Protein AF-A2DYT8-F1 (afdb_monomer)

Mean predicted aligned error: 21.76 Å

Solvent-accessible surface area (backbone atoms only — not comparable to full-atom values): 22580 Å² total; per-residue (Å²): 119,73,69,60,57,52,54,50,49,54,51,49,51,49,52,53,52,52,52,49,51,62,67,68,32,75,83,74,77,62,89,80,96,70,84,81,54,75,66,61,57,49,50,53,50,51,49,54,51,50,52,60,75,60,35,70,63,60,56,48,50,54,50,49,49,53,50,49,52,51,47,52,52,51,49,54,50,50,52,52,51,52,51,51,50,52,53,50,50,54,48,51,52,47,50,51,51,51,51,52,51,49,53,53,51,51,51,51,51,52,53,52,50,50,55,53,49,51,54,50,48,53,52,51,52,50,52,50,51,52,52,46,54,53,50,52,53,52,50,53,54,50,50,53,52,50,52,52,50,52,52,48,51,53,52,51,53,50,54,52,49,53,50,51,52,48,52,52,51,48,52,56,51,50,53,50,50,53,52,51,50,51,50,52,50,51,52,50,50,52,50,51,53,49,51,52,50,54,51,50,53,50,51,51,50,51,51,52,52,49,52,50,52,50,52,53,52,53,50,51,52,51,51,51,52,37,50,51,49,43,53,52,54,51,56,50,37,70,74,37,77,88,63,80,73,100,68,52,65,86,52,38,83,84,41,48,69,64,49,51,56,47,52,55,53,47,52,52,49,51,52,52,52,52,52,48,51,51,51,54,51,48,33,70,77,35,77,86,59,74,82,84,52,96,44,71,68,66,35,48,52,56,52,51,54,54,52,51,52,53,52,51,55,52,49,53,54,52,49,53,56,49,54,55,52,49,53,55,51,50,54,51,50,53,55,50,52,55,53,53,54,60,58,59,71,68,69,80,75,81,82,88,86,84,88,83,84,86,87,72,80,68,62,58,59,56,53,49,51,56,49,51,54,51,50,50,54,52,48,52,56,53,53,62,68,60,68,78,75,78,86,87,85,86,86,82,90,134

Structure (mmCIF, N/CA/C/O backbone):
data_AF-A2DYT8-F1
#
_entry.id   AF-A2DYT8-F1
#
loop_
_atom_site.group_PDB
_atom_site.id
_atom_site.type_symbol
_atom_site.label_atom_id
_atom_site.label_alt_id
_atom_site.label_comp_id
_atom_site.label_asym_id
_atom_site.label_entity_id
_atom_site.label_seq_id
_atom_site.pdbx_PDB_ins_code
_atom_site.Cartn_x
_atom_site.Cartn_y
_atom_site.Cartn_z
_atom_site.occupancy
_atom_site.B_iso_or_equiv
_atom_site.auth_seq_id
_atom_site.auth_comp_id
_atom_site.auth_asym_id
_atom_site.auth_atom_id
_atom_site.pdbx_PDB_model_num
ATOM 1 N N . MET A 1 1 ? -65.798 5.192 148.328 1.00 41.88 1 MET A N 1
ATOM 2 C CA . MET A 1 1 ? -66.093 4.610 149.660 1.00 41.88 1 MET A CA 1
ATOM 3 C C . MET A 1 1 ? -67.443 3.878 149.732 1.00 41.88 1 MET A C 1
ATOM 5 O O . MET A 1 1 ? -67.540 2.962 150.531 1.00 41.88 1 MET A O 1
ATOM 9 N N . ALA A 1 2 ? -68.431 4.162 148.865 1.00 45.69 2 ALA A N 1
ATOM 10 C CA . ALA A 1 2 ? -69.744 3.486 148.863 1.00 45.69 2 ALA A CA 1
ATOM 11 C C . ALA A 1 2 ? -69.755 2.002 148.403 1.00 45.69 2 ALA A C 1
ATOM 13 O O . ALA A 1 2 ? -70.621 1.240 148.807 1.00 45.69 2 ALA A O 1
ATOM 14 N N . SER A 1 3 ? -68.778 1.556 147.603 1.00 50.28 3 SER A N 1
ATOM 15 C CA . SER A 1 3 ? -68.697 0.156 147.132 1.00 50.28 3 SER A CA 1
ATOM 16 C C . SER A 1 3 ? -68.178 -0.823 148.202 1.00 50.28 3 SER A C 1
ATOM 18 O O . SER A 1 3 ? -68.551 -1.994 148.195 1.00 50.28 3 SER A O 1
ATOM 20 N N . LYS A 1 4 ? -67.390 -0.347 149.180 1.00 49.53 4 LYS A N 1
ATOM 21 C CA . LYS A 1 4 ? -66.896 -1.202 150.274 1.00 49.53 4 LYS A CA 1
ATOM 22 C C . LYS A 1 4 ? -68.001 -1.565 151.273 1.00 49.53 4 LYS A C 1
ATOM 24 O O . LYS A 1 4 ? -68.019 -2.695 151.739 1.00 49.53 4 LYS A O 1
ATOM 29 N N . SER A 1 5 ? -68.940 -0.659 151.569 1.00 50.06 5 SER A N 1
ATOM 30 C CA . SER A 1 5 ? -70.037 -0.949 152.508 1.00 50.06 5 SER A CA 1
ATOM 31 C C . SER A 1 5 ? -71.087 -1.897 151.924 1.00 50.06 5 SER A C 1
ATOM 33 O O . SER A 1 5 ? -71.608 -2.727 152.659 1.00 50.06 5 SER A O 1
ATOM 35 N N . SER A 1 6 ? -71.354 -1.831 150.613 1.00 55.66 6 SER A N 1
ATOM 36 C CA . SER A 1 6 ? -72.263 -2.763 149.928 1.00 55.66 6 SER A CA 1
ATOM 37 C C . SER A 1 6 ? -71.721 -4.193 149.933 1.00 55.66 6 SER A C 1
ATOM 39 O O . SER A 1 6 ? -72.447 -5.108 150.300 1.00 55.66 6 SER A O 1
ATOM 41 N N . ASN A 1 7 ? -70.434 -4.382 149.615 1.00 59.41 7 ASN A N 1
ATOM 42 C CA . ASN A 1 7 ? -69.810 -5.708 149.665 1.00 59.41 7 ASN A CA 1
ATOM 43 C C . ASN A 1 7 ? -69.757 -6.265 151.094 1.00 59.41 7 ASN A C 1
ATOM 45 O O . ASN A 1 7 ? -70.002 -7.450 151.285 1.00 59.41 7 ASN A O 1
ATOM 49 N N . ILE A 1 8 ? -69.515 -5.423 152.109 1.00 59.19 8 ILE A N 1
ATOM 50 C CA . ILE A 1 8 ? -69.573 -5.853 153.517 1.00 59.19 8 ILE A CA 1
ATOM 51 C C . ILE A 1 8 ? -70.993 -6.291 153.897 1.00 59.19 8 ILE A C 1
ATOM 53 O O . ILE A 1 8 ? -71.143 -7.296 154.584 1.00 59.19 8 ILE A O 1
ATOM 57 N N . ARG A 1 9 ? -72.030 -5.586 153.426 1.00 61.66 9 ARG A N 1
ATOM 58 C CA . ARG A 1 9 ? -73.430 -5.906 153.737 1.00 61.66 9 ARG A CA 1
ATOM 59 C C . ARG A 1 9 ? -73.892 -7.205 153.076 1.00 61.66 9 ARG A C 1
ATOM 61 O O . ARG A 1 9 ? -74.523 -8.014 153.740 1.00 61.66 9 ARG A O 1
ATOM 68 N N . SER A 1 10 ? -73.510 -7.445 151.823 1.00 64.75 10 SER A N 1
ATOM 69 C CA . SER A 1 10 ? -73.813 -8.699 151.120 1.00 64.75 10 SER A CA 1
ATOM 70 C C . SER A 1 10 ? -73.056 -9.892 151.710 1.00 64.75 10 SER A C 1
ATOM 72 O O . SER A 1 10 ? -73.624 -10.972 151.839 1.00 64.75 10 SER A O 1
ATOM 74 N N . ILE A 1 11 ? -71.803 -9.697 152.143 1.00 66.38 11 ILE A N 1
ATOM 75 C CA . ILE A 1 11 ? -71.053 -10.722 152.885 1.00 66.38 11 ILE A CA 1
ATOM 76 C C . ILE A 1 11 ? -71.714 -10.979 154.244 1.00 66.38 11 ILE A C 1
ATOM 78 O O . ILE A 1 11 ? -71.877 -12.133 154.628 1.00 66.38 11 ILE A O 1
ATOM 82 N N . GLN A 1 12 ? -72.144 -9.931 154.956 1.00 64.25 12 GLN A N 1
ATOM 83 C CA . GLN A 1 12 ? -72.883 -10.071 156.213 1.00 64.25 12 GLN A CA 1
ATOM 84 C C . GLN A 1 12 ? -74.202 -10.822 156.024 1.00 64.25 12 GLN A C 1
ATOM 86 O O . GLN A 1 12 ? -74.482 -11.722 156.806 1.00 64.25 12 GLN A O 1
ATOM 91 N N . GLU A 1 13 ? -74.989 -10.507 154.995 1.00 67.88 13 GLU A N 1
ATOM 92 C CA . GLU A 1 13 ? -76.231 -11.222 154.680 1.00 67.88 13 GLU A CA 1
ATOM 93 C C . GLU A 1 13 ? -75.964 -12.677 154.293 1.00 67.88 13 GLU A C 1
ATOM 95 O O . GLU A 1 13 ? -76.692 -13.562 154.737 1.00 67.88 13 GLU A O 1
ATOM 100 N N . PHE A 1 14 ? -74.894 -12.961 153.549 1.00 69.62 14 PHE A N 1
ATOM 101 C CA . PHE A 1 14 ? -74.506 -14.330 153.215 1.00 69.62 14 PHE A CA 1
ATOM 102 C C . PHE A 1 14 ? -74.078 -15.128 154.457 1.00 69.62 14 PHE A C 1
ATOM 104 O O . PHE A 1 14 ? -74.588 -16.227 154.674 1.00 69.62 14 PHE A O 1
ATOM 111 N N . ILE A 1 15 ? -73.220 -14.556 155.317 1.00 66.44 15 ILE A N 1
ATOM 112 C CA . ILE A 1 15 ? -72.829 -15.158 156.604 1.00 66.44 15 ILE A CA 1
ATOM 113 C C . ILE A 1 15 ? -74.071 -15.402 157.456 1.00 66.44 15 ILE A C 1
ATOM 115 O O . ILE A 1 15 ? -74.238 -16.490 157.998 1.00 66.44 15 ILE A O 1
ATOM 119 N N . HIS A 1 16 ? -74.955 -14.410 157.562 1.00 67.69 16 HIS A N 1
ATOM 120 C CA . HIS A 1 16 ? -76.165 -14.493 158.371 1.00 67.69 16 HIS A CA 1
ATOM 121 C C . HIS A 1 16 ? -77.115 -15.574 157.840 1.00 67.69 16 HIS A C 1
ATOM 123 O O . HIS A 1 16 ? -77.644 -16.366 158.616 1.00 67.69 16 HIS A O 1
ATOM 129 N N . THR A 1 17 ? -77.292 -15.662 156.521 1.00 70.69 17 THR A N 1
ATOM 130 C CA . THR A 1 17 ? -78.148 -16.672 155.882 1.00 70.69 17 THR A CA 1
ATOM 131 C C . THR A 1 17 ? -77.570 -18.075 156.060 1.00 70.69 17 THR A C 1
ATOM 133 O O . THR A 1 17 ? -78.290 -18.988 156.458 1.00 70.69 17 THR A O 1
ATOM 136 N N . LYS A 1 18 ? -76.258 -18.255 155.869 1.00 67.19 18 LYS A N 1
ATOM 137 C CA . LYS A 1 18 ? -75.599 -19.556 156.060 1.00 67.19 18 LYS A CA 1
ATOM 138 C C . LYS A 1 18 ? -75.505 -19.981 157.523 1.00 67.19 18 LYS A C 1
ATOM 140 O O . LYS A 1 18 ? -75.670 -21.161 157.813 1.00 67.19 18 LYS A O 1
ATOM 145 N N . SER A 1 19 ? -75.335 -19.036 158.447 1.00 63.97 19 SER A N 1
ATOM 146 C CA . SER A 1 19 ? -75.403 -19.307 159.891 1.00 63.97 19 SER A CA 1
ATOM 147 C C . SER A 1 19 ? -76.787 -19.816 160.297 1.00 63.97 19 SER A C 1
ATOM 149 O O . SER A 1 19 ? -76.890 -20.763 161.072 1.00 63.97 19 SER A O 1
ATOM 151 N N . ILE A 1 20 ? -77.850 -19.238 159.724 1.00 65.94 20 ILE A N 1
ATOM 152 C CA . ILE A 1 20 ? -79.230 -19.704 159.920 1.00 65.94 20 ILE A CA 1
ATOM 153 C C . ILE A 1 20 ? -79.446 -21.094 159.306 1.00 65.94 20 ILE A C 1
ATOM 155 O O . ILE A 1 20 ? -80.086 -21.934 159.933 1.00 65.94 20 ILE A O 1
ATOM 159 N N . GLU A 1 21 ? -78.922 -21.366 158.108 1.00 67.75 21 GLU A N 1
ATOM 160 C CA . GLU A 1 21 ? -79.043 -22.689 157.475 1.00 67.75 21 GLU A CA 1
ATOM 161 C C . GLU A 1 21 ? -78.322 -23.793 158.263 1.00 67.75 21 GLU A C 1
ATOM 163 O O . GLU A 1 21 ? -78.858 -24.892 158.386 1.00 67.75 21 GLU A O 1
ATOM 168 N N . ILE A 1 22 ? -77.151 -23.510 158.846 1.00 63.31 22 ILE A N 1
ATOM 169 C CA . ILE A 1 22 ? -76.438 -24.466 159.708 1.00 63.31 22 ILE A CA 1
ATOM 170 C C . ILE A 1 22 ? -77.230 -24.712 160.998 1.00 63.31 22 ILE A C 1
ATOM 172 O O . ILE A 1 22 ? -77.411 -25.866 161.379 1.00 63.31 22 ILE A O 1
ATOM 176 N N . ALA A 1 23 ? -77.761 -23.655 161.627 1.00 59.69 23 ALA A N 1
ATOM 177 C CA . ALA A 1 23 ? -78.576 -23.766 162.839 1.00 59.69 23 ALA A CA 1
ATOM 178 C C . ALA A 1 23 ? -79.888 -24.549 162.620 1.00 59.69 23 ALA A C 1
ATOM 180 O O . ALA A 1 23 ? -80.352 -25.237 163.526 1.00 59.69 23 ALA A O 1
ATOM 181 N N . ASN A 1 24 ? -80.461 -24.480 161.414 1.00 58.44 24 ASN A N 1
ATOM 182 C CA . ASN A 1 24 ? -81.703 -25.163 161.036 1.00 58.44 24 ASN A CA 1
ATOM 183 C C . ASN A 1 24 ? -81.482 -26.483 160.273 1.00 58.44 24 ASN A C 1
ATOM 185 O O . ASN A 1 24 ? -82.437 -27.071 159.760 1.00 58.44 24 ASN A O 1
ATOM 189 N N . SER A 1 25 ? -80.241 -26.964 160.195 1.00 57.00 25 SER A N 1
ATOM 190 C CA . SER A 1 25 ? -79.914 -28.256 159.592 1.00 57.00 25 SER A CA 1
ATOM 191 C C . SER A 1 25 ? -80.579 -29.405 160.380 1.00 57.00 25 SER A C 1
ATOM 193 O O . SER A 1 25 ? -80.591 -29.364 161.615 1.00 57.00 25 SER A O 1
ATOM 195 N N . PRO A 1 26 ? -81.102 -30.467 159.726 1.00 52.47 26 PRO A N 1
ATOM 196 C CA . PRO A 1 26 ? -81.901 -31.521 160.374 1.00 52.47 26 PRO A CA 1
ATOM 197 C C . PRO A 1 26 ? -81.152 -32.334 161.444 1.00 52.47 26 PRO A C 1
ATOM 199 O O . PRO A 1 26 ? -81.758 -33.142 162.142 1.00 52.47 26 PRO A O 1
ATOM 202 N N . PHE A 1 27 ? -79.839 -32.131 161.572 1.00 47.62 27 PHE A N 1
ATOM 203 C CA . PHE A 1 27 ? -78.991 -32.751 162.589 1.00 47.62 27 PHE A CA 1
ATOM 204 C C . PHE A 1 27 ? -79.142 -32.116 163.985 1.00 47.62 27 PHE A C 1
ATOM 206 O O . PHE A 1 27 ? -78.831 -32.767 164.975 1.00 47.62 27 PHE A O 1
ATOM 213 N N . ILE A 1 28 ? -79.633 -30.872 164.077 1.00 50.31 28 ILE A N 1
ATOM 214 C CA . ILE A 1 28 ? -79.750 -30.114 165.340 1.00 50.31 28 ILE A CA 1
ATOM 215 C C . ILE A 1 28 ? -81.170 -30.209 165.934 1.00 50.31 28 ILE A C 1
ATOM 217 O O . ILE A 1 28 ? -81.365 -30.026 167.132 1.00 50.31 28 ILE A O 1
ATOM 221 N N . SER A 1 29 ? -82.178 -30.549 165.123 1.00 46.88 29 SER A N 1
ATOM 222 C CA . SER A 1 29 ? -83.596 -30.455 165.506 1.00 46.88 29 SER A CA 1
ATOM 223 C C . SER A 1 29 ? -84.333 -31.792 165.679 1.00 46.88 29 SER A C 1
ATOM 225 O O . SER A 1 29 ? -85.548 -31.788 165.879 1.00 46.88 29 SER A O 1
ATOM 227 N N . SER A 1 30 ? -83.648 -32.945 165.686 1.00 39.75 30 SER A N 1
ATOM 228 C CA . SER A 1 30 ? -84.305 -34.222 166.012 1.00 39.75 30 SER A CA 1
ATOM 229 C C . SER A 1 30 ? -83.399 -35.229 166.744 1.00 39.75 30 SER A C 1
ATOM 231 O O . SER A 1 30 ? -82.521 -35.849 166.151 1.00 39.75 30 SER A O 1
ATOM 233 N N . ASN A 1 31 ? -83.770 -35.465 168.009 1.00 39.66 31 ASN A N 1
ATOM 234 C CA . ASN A 1 31 ? -83.521 -36.627 168.871 1.00 39.66 31 ASN A CA 1
ATOM 235 C C . ASN A 1 31 ? -82.199 -36.755 169.665 1.00 39.66 31 ASN A C 1
ATOM 237 O O . ASN A 1 31 ? -81.175 -37.188 169.156 1.00 39.66 31 ASN A O 1
ATOM 241 N N . LYS A 1 32 ? -82.383 -36.613 170.993 1.00 45.06 32 LYS A N 1
ATOM 242 C CA . LYS A 1 32 ? -81.584 -37.115 172.133 1.00 45.06 32 LYS A CA 1
ATOM 243 C C . LYS A 1 32 ? -80.365 -36.289 172.583 1.00 45.06 32 LYS A C 1
ATOM 245 O O . LYS A 1 32 ? -79.243 -36.753 172.512 1.00 45.06 32 LYS A O 1
ATOM 250 N N . GLY A 1 33 ? -80.632 -35.149 173.226 1.00 47.19 33 GLY A N 1
ATOM 251 C CA . GLY A 1 33 ? -80.018 -34.811 174.524 1.00 47.19 33 GLY A CA 1
ATOM 252 C C . GLY A 1 33 ? -78.514 -34.516 174.633 1.00 47.19 33 GLY A C 1
ATOM 253 O O . GLY A 1 33 ? -78.066 -34.353 175.762 1.00 47.19 33 GLY A O 1
ATOM 254 N N . GLU A 1 34 ? -77.752 -34.399 173.547 1.00 48.56 34 GLU A N 1
ATOM 255 C CA . GLU A 1 34 ? -76.383 -33.857 173.578 1.00 48.56 34 GLU A CA 1
ATOM 256 C C . GLU A 1 34 ? -76.289 -32.628 172.664 1.00 48.56 34 GLU A C 1
ATOM 258 O O . GLU A 1 34 ? -76.585 -32.695 171.471 1.00 48.56 34 GLU A O 1
ATOM 263 N N . GLU A 1 35 ? -75.926 -31.480 173.238 1.00 52.59 35 GLU A N 1
ATOM 264 C CA . GLU A 1 35 ? -75.671 -30.248 172.488 1.00 52.59 35 GLU A CA 1
ATOM 265 C C . GLU A 1 35 ? -74.355 -30.377 171.699 1.00 52.59 35 GLU A C 1
ATOM 267 O O . GLU A 1 35 ? -73.308 -30.673 172.274 1.00 52.59 35 GLU A O 1
ATOM 272 N N . LEU A 1 36 ? -74.398 -30.124 170.383 1.00 56.09 36 LEU A N 1
ATOM 273 C CA . LEU A 1 36 ? -73.203 -29.911 169.554 1.00 56.09 36 LEU A CA 1
ATOM 274 C C . LEU A 1 36 ? -72.402 -28.722 170.101 1.00 56.09 36 LEU A C 1
ATOM 276 O O . LEU A 1 36 ? -72.967 -27.670 170.419 1.00 56.09 36 LEU A O 1
ATOM 280 N N . SER A 1 37 ? -71.079 -28.861 170.186 1.00 58.78 37 SER A N 1
ATOM 281 C CA . SER A 1 37 ? -70.239 -27.815 170.769 1.00 58.78 37 SER A CA 1
ATOM 282 C C . SER A 1 37 ? -70.080 -26.637 169.802 1.00 58.78 37 SER A C 1
ATOM 284 O O . SER A 1 37 ? -70.010 -26.805 168.582 1.00 58.78 37 SER A O 1
ATOM 286 N N . ALA A 1 38 ? -69.928 -25.422 170.335 1.00 62.97 38 ALA A N 1
ATOM 287 C CA . ALA A 1 38 ? -69.686 -24.221 169.526 1.00 62.97 38 ALA A CA 1
ATOM 288 C C . ALA A 1 38 ? -68.477 -24.349 168.565 1.00 62.97 38 ALA A C 1
ATOM 290 O O . ALA A 1 38 ? -68.419 -23.655 167.550 1.00 62.97 38 ALA A O 1
ATOM 291 N N . SER A 1 39 ? -67.540 -25.265 168.845 1.00 67.94 39 SER A N 1
ATOM 292 C CA . SER A 1 39 ? -66.387 -25.562 167.988 1.00 67.94 39 SER A CA 1
ATOM 293 C C . SER A 1 39 ? -66.778 -26.210 166.654 1.00 67.94 39 SER A C 1
ATOM 295 O O . SER A 1 39 ? -66.169 -25.914 165.627 1.00 67.94 39 SER A O 1
ATOM 297 N N . GLU A 1 40 ? -67.786 -27.082 166.638 1.00 65.19 40 GLU A N 1
ATOM 298 C CA . GLU A 1 40 ? -68.203 -27.805 165.426 1.00 65.19 40 GLU A CA 1
ATOM 299 C C . GLU A 1 40 ? -68.992 -26.894 164.479 1.00 65.19 40 GLU A C 1
ATOM 301 O O . GLU A 1 40 ? -68.822 -26.947 163.259 1.00 65.19 40 GLU A O 1
ATOM 306 N N . ILE A 1 41 ? -69.787 -25.980 165.044 1.00 65.19 41 ILE A N 1
ATOM 307 C CA . ILE A 1 41 ? -70.482 -24.933 164.283 1.00 65.19 41 ILE A CA 1
ATOM 308 C C . ILE A 1 41 ? -69.470 -23.953 163.670 1.00 65.19 41 ILE A C 1
ATOM 310 O O . ILE A 1 41 ? -69.600 -23.593 162.498 1.00 65.19 41 ILE A O 1
ATOM 314 N N . ALA A 1 42 ? -68.430 -23.563 164.416 1.00 68.06 42 ALA A N 1
ATOM 315 C CA . ALA A 1 42 ? -67.370 -22.694 163.904 1.00 68.06 42 ALA A CA 1
ATOM 316 C C . ALA A 1 42 ? -66.599 -23.336 162.735 1.00 68.06 42 ALA A C 1
ATOM 318 O O . ALA A 1 42 ? -66.371 -22.670 161.727 1.00 68.06 42 ALA A O 1
ATOM 319 N N . GLN A 1 43 ? -66.278 -24.634 162.814 1.00 70.25 43 GLN A N 1
ATOM 320 C CA . GLN A 1 43 ? -65.629 -25.359 161.712 1.00 70.25 43 GLN A CA 1
ATOM 321 C C . GLN A 1 43 ? -66.516 -25.472 160.466 1.00 70.25 43 GLN A C 1
ATOM 323 O O . GLN A 1 43 ? -66.026 -25.334 159.344 1.00 70.25 43 GLN A O 1
ATOM 328 N N . MET A 1 44 ? -67.824 -25.698 160.634 1.00 66.19 44 MET A N 1
ATOM 329 C CA . MET A 1 44 ? -68.754 -25.702 159.499 1.00 66.19 44 MET A CA 1
ATOM 330 C C . MET A 1 44 ? -68.841 -24.326 158.835 1.00 66.19 44 MET A C 1
ATOM 332 O O . MET A 1 44 ? -68.795 -24.236 157.606 1.00 66.19 44 MET A O 1
ATOM 336 N N . LEU A 1 45 ? -68.899 -23.248 159.622 1.00 70.31 45 LEU A N 1
ATOM 337 C CA . LEU A 1 45 ? -68.866 -21.886 159.090 1.00 70.31 45 LEU A CA 1
ATOM 338 C C . LEU A 1 45 ? -67.549 -21.587 158.366 1.00 70.31 45 LEU A C 1
ATOM 340 O O . LEU A 1 45 ? -67.588 -21.062 157.257 1.00 70.31 45 LEU A O 1
ATOM 344 N N . GLU A 1 46 ? -66.406 -21.980 158.930 1.00 69.31 46 GLU A N 1
ATOM 345 C CA . GLU A 1 46 ? -65.086 -21.809 158.312 1.00 69.31 46 GLU A CA 1
ATOM 346 C C . GLU A 1 46 ? -64.977 -22.555 156.976 1.00 69.31 46 GLU A C 1
ATOM 348 O O . GLU A 1 46 ? -64.503 -21.991 155.990 1.00 69.31 46 GLU A O 1
ATOM 353 N N . LYS A 1 47 ? -65.496 -23.786 156.894 1.00 67.88 47 LYS A N 1
ATOM 354 C CA . LYS A 1 47 ? -65.554 -24.544 155.639 1.00 67.88 47 LYS A CA 1
ATOM 355 C C . LYS A 1 47 ? -66.413 -23.841 154.590 1.00 67.88 47 LYS A C 1
ATOM 357 O O . LYS A 1 47 ? -65.982 -23.688 153.455 1.00 67.88 47 LYS A O 1
ATOM 362 N N . THR A 1 48 ? -67.589 -23.351 154.977 1.00 67.38 48 THR A N 1
ATOM 363 C CA . THR A 1 48 ? -68.491 -22.638 154.057 1.00 67.38 48 THR A CA 1
ATOM 364 C C . THR A 1 48 ? -67.877 -21.320 153.574 1.00 67.38 48 THR A C 1
ATOM 366 O O . THR A 1 48 ? -68.068 -20.920 152.427 1.00 67.38 48 THR A O 1
ATOM 369 N N . PHE A 1 49 ? -67.114 -20.648 154.441 1.00 66.81 49 PHE A N 1
ATOM 370 C CA . PHE A 1 49 ? -66.385 -19.431 154.099 1.00 66.81 49 PHE A CA 1
ATOM 371 C C . PHE A 1 49 ? -65.210 -19.718 153.157 1.00 66.81 49 PHE A C 1
ATOM 373 O O . PHE A 1 49 ? -65.009 -18.986 152.190 1.00 66.81 49 PHE A O 1
ATOM 380 N N . ASN A 1 50 ? -64.481 -20.813 153.387 1.00 66.00 50 ASN A N 1
ATOM 381 C CA . ASN A 1 50 ? -63.425 -21.284 152.494 1.00 66.00 50 ASN A CA 1
ATOM 382 C C . ASN A 1 50 ? -63.977 -21.720 151.128 1.00 66.00 50 ASN A C 1
ATOM 384 O O . ASN A 1 50 ? -63.389 -21.374 150.111 1.00 66.00 50 ASN A O 1
ATOM 388 N N . ASP A 1 51 ? -65.130 -22.389 151.079 1.00 65.06 51 ASP A N 1
ATOM 389 C CA . ASP A 1 51 ? -65.786 -22.783 149.825 1.00 65.06 51 ASP A CA 1
ATOM 390 C C . ASP A 1 51 ? -66.299 -21.562 149.033 1.00 65.06 51 ASP A C 1
ATOM 392 O O . ASP A 1 51 ? -66.309 -21.574 147.803 1.00 65.06 51 ASP A O 1
ATOM 396 N N . PHE A 1 52 ? -66.677 -20.476 149.718 1.00 65.50 52 PHE A N 1
ATOM 397 C CA . PHE A 1 52 ? -67.031 -19.203 149.081 1.00 65.50 52 PHE A CA 1
ATOM 398 C C . PHE A 1 52 ? -65.798 -18.432 148.578 1.00 65.50 52 PHE A C 1
ATOM 400 O O . PHE A 1 52 ? -65.833 -17.866 147.486 1.00 65.50 52 PHE A O 1
ATOM 407 N N . LEU A 1 53 ? -64.700 -18.432 149.346 1.00 60.19 53 LEU A N 1
ATOM 408 C CA . LEU A 1 53 ? -63.414 -17.847 148.939 1.00 60.19 53 LEU A CA 1
ATOM 409 C C . LEU A 1 53 ? -62.731 -18.634 147.807 1.00 60.19 53 LEU A C 1
ATOM 411 O O . LEU A 1 53 ? -61.919 -18.069 147.084 1.00 60.19 53 LEU A O 1
ATOM 415 N N . ILE A 1 54 ? -63.058 -19.918 147.636 1.00 59.84 54 ILE A N 1
ATOM 416 C CA . ILE A 1 54 ? -62.599 -20.781 146.537 1.00 59.84 54 ILE A CA 1
ATOM 417 C C . ILE A 1 54 ? -63.789 -21.038 145.589 1.00 59.84 54 ILE A C 1
ATOM 419 O O . ILE A 1 54 ? -64.141 -22.178 145.282 1.00 59.84 54 ILE A O 1
ATOM 423 N N . SER A 1 55 ? -64.451 -19.969 145.134 1.00 61.50 55 SER A N 1
ATOM 424 C CA . SER A 1 55 ? -65.610 -20.092 144.244 1.00 61.50 55 SER A CA 1
ATOM 425 C C . SER A 1 55 ? -65.203 -20.653 142.861 1.00 61.50 55 SER A C 1
ATOM 427 O O . SER A 1 55 ? -64.289 -20.118 142.223 1.00 61.50 55 SER A O 1
ATOM 429 N N . PRO A 1 56 ? -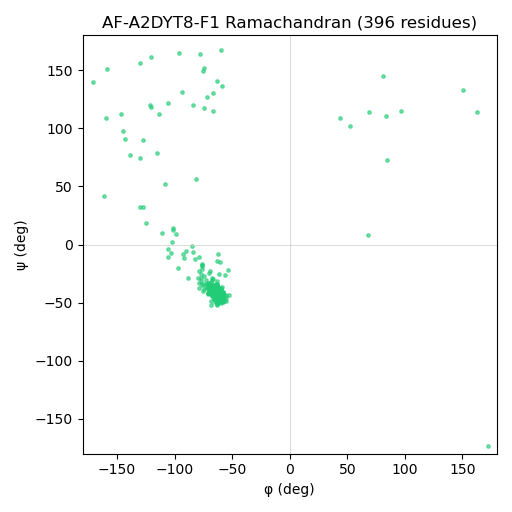65.891 -21.689 142.331 1.00 67.19 56 PRO A N 1
ATOM 430 C CA . PRO A 1 56 ? -65.668 -22.210 140.977 1.00 67.19 56 PRO A CA 1
ATOM 431 C C . PRO A 1 56 ? -65.817 -21.143 139.880 1.00 67.19 56 PRO A C 1
ATOM 433 O O . PRO A 1 56 ? -65.187 -21.247 138.825 1.00 67.19 56 PRO A O 1
ATOM 436 N N . GLU A 1 57 ? -66.607 -20.100 140.138 1.00 69.50 57 GLU A N 1
ATOM 437 C CA . GLU A 1 57 ? -66.788 -18.967 139.228 1.00 69.50 57 GLU A CA 1
ATOM 438 C C . GLU A 1 57 ? -65.497 -18.154 139.069 1.00 69.50 57 GLU A C 1
ATOM 440 O O . GLU A 1 57 ? -65.160 -17.742 137.961 1.00 69.50 57 GLU A O 1
ATOM 445 N N . GLU A 1 58 ? -64.712 -17.978 140.136 1.00 71.94 58 GLU A N 1
ATOM 446 C CA . GLU A 1 58 ? -63.437 -17.254 140.079 1.00 71.94 58 GLU A CA 1
ATOM 447 C C . GLU A 1 58 ? -62.384 -18.042 139.278 1.00 71.94 58 GLU A C 1
ATOM 449 O O . GLU A 1 58 ? -61.615 -17.475 138.490 1.00 71.94 58 GLU A O 1
ATOM 454 N N . ALA A 1 59 ? -62.414 -19.376 139.374 1.00 76.12 59 ALA A N 1
ATOM 455 C CA . ALA A 1 59 ? -61.604 -20.255 138.533 1.00 76.12 59 ALA A CA 1
ATOM 456 C C . ALA A 1 59 ? -62.008 -20.183 137.044 1.00 76.12 59 ALA A C 1
ATOM 458 O O . ALA A 1 59 ? -61.138 -20.205 136.162 1.00 76.12 59 ALA A O 1
ATOM 459 N N . GLU A 1 60 ? -63.304 -20.063 136.739 1.00 82.31 60 GLU A N 1
ATOM 460 C CA . GLU A 1 60 ? -63.808 -19.901 135.371 1.00 82.31 60 GLU A CA 1
ATOM 461 C C . GLU A 1 60 ? -63.488 -18.516 134.790 1.00 82.31 60 GLU A C 1
ATOM 463 O O . GLU A 1 60 ? -63.014 -18.433 133.652 1.00 82.31 60 GLU A O 1
ATOM 468 N N . ILE A 1 61 ? -63.632 -17.448 135.580 1.00 82.44 61 ILE A N 1
ATOM 469 C CA . ILE A 1 61 ? -63.215 -16.087 135.210 1.00 82.44 61 ILE A CA 1
ATOM 470 C C . ILE A 1 61 ? -61.721 -16.080 134.883 1.00 82.44 61 ILE A C 1
ATOM 472 O O . ILE A 1 61 ? -61.337 -15.684 133.783 1.00 82.44 61 ILE A O 1
ATOM 476 N N . THR A 1 62 ? -60.880 -16.644 135.754 1.00 81.12 62 THR A N 1
ATOM 477 C CA . THR A 1 62 ? -59.431 -16.750 135.516 1.00 81.12 62 THR A CA 1
ATOM 478 C C . THR A 1 62 ? -59.115 -17.540 134.235 1.00 81.12 62 THR A C 1
ATOM 480 O O . THR A 1 62 ? -58.178 -17.227 133.490 1.00 81.12 62 THR A O 1
ATOM 483 N N . LYS A 1 63 ? -59.892 -18.588 133.929 1.00 86.44 63 LYS A N 1
ATOM 484 C CA . LYS A 1 63 ? -59.751 -19.379 132.695 1.00 86.44 63 LYS A CA 1
ATOM 485 C C . LYS A 1 63 ? -60.151 -18.576 131.453 1.00 86.44 63 LYS A C 1
ATOM 487 O O . LYS A 1 63 ? -59.452 -18.653 130.435 1.00 86.44 63 LYS A O 1
ATOM 492 N N . LEU A 1 64 ? -61.239 -17.810 131.518 1.00 86.25 64 LEU A N 1
ATOM 493 C CA . LEU A 1 64 ? -61.693 -16.923 130.445 1.00 86.25 64 LEU A CA 1
ATOM 494 C C . LEU A 1 64 ? -60.716 -15.766 130.219 1.00 86.25 64 LEU A C 1
ATOM 496 O O . LEU A 1 64 ? -60.408 -15.463 129.067 1.00 86.25 64 LEU A O 1
ATOM 500 N N . GLU A 1 65 ? -60.146 -15.194 131.277 1.00 86.69 65 GLU A N 1
ATOM 501 C CA . GLU A 1 65 ? -59.092 -14.182 131.198 1.00 86.69 65 GLU A CA 1
ATOM 502 C C . GLU A 1 65 ? -57.841 -14.729 130.507 1.00 86.69 65 GLU A C 1
ATOM 504 O O . GLU A 1 65 ? -57.357 -14.128 129.546 1.00 86.69 65 GLU A O 1
ATOM 509 N N . LYS A 1 66 ? -57.375 -15.927 130.891 1.00 88.50 66 LYS A N 1
ATOM 510 C CA . LYS A 1 66 ? -56.260 -16.608 130.206 1.00 88.50 66 LYS A CA 1
ATOM 511 C C . LYS A 1 66 ? -56.569 -16.873 128.731 1.00 88.50 66 LYS A C 1
ATOM 513 O O . LYS A 1 66 ? -55.699 -16.697 127.877 1.00 88.50 66 LYS A O 1
ATOM 518 N N . LYS A 1 67 ? -57.797 -17.293 128.401 1.00 91.31 67 LYS A N 1
ATOM 519 C CA . LYS A 1 67 ? -58.226 -17.519 127.009 1.00 91.31 67 LYS A CA 1
ATOM 520 C C . LYS A 1 67 ? -58.287 -16.207 126.222 1.00 91.31 67 LYS A C 1
ATOM 522 O O . LYS A 1 67 ? -57.814 -16.169 125.089 1.00 91.31 67 LYS A O 1
ATOM 527 N N . SER A 1 68 ? -58.802 -15.140 126.828 1.00 91.06 68 SER A N 1
ATOM 528 C CA . SER A 1 68 ? -58.845 -13.787 126.267 1.00 91.06 68 SER A CA 1
ATOM 529 C C . SER A 1 68 ? -57.437 -13.247 126.013 1.00 91.06 68 SER A C 1
ATOM 531 O O . SER A 1 68 ? -57.155 -12.752 124.925 1.00 91.06 68 SER A O 1
ATOM 533 N N . GLN A 1 69 ? -56.507 -13.435 126.952 1.00 90.88 69 GLN A N 1
ATOM 534 C CA . GLN A 1 69 ? -55.107 -13.044 126.794 1.00 90.88 69 GLN A CA 1
ATOM 535 C C . GLN A 1 69 ? -54.419 -13.818 125.659 1.00 90.88 69 GLN A C 1
ATOM 537 O O . GLN A 1 69 ? -53.755 -13.205 124.823 1.00 90.88 69 GLN A O 1
ATOM 542 N N . LYS A 1 70 ? -54.633 -15.139 125.563 1.00 92.44 70 LYS A N 1
ATOM 543 C CA . LYS A 1 70 ? -54.136 -15.960 124.442 1.00 92.44 70 LYS A CA 1
ATOM 544 C C . LYS A 1 70 ? -54.718 -15.524 123.095 1.00 92.44 70 LYS A C 1
ATOM 546 O O . LYS A 1 70 ? -53.993 -15.465 122.103 1.00 92.44 70 LYS A O 1
ATOM 551 N N . LEU A 1 71 ? -56.012 -15.204 123.049 1.00 93.62 71 LEU A N 1
ATOM 552 C CA . LEU A 1 71 ? -56.671 -14.684 121.849 1.00 93.62 71 LEU A CA 1
ATOM 553 C C . LEU A 1 71 ? -56.099 -13.324 121.446 1.00 93.62 71 LEU A C 1
ATOM 555 O O . LEU A 1 71 ? -55.761 -13.152 120.281 1.00 93.62 71 LEU A O 1
ATOM 559 N N . LYS A 1 72 ? -55.907 -12.399 122.394 1.00 92.88 72 LYS A N 1
ATOM 560 C CA . LYS A 1 72 ? -55.267 -11.098 122.141 1.00 92.88 72 LYS A CA 1
ATOM 561 C C . LYS A 1 72 ? -53.859 -11.259 121.570 1.00 92.88 72 LYS A C 1
ATOM 563 O O . LYS A 1 72 ? -53.545 -10.627 120.568 1.00 92.88 72 LYS A O 1
ATOM 568 N N . GLN A 1 73 ? -53.047 -12.148 122.145 1.00 92.56 73 GLN A N 1
ATOM 569 C CA . GLN A 1 73 ? -51.717 -12.463 121.611 1.00 92.56 73 GLN A CA 1
ATOM 570 C C . GLN A 1 73 ? -51.796 -13.033 120.189 1.00 92.56 73 GLN A C 1
ATOM 572 O O . GLN A 1 73 ? -51.076 -12.578 119.310 1.00 92.56 73 GLN A O 1
ATOM 577 N N . THR A 1 74 ? -52.711 -13.973 119.938 1.00 93.31 74 THR A N 1
ATOM 578 C CA . THR A 1 74 ? -52.893 -14.580 118.607 1.00 93.31 74 THR A CA 1
ATOM 579 C C . THR A 1 74 ? -53.339 -13.552 117.566 1.00 93.31 74 THR A C 1
ATOM 581 O O . THR A 1 74 ? -52.835 -13.560 116.444 1.00 93.31 74 THR A O 1
ATOM 584 N N . ILE A 1 75 ? -54.268 -12.660 117.928 1.00 94.12 75 ILE A N 1
ATOM 585 C CA . ILE A 1 75 ? -54.719 -11.553 117.074 1.00 94.12 75 ILE A CA 1
ATOM 586 C C . ILE A 1 75 ? -53.529 -10.660 116.736 1.00 94.12 75 ILE A C 1
ATOM 588 O O . ILE A 1 75 ? -53.257 -10.450 115.560 1.00 94.12 75 ILE A O 1
ATOM 592 N N . GLN A 1 76 ? -52.758 -10.240 117.741 1.00 93.81 76 GLN A N 1
ATOM 593 C CA . GLN A 1 76 ? -51.585 -9.395 117.537 1.00 93.81 76 GLN A CA 1
ATOM 594 C C . GLN A 1 76 ? -50.526 -10.068 116.645 1.00 93.81 76 GLN A C 1
ATOM 596 O O . GLN A 1 76 ? -49.937 -9.421 115.779 1.00 93.81 76 GLN A O 1
ATOM 601 N N . THR A 1 77 ? -50.292 -11.377 116.798 1.00 94.69 77 THR A N 1
ATOM 602 C CA . THR A 1 77 ? -49.390 -12.135 115.916 1.00 94.69 77 THR A CA 1
ATOM 603 C C . THR A 1 77 ? -49.891 -12.143 114.473 1.00 94.69 77 THR A C 1
ATOM 605 O O . THR A 1 77 ? -49.122 -11.822 113.568 1.00 94.69 77 THR A O 1
ATOM 608 N N . ARG A 1 78 ? -51.177 -12.438 114.246 1.00 93.56 78 ARG A N 1
ATOM 609 C CA . ARG A 1 78 ? -51.770 -12.445 112.899 1.00 93.56 78 ARG A CA 1
ATOM 610 C C . ARG A 1 78 ? -51.794 -11.057 112.264 1.00 93.56 78 ARG A C 1
ATOM 612 O O . ARG A 1 78 ? -51.537 -10.930 111.073 1.00 93.56 78 ARG A O 1
ATOM 619 N N . GLU A 1 79 ? -52.062 -10.011 113.040 1.00 93.94 79 GLU A N 1
ATOM 620 C CA . GLU A 1 79 ? -51.979 -8.624 112.574 1.00 93.94 79 GLU A CA 1
ATOM 621 C C . GLU A 1 79 ? -50.559 -8.287 112.107 1.00 93.94 79 GLU A C 1
ATOM 623 O O . GLU A 1 79 ? -50.379 -7.769 111.003 1.00 93.94 79 GLU A O 1
ATOM 628 N N . ASN A 1 80 ? -49.543 -8.671 112.884 1.00 94.06 80 ASN A N 1
ATOM 629 C CA . ASN A 1 80 ? -48.143 -8.503 112.499 1.00 94.06 80 ASN A CA 1
ATOM 630 C C . ASN A 1 80 ? -47.784 -9.298 111.228 1.00 94.06 80 ASN A C 1
ATOM 632 O O . ASN A 1 80 ? -47.060 -8.788 110.371 1.00 94.06 80 ASN A O 1
ATOM 636 N N . GLU A 1 81 ? -48.288 -10.525 111.072 1.00 94.19 81 GLU A N 1
ATOM 637 C CA . GLU A 1 81 ? -48.105 -11.333 109.857 1.00 94.19 81 GLU A CA 1
ATOM 638 C C . GLU A 1 81 ? -48.760 -10.688 108.632 1.00 94.19 81 GLU A C 1
ATOM 640 O O . GLU A 1 81 ? -48.129 -10.607 107.579 1.00 94.19 81 GLU A O 1
ATOM 645 N N . ILE A 1 82 ? -49.979 -10.156 108.767 1.00 94.94 82 ILE A N 1
ATOM 646 C CA . ILE A 1 82 ? -50.671 -9.432 107.692 1.00 94.94 82 ILE A CA 1
ATOM 647 C C . ILE A 1 82 ? -49.881 -8.186 107.288 1.00 94.94 82 ILE A C 1
ATOM 649 O O . ILE A 1 82 ? -49.745 -7.909 106.095 1.00 94.94 82 ILE A O 1
ATOM 653 N N . VAL A 1 83 ? -49.341 -7.432 108.250 1.00 94.31 83 VAL A N 1
ATOM 654 C CA . VAL A 1 83 ? -48.503 -6.259 107.959 1.00 94.31 83 VAL A CA 1
ATOM 655 C C . VAL A 1 83 ? -47.248 -6.670 107.185 1.00 94.31 83 VAL A C 1
ATOM 657 O O . VAL A 1 83 ? -46.965 -6.076 106.142 1.00 94.31 83 VAL A O 1
ATOM 660 N N . LYS A 1 84 ? -46.545 -7.723 107.625 1.00 94.50 84 LYS A N 1
ATOM 661 C CA . LYS A 1 84 ? -45.367 -8.259 106.920 1.00 94.50 84 LYS A CA 1
ATOM 662 C C . LYS A 1 84 ? -45.712 -8.751 105.515 1.00 94.50 84 LYS A C 1
ATOM 664 O O . LYS A 1 84 ? -44.998 -8.438 104.567 1.00 94.50 84 LYS A O 1
ATOM 669 N N . MET A 1 85 ? -46.821 -9.471 105.361 1.00 94.19 85 MET A N 1
ATOM 670 C CA . MET A 1 85 ? -47.277 -9.981 104.068 1.00 94.19 85 MET A CA 1
ATOM 671 C C . MET A 1 85 ? -47.637 -8.837 103.114 1.00 94.19 85 MET A C 1
ATOM 673 O O . MET A 1 85 ? -47.225 -8.855 101.960 1.00 94.19 85 MET A O 1
ATOM 677 N N . LYS A 1 86 ? -48.322 -7.793 103.598 1.00 94.31 86 LYS A N 1
ATOM 678 C CA . LYS A 1 86 ? -48.615 -6.586 102.809 1.00 94.31 86 LYS A CA 1
ATOM 679 C C . LYS A 1 86 ? -47.345 -5.844 102.396 1.00 94.31 86 LYS A C 1
ATOM 681 O O . LYS A 1 86 ? -47.286 -5.346 101.275 1.00 94.31 86 LYS A O 1
ATOM 686 N N . GLN A 1 87 ? -46.348 -5.748 103.275 1.00 94.31 87 GLN A N 1
ATOM 687 C CA . GLN A 1 87 ? -45.054 -5.150 102.934 1.00 94.31 87 GLN A CA 1
ATOM 688 C C . GLN A 1 87 ? -44.329 -5.964 101.859 1.00 94.31 87 GLN A C 1
ATOM 690 O O . GLN A 1 87 ? -43.917 -5.387 100.856 1.00 94.31 87 GLN A O 1
ATOM 695 N N . LYS A 1 88 ? -44.250 -7.291 102.025 1.00 95.12 88 LYS A N 1
ATOM 696 C CA . LYS A 1 88 ? -43.635 -8.197 101.047 1.00 95.12 88 LYS A CA 1
ATOM 697 C C . LYS A 1 88 ? -44.334 -8.120 99.689 1.00 95.12 88 LYS A C 1
ATOM 699 O O . LYS A 1 88 ? -43.670 -7.894 98.689 1.00 95.12 88 LYS A O 1
ATOM 704 N N . PHE A 1 89 ? -45.665 -8.180 99.670 1.00 95.62 89 PHE A N 1
ATOM 705 C CA . PHE A 1 89 ? -46.447 -8.052 98.440 1.00 95.62 89 PHE A CA 1
ATOM 706 C C . PHE A 1 89 ? -46.220 -6.707 97.740 1.00 95.62 89 PHE A C 1
ATOM 708 O O . PHE A 1 89 ? -46.063 -6.662 96.528 1.00 95.62 89 PHE A O 1
ATOM 715 N N . ARG A 1 90 ? -46.170 -5.591 98.484 1.00 94.44 90 ARG A N 1
ATOM 716 C CA . ARG A 1 90 ? -45.870 -4.274 97.893 1.00 94.44 90 ARG A CA 1
ATOM 717 C C . ARG A 1 90 ? -44.466 -4.213 97.299 1.00 94.44 90 ARG A C 1
ATOM 719 O O . ARG A 1 90 ? -44.287 -3.527 96.298 1.00 94.44 90 ARG A O 1
ATOM 726 N N . GLN A 1 91 ? -43.498 -4.876 97.926 1.00 95.00 91 GLN A N 1
ATOM 727 C CA . GLN A 1 91 ? -42.135 -4.946 97.416 1.00 95.00 91 GLN A CA 1
ATOM 728 C C . GLN A 1 91 ? -42.081 -5.785 96.137 1.00 95.00 91 GLN A C 1
ATOM 730 O O . GLN A 1 91 ? -41.666 -5.266 95.110 1.00 95.00 91 GLN A O 1
ATOM 735 N N . GLU A 1 92 ? -42.619 -7.006 96.158 1.00 94.69 92 GLU A N 1
ATOM 736 C CA . GLU A 1 92 ? -42.689 -7.879 94.978 1.00 94.69 92 GLU A CA 1
ATOM 737 C C . GLU A 1 92 ? -43.455 -7.219 93.827 1.00 94.69 92 GLU A C 1
ATOM 739 O O . GLU A 1 92 ? -43.009 -7.253 92.686 1.00 94.69 92 GLU A O 1
ATOM 744 N N . TYR A 1 93 ? -44.570 -6.541 94.117 1.00 94.56 93 TYR A N 1
ATOM 745 C CA . TYR A 1 93 ? -45.319 -5.794 93.109 1.00 94.56 93 TYR A CA 1
ATOM 746 C C . TYR A 1 93 ? -44.472 -4.690 92.466 1.00 94.56 93 TYR A C 1
ATOM 748 O O . TYR A 1 93 ? -44.528 -4.507 91.251 1.00 94.56 93 TYR A O 1
ATOM 756 N N . ARG A 1 94 ? -43.674 -3.954 93.255 1.00 94.69 94 ARG A N 1
ATOM 757 C CA . ARG A 1 94 ? -42.744 -2.947 92.716 1.00 94.69 94 ARG A CA 1
ATOM 758 C C . ARG A 1 94 ? -41.649 -3.589 91.880 1.00 94.69 94 ARG A C 1
ATOM 760 O O . ARG A 1 94 ? -41.375 -3.083 90.800 1.00 94.69 94 ARG A O 1
ATOM 767 N N . ASP A 1 95 ? -41.061 -4.680 92.356 1.00 95.38 95 ASP A N 1
ATOM 768 C CA . ASP A 1 95 ? -39.974 -5.370 91.664 1.00 95.38 95 ASP A CA 1
ATOM 769 C C . ASP A 1 95 ? -40.455 -5.905 90.306 1.00 95.38 95 ASP A C 1
ATOM 771 O O . ASP A 1 95 ? -39.848 -5.591 89.286 1.00 95.38 95 ASP A O 1
ATOM 775 N N . VAL A 1 96 ? -41.621 -6.561 90.263 1.00 95.06 96 VAL A N 1
ATOM 776 C CA . VAL A 1 96 ? -42.256 -7.025 89.016 1.00 95.06 96 VAL A CA 1
ATOM 777 C C . VAL A 1 96 ? -42.636 -5.857 88.106 1.00 95.06 96 VAL A C 1
ATOM 779 O O . VAL A 1 96 ? -42.434 -5.931 86.896 1.00 95.06 96 VAL A O 1
ATOM 782 N N . THR A 1 97 ? -43.167 -4.758 88.654 1.00 94.69 97 THR A N 1
ATOM 783 C CA . THR A 1 97 ? -43.506 -3.569 87.848 1.00 94.69 97 THR A CA 1
ATOM 784 C C . THR A 1 97 ? -42.254 -2.964 87.207 1.00 94.69 97 THR A C 1
ATOM 786 O O . THR A 1 97 ? -42.277 -2.618 86.027 1.00 94.69 97 THR A O 1
ATOM 789 N N . ASN A 1 98 ? -41.154 -2.874 87.958 1.00 95.25 98 ASN A N 1
ATOM 790 C CA . ASN A 1 98 ? -39.877 -2.368 87.461 1.00 95.25 98 ASN A CA 1
ATOM 791 C C . ASN A 1 98 ? -39.270 -3.307 86.408 1.00 95.25 98 ASN A C 1
ATOM 793 O O . ASN A 1 98 ? -38.832 -2.838 85.362 1.00 95.25 98 ASN A O 1
ATOM 797 N N . GLU A 1 99 ? -39.279 -4.620 86.650 1.00 95.62 99 GLU A N 1
ATOM 798 C CA . GLU A 1 99 ? -38.793 -5.624 85.697 1.00 95.62 99 GLU A CA 1
ATOM 799 C C . GLU A 1 99 ? -39.603 -5.594 84.395 1.00 95.62 99 GLU A C 1
ATOM 801 O O . GLU A 1 99 ? -39.028 -5.554 83.310 1.00 95.62 99 GLU A O 1
ATOM 806 N N . THR A 1 100 ? -40.933 -5.501 84.493 1.00 94.81 100 THR A N 1
ATOM 807 C CA . THR A 1 100 ? -41.817 -5.373 83.323 1.00 94.81 100 THR A CA 1
ATOM 808 C C . THR A 1 100 ? -41.519 -4.090 82.545 1.00 94.81 100 THR A C 1
ATOM 810 O O . THR A 1 100 ? -41.443 -4.118 81.318 1.00 94.81 100 THR A O 1
ATOM 813 N N . GLY A 1 101 ? -41.302 -2.969 83.245 1.00 95.25 101 GLY A N 1
ATOM 814 C CA . GLY A 1 101 ? -40.916 -1.700 82.626 1.00 95.25 101 GLY A CA 1
ATOM 815 C C . GLY A 1 101 ? -39.572 -1.779 81.894 1.00 95.25 101 GLY A C 1
ATOM 816 O O . GLY A 1 101 ? -39.467 -1.311 80.760 1.00 95.25 101 GLY A O 1
ATOM 817 N N . ASN A 1 102 ? -38.571 -2.424 82.500 1.00 95.88 102 ASN A N 1
ATOM 818 C CA . ASN A 1 102 ? -37.255 -2.623 81.891 1.00 95.88 102 ASN A CA 1
ATOM 819 C C . ASN A 1 102 ? -37.333 -3.524 80.651 1.00 95.88 102 ASN A C 1
ATOM 821 O O . ASN A 1 102 ? -36.821 -3.150 79.599 1.00 95.88 102 ASN A O 1
ATOM 825 N N . LEU A 1 103 ? -38.036 -4.660 80.736 1.00 95.75 103 LEU A N 1
ATOM 826 C CA . LEU A 1 103 ? -38.236 -5.567 79.600 1.00 95.75 103 LEU A CA 1
ATOM 827 C C . LEU A 1 103 ? -38.971 -4.883 78.443 1.00 95.75 103 LEU A C 1
ATOM 829 O O . LEU A 1 103 ? -38.636 -5.095 77.279 1.00 95.75 103 LEU A O 1
ATOM 833 N N . GLN A 1 104 ? -39.957 -4.034 78.743 1.00 95.31 104 GLN A N 1
ATOM 834 C CA . GLN A 1 104 ? -40.673 -3.282 77.717 1.00 95.31 104 GLN A CA 1
ATOM 835 C C . GLN A 1 104 ? -39.770 -2.248 77.026 1.00 95.31 104 GLN A C 1
ATOM 837 O O . GLN A 1 104 ? -39.857 -2.088 75.806 1.00 95.31 104 GLN A O 1
ATOM 842 N N . ALA A 1 105 ? -38.881 -1.587 77.772 1.00 95.44 105 ALA A N 1
ATOM 843 C CA . ALA A 1 105 ? -37.892 -0.668 77.211 1.00 95.44 105 ALA A CA 1
ATOM 844 C C . ALA A 1 105 ? -36.841 -1.399 76.352 1.00 95.44 105 ALA A C 1
ATOM 846 O O . ALA A 1 105 ? -36.534 -0.951 75.246 1.00 95.44 105 ALA A O 1
ATOM 847 N N . GLU A 1 106 ? -36.335 -2.549 76.809 1.00 96.31 106 GLU A N 1
ATOM 848 C CA . GLU A 1 106 ? -35.415 -3.391 76.032 1.00 96.31 106 GLU A CA 1
ATOM 849 C C . GLU A 1 106 ? -36.066 -3.894 74.740 1.00 96.31 106 GLU A C 1
ATOM 851 O O . GLU A 1 106 ? -35.463 -3.809 73.669 1.00 96.31 106 GLU A O 1
ATOM 856 N N . PHE A 1 107 ? -37.323 -4.343 74.807 1.00 96.25 107 PHE A N 1
ATOM 857 C CA . PHE A 1 107 ? -38.072 -4.779 73.631 1.00 96.25 107 PHE A CA 1
ATOM 858 C C . PHE A 1 107 ? -38.223 -3.655 72.598 1.00 96.25 107 PHE A C 1
ATOM 860 O O . PHE A 1 107 ? -37.975 -3.874 71.411 1.00 96.25 107 PHE A O 1
ATOM 867 N N . GLN A 1 108 ? -38.573 -2.441 73.038 1.00 95.81 108 GLN A N 1
ATOM 868 C CA . GLN A 1 108 ? -38.658 -1.274 72.154 1.00 95.81 108 GLN A CA 1
ATOM 869 C C . GLN A 1 108 ? -37.301 -0.934 71.528 1.00 95.81 108 GLN A C 1
ATOM 871 O O . GLN A 1 108 ? -37.228 -0.719 70.319 1.00 95.81 108 GLN A O 1
ATOM 876 N N . SER A 1 109 ? -36.221 -0.965 72.312 1.00 96.38 109 SER A N 1
ATOM 877 C CA . SER A 1 109 ? -34.867 -0.709 71.812 1.00 96.38 109 SER A CA 1
ATOM 878 C C . SER A 1 109 ? -34.436 -1.728 70.750 1.00 96.38 109 SER A C 1
ATOM 880 O O . SER A 1 109 ? -33.914 -1.347 69.699 1.00 96.38 109 SER A O 1
ATOM 882 N N . ILE A 1 110 ? -34.713 -3.019 70.966 1.00 95.81 110 ILE A N 1
ATOM 883 C CA . ILE A 1 110 ? -34.436 -4.077 69.983 1.00 95.81 110 ILE A CA 1
ATOM 884 C C . ILE A 1 110 ? -35.278 -3.874 68.719 1.00 95.81 110 ILE A C 1
ATOM 886 O O . ILE A 1 110 ? -34.762 -4.014 67.610 1.00 95.81 110 ILE A O 1
ATOM 890 N N . GLN A 1 111 ? -36.554 -3.508 68.857 1.00 96.06 111 GLN A N 1
ATOM 891 C CA . GLN A 1 111 ? -37.437 -3.257 67.719 1.00 96.06 111 GLN A CA 1
ATOM 892 C C . GLN A 1 111 ? -36.964 -2.060 66.874 1.00 96.06 111 GLN A C 1
ATOM 894 O O . GLN A 1 111 ? -36.978 -2.123 65.642 1.00 96.06 111 GLN A O 1
ATOM 899 N N . GLU A 1 112 ? -36.501 -0.984 67.511 1.00 95.75 112 GLU A N 1
ATOM 900 C CA . GLU A 1 112 ? -35.893 0.161 66.826 1.00 95.75 112 GLU A CA 1
ATOM 901 C C . GLU A 1 112 ? -34.565 -0.213 66.154 1.00 95.75 112 GLU A C 1
ATOM 903 O O . GLU A 1 112 ? -34.317 0.165 65.004 1.00 95.75 112 GLU A O 1
ATOM 908 N N . SER A 1 113 ? -33.731 -1.011 66.825 1.00 95.69 113 SER A N 1
ATOM 909 C CA . SER A 1 113 ? -32.479 -1.515 66.257 1.00 95.69 113 SER A CA 1
ATOM 910 C C . SER A 1 113 ? -32.723 -2.396 65.026 1.00 95.69 113 SER A C 1
ATOM 912 O O . SER A 1 113 ? -32.072 -2.199 64.002 1.00 95.69 113 SER A O 1
ATOM 914 N N . LEU A 1 114 ? -33.719 -3.285 65.061 1.00 95.88 114 LEU A N 1
ATOM 915 C CA . LEU A 1 114 ? -34.118 -4.087 63.900 1.00 95.88 114 LEU A CA 1
ATOM 916 C C . LEU A 1 114 ? -34.579 -3.205 62.739 1.00 95.88 114 LEU A C 1
ATOM 918 O O . LEU A 1 114 ? -34.091 -3.349 61.622 1.00 95.88 114 LEU A O 1
ATOM 922 N N . LYS A 1 115 ? -35.438 -2.216 63.009 1.00 96.38 115 LYS A N 1
ATOM 923 C CA . LYS A 1 115 ? -35.925 -1.295 61.975 1.00 96.38 115 LYS A CA 1
ATOM 924 C C . LYS A 1 115 ? -34.790 -0.499 61.323 1.00 96.38 115 LYS A C 1
ATOM 926 O O . LYS A 1 115 ? -34.794 -0.289 60.112 1.00 96.38 115 LYS A O 1
ATOM 931 N N . THR A 1 116 ? -33.820 -0.034 62.109 1.00 95.88 116 THR A N 1
ATOM 932 C CA . THR A 1 116 ? -32.649 0.676 61.567 1.00 95.88 116 THR A CA 1
ATOM 933 C C . THR A 1 116 ? -31.736 -0.253 60.769 1.00 95.88 116 THR A C 1
ATOM 935 O O . THR A 1 116 ? -31.210 0.158 59.733 1.00 95.88 116 THR A O 1
ATOM 938 N N . PHE A 1 117 ? -31.586 -1.506 61.198 1.00 96.12 117 PHE A N 1
ATOM 939 C CA . PHE A 1 117 ? -30.824 -2.519 60.477 1.00 96.12 117 PHE A CA 1
ATOM 940 C C . PHE A 1 117 ? -31.455 -2.865 59.120 1.00 96.12 117 PHE A C 1
ATOM 942 O O . PHE A 1 117 ? -30.747 -2.860 58.112 1.00 96.12 117 PHE A O 1
ATOM 949 N N . ASP A 1 118 ? -32.775 -3.053 59.065 1.00 95.44 118 ASP A N 1
ATOM 950 C CA . ASP A 1 118 ? -33.511 -3.303 57.819 1.00 95.44 118 ASP A CA 1
ATOM 951 C C . ASP A 1 118 ? -33.355 -2.135 56.833 1.00 95.44 118 ASP A C 1
ATOM 953 O O . ASP A 1 118 ? -32.991 -2.339 55.674 1.00 95.44 118 ASP A O 1
ATOM 957 N N . LEU A 1 119 ? -33.487 -0.890 57.309 1.00 96.19 119 LEU A N 1
ATOM 958 C CA . LEU A 1 119 ? -33.243 0.304 56.487 1.00 96.19 119 LEU A CA 1
ATOM 959 C C . LEU A 1 119 ? -31.806 0.361 55.942 1.00 96.19 119 LEU A C 1
ATOM 961 O O . LEU A 1 119 ? -31.575 0.794 54.808 1.00 96.19 119 LEU A O 1
ATOM 965 N N . HIS A 1 120 ? -30.822 -0.064 56.738 1.00 96.12 120 HIS A N 1
ATOM 966 C CA . HIS A 1 120 ? -29.432 -0.149 56.295 1.00 96.12 120 HIS A CA 1
ATOM 967 C C . HIS A 1 120 ? -29.224 -1.228 55.229 1.00 96.12 120 HIS A C 1
ATOM 969 O O . HIS A 1 120 ? -28.477 -0.988 54.272 1.00 96.12 120 HIS A O 1
ATOM 975 N N . ILE A 1 121 ? -29.877 -2.386 55.367 1.00 95.94 121 ILE A N 1
ATOM 976 C CA . ILE A 1 121 ? -29.853 -3.452 54.362 1.00 95.94 121 ILE A CA 1
ATOM 977 C C . ILE A 1 121 ? -30.476 -2.957 53.060 1.00 95.94 121 ILE A C 1
ATOM 979 O O . ILE A 1 121 ? -29.816 -3.040 52.023 1.00 95.94 121 ILE A O 1
ATOM 983 N N . ASP A 1 122 ? -31.674 -2.378 53.107 1.00 95.06 122 ASP A N 1
ATOM 984 C CA . ASP A 1 122 ? -32.377 -1.886 51.920 1.00 95.06 122 ASP A CA 1
ATOM 985 C C . ASP A 1 122 ? -31.544 -0.844 51.170 1.00 95.06 122 ASP A C 1
ATOM 987 O O . ASP A 1 122 ? -31.353 -0.933 49.953 1.00 95.06 122 ASP A O 1
ATOM 991 N N . LYS A 1 123 ? -30.938 0.098 51.905 1.00 96.69 123 LYS A N 1
ATOM 992 C CA . LYS A 1 123 ? -30.036 1.095 51.321 1.00 96.69 123 LYS A CA 1
ATOM 993 C C . LYS A 1 123 ? -28.818 0.449 50.660 1.00 96.69 123 LYS A C 1
ATOM 995 O O . LYS A 1 123 ? -28.405 0.883 49.584 1.00 96.69 123 LYS A O 1
ATOM 1000 N N . ARG A 1 124 ? -28.229 -0.578 51.280 1.00 96.38 124 ARG A N 1
ATOM 1001 C CA . ARG A 1 124 ? -27.072 -1.294 50.723 1.00 96.38 124 ARG A CA 1
ATOM 1002 C C . ARG A 1 124 ? -27.451 -2.096 49.477 1.00 96.38 124 ARG A C 1
ATOM 1004 O O . ARG A 1 124 ? -26.681 -2.105 48.517 1.00 96.38 124 ARG A O 1
ATOM 1011 N N . VAL A 1 125 ? -28.620 -2.733 49.472 1.00 96.38 125 VAL A N 1
ATOM 1012 C CA . VAL A 1 125 ? -29.153 -3.466 48.316 1.00 96.38 125 VAL A CA 1
ATOM 1013 C C . VAL A 1 125 ? -29.392 -2.515 47.145 1.00 96.38 125 VAL A C 1
ATOM 1015 O O . VAL A 1 125 ? -28.969 -2.818 46.029 1.00 96.38 125 VAL A O 1
ATOM 1018 N N . GLU A 1 126 ? -29.992 -1.346 47.381 1.00 96.62 126 GLU A N 1
ATOM 1019 C CA . GLU A 1 126 ? -30.231 -0.374 46.309 1.00 96.62 126 GLU A CA 1
ATOM 1020 C C . GLU A 1 126 ? -28.918 0.197 45.756 1.00 96.62 126 GLU A C 1
ATOM 1022 O O . GLU A 1 126 ? -28.721 0.240 44.542 1.00 96.62 126 GLU A O 1
ATOM 1027 N N . GLN A 1 127 ? -27.944 0.499 46.623 1.00 96.00 127 GLN A N 1
ATOM 1028 C CA . GLN A 1 127 ? -26.600 0.899 46.188 1.00 96.00 127 GLN A CA 1
ATOM 1029 C C . GLN A 1 127 ? -25.925 -0.164 45.310 1.00 96.00 127 GLN A C 1
ATOM 1031 O O . GLN A 1 127 ? -25.276 0.173 44.318 1.00 96.00 127 GLN A O 1
ATOM 1036 N N . GLN A 1 128 ? -26.067 -1.447 45.651 1.00 96.12 128 GLN A N 1
ATOM 1037 C CA . GLN A 1 128 ? -25.523 -2.538 44.841 1.00 96.12 128 GLN A CA 1
ATOM 1038 C C . GLN A 1 128 ? -26.242 -2.676 43.494 1.00 96.12 128 GLN A C 1
ATOM 1040 O O . GLN A 1 128 ? -25.577 -2.913 42.483 1.00 96.12 128 GLN A O 1
ATOM 1045 N N . LYS A 1 129 ? -27.567 -2.491 43.448 1.00 97.06 129 LYS A N 1
ATOM 1046 C CA . LYS A 1 129 ? -28.330 -2.469 42.190 1.00 97.06 129 LYS A CA 1
ATOM 1047 C C . LYS A 1 129 ? -27.885 -1.323 41.288 1.00 97.06 129 LYS A C 1
ATOM 1049 O O . LYS A 1 129 ? -27.627 -1.555 40.110 1.00 97.06 129 LYS A O 1
ATOM 1054 N N . ASP A 1 130 ? -27.710 -0.123 41.831 1.00 97.06 130 ASP A N 1
ATOM 1055 C CA . ASP A 1 130 ? -27.240 1.030 41.060 1.00 97.06 130 ASP A CA 1
ATOM 1056 C C . ASP A 1 130 ? -25.809 0.847 40.549 1.00 97.06 130 ASP A C 1
ATOM 1058 O O . ASP A 1 130 ? -25.506 1.176 39.400 1.00 97.06 130 ASP A O 1
ATOM 1062 N N . GLN A 1 131 ? -24.920 0.271 41.364 1.00 95.69 131 GLN A N 1
ATOM 1063 C CA . GLN A 1 131 ? -23.577 -0.096 40.912 1.00 95.69 131 GLN A CA 1
ATOM 1064 C C . GLN A 1 131 ? -23.615 -1.142 39.795 1.00 95.69 131 GLN A C 1
ATOM 1066 O O . GLN A 1 131 ? -22.839 -1.033 38.844 1.00 95.69 131 GLN A O 1
ATOM 1071 N N . ARG A 1 132 ? -24.507 -2.138 39.884 1.00 96.38 132 ARG A N 1
ATOM 1072 C CA . ARG A 1 132 ? -24.688 -3.139 38.829 1.00 96.38 132 ARG A CA 1
ATOM 1073 C C . ARG A 1 132 ? -25.168 -2.485 37.532 1.00 96.38 132 ARG A C 1
ATOM 1075 O O . ARG A 1 132 ? -24.500 -2.665 36.522 1.00 96.38 132 ARG A O 1
ATOM 1082 N N . ARG A 1 133 ? -26.216 -1.654 37.578 1.00 97.19 133 ARG A N 1
ATOM 1083 C CA . ARG A 1 133 ? -26.732 -0.921 36.404 1.00 97.19 133 ARG A CA 1
ATOM 1084 C C . ARG A 1 133 ? -25.649 -0.077 35.728 1.00 97.19 133 ARG A C 1
ATOM 1086 O O . ARG A 1 133 ? -25.524 -0.089 34.509 1.00 97.19 133 ARG A O 1
ATOM 1093 N N . LYS A 1 134 ? -24.820 0.626 36.512 1.00 96.62 134 LYS A N 1
ATOM 1094 C CA . LYS A 1 134 ? -23.690 1.408 35.978 1.00 96.62 134 LYS A CA 1
ATOM 1095 C C . LYS A 1 134 ? -22.655 0.532 35.272 1.00 96.62 134 LYS A C 1
ATOM 1097 O O . LYS A 1 134 ? -22.173 0.912 34.211 1.00 96.62 134 LYS A O 1
ATOM 1102 N N . LYS A 1 135 ? -22.315 -0.625 35.849 1.00 96.50 135 LYS A N 1
ATOM 1103 C CA . LYS A 1 135 ? -21.374 -1.576 35.237 1.00 96.50 135 LYS A CA 1
ATOM 1104 C C . LYS A 1 135 ? -21.943 -2.222 33.975 1.00 96.50 135 LYS A C 1
ATOM 1106 O O . LYS A 1 135 ? -21.205 -2.371 33.012 1.00 96.50 135 LYS A O 1
ATOM 1111 N N . GLU A 1 136 ? -23.228 -2.569 33.969 1.00 97.00 136 GLU A N 1
ATOM 1112 C CA . GLU A 1 136 ? -23.925 -3.096 32.788 1.00 97.00 136 GLU A CA 1
ATOM 1113 C C . GLU A 1 136 ? -23.887 -2.081 31.640 1.00 97.00 136 GLU A C 1
ATOM 1115 O O . GLU A 1 136 ? -23.449 -2.421 30.546 1.00 97.00 136 GLU A O 1
ATOM 1120 N N . PHE A 1 137 ? -24.206 -0.815 31.921 1.00 97.31 137 PHE A N 1
ATOM 1121 C CA . PHE A 1 137 ? -24.118 0.263 30.935 1.00 97.31 137 PHE A CA 1
ATOM 1122 C C . PHE A 1 137 ? -22.692 0.467 30.395 1.00 97.31 137 PHE A C 1
ATOM 1124 O O . PHE A 1 137 ? -22.490 0.602 29.192 1.00 97.31 137 PHE A O 1
ATOM 1131 N N . GLN A 1 138 ? -21.676 0.452 31.266 1.00 95.44 138 GLN A N 1
ATOM 1132 C CA . GLN A 1 138 ? -20.273 0.534 30.838 1.00 95.44 138 GLN A CA 1
ATOM 1133 C C . GLN A 1 138 ? -19.856 -0.661 29.972 1.00 95.44 138 GLN A C 1
ATOM 1135 O O . GLN A 1 138 ? -19.093 -0.499 29.024 1.00 95.44 138 GLN A O 1
ATOM 1140 N N . MET A 1 139 ? -20.347 -1.861 30.288 1.00 95.75 139 MET A N 1
ATOM 1141 C CA . MET A 1 139 ? -20.056 -3.063 29.514 1.00 95.75 139 MET A CA 1
ATOM 1142 C C . MET A 1 139 ? -20.689 -3.002 28.122 1.00 95.75 139 MET A C 1
ATOM 1144 O O . MET A 1 139 ? -20.029 -3.350 27.150 1.00 95.75 139 MET A O 1
ATOM 1148 N N . GLU A 1 140 ? -21.914 -2.491 28.012 1.00 97.06 140 GLU A N 1
ATOM 1149 C CA . GLU A 1 140 ? -22.579 -2.245 26.728 1.00 97.06 140 GLU A CA 1
ATOM 1150 C C . GLU A 1 140 ? -21.811 -1.221 25.876 1.00 97.06 140 GLU A C 1
ATOM 1152 O O . GLU A 1 140 ? -21.566 -1.458 24.695 1.00 97.06 140 GLU A O 1
ATOM 1157 N N . GLN A 1 141 ? -21.318 -0.134 26.483 1.00 96.06 141 GLN A N 1
ATOM 1158 C CA . GLN A 1 141 ? -20.442 0.818 25.789 1.00 96.06 141 GLN A CA 1
ATOM 1159 C C . GLN A 1 141 ? -19.145 0.167 25.287 1.00 96.06 141 GLN A C 1
ATOM 1161 O O . GLN A 1 141 ? -18.730 0.428 24.160 1.00 96.06 141 GLN A O 1
ATOM 1166 N N . MET A 1 142 ? -18.508 -0.688 26.094 1.00 95.25 142 MET A N 1
ATOM 1167 C CA . MET A 1 142 ? -17.297 -1.403 25.672 1.00 95.25 142 MET A CA 1
ATOM 1168 C C . MET A 1 142 ? -17.567 -2.404 24.545 1.00 95.25 142 MET A C 1
ATOM 1170 O O . MET A 1 142 ? -16.720 -2.547 23.669 1.00 95.25 142 MET A O 1
ATOM 1174 N N . LEU A 1 143 ? -18.721 -3.077 24.54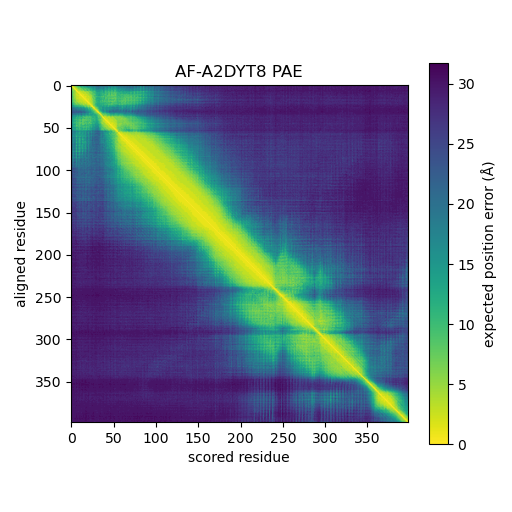6 1.00 96.50 143 LEU A N 1
ATOM 1175 C CA . LEU A 1 143 ? -19.116 -3.976 23.459 1.00 96.50 143 LEU A CA 1
ATOM 1176 C C . LEU A 1 143 ? -19.323 -3.209 22.150 1.00 96.50 143 LEU A C 1
ATOM 1178 O O . LEU A 1 143 ? -18.776 -3.613 21.131 1.00 96.50 143 LEU A O 1
ATOM 1182 N N . ASN A 1 144 ? -19.994 -2.055 22.194 1.00 96.12 144 ASN A N 1
ATOM 1183 C CA . ASN A 1 144 ? -20.158 -1.208 21.011 1.00 96.12 144 ASN A CA 1
ATOM 1184 C C . ASN A 1 144 ? -18.804 -0.723 20.462 1.00 96.12 144 ASN A C 1
ATOM 1186 O O . ASN A 1 144 ? -18.566 -0.798 19.260 1.00 96.12 144 ASN A O 1
ATOM 1190 N N . LEU A 1 145 ? -17.881 -0.296 21.335 1.00 95.56 145 LEU A N 1
ATOM 1191 C CA . LEU A 1 145 ? -16.522 0.086 20.925 1.00 95.56 145 LEU A CA 1
ATOM 1192 C C . LEU A 1 145 ? -15.735 -1.091 20.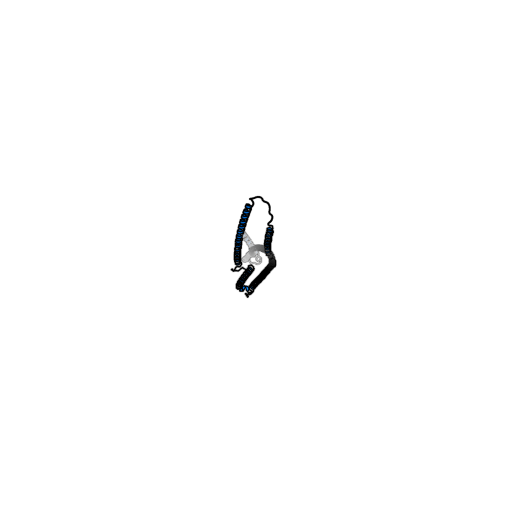333 1.00 95.56 145 LEU A C 1
ATOM 1194 O O . LEU A 1 145 ? -14.941 -0.904 19.411 1.00 95.56 145 LEU A O 1
ATOM 1198 N N . LEU A 1 146 ? -15.936 -2.302 20.857 1.00 95.94 146 LEU A N 1
ATOM 1199 C CA . LEU A 1 146 ? -15.316 -3.508 20.317 1.00 95.94 146 LEU A CA 1
ATOM 1200 C C . LEU A 1 146 ? -15.846 -3.812 18.911 1.00 95.94 146 LEU A C 1
ATOM 1202 O O . LEU A 1 146 ? -15.046 -4.087 18.016 1.00 95.94 146 LEU A O 1
ATOM 1206 N N . ASP A 1 147 ? -17.158 -3.716 18.703 1.00 96.50 147 ASP A N 1
ATOM 1207 C CA . ASP A 1 147 ? -17.790 -3.925 17.399 1.00 96.50 147 ASP A CA 1
ATOM 1208 C C . ASP A 1 147 ? -17.327 -2.874 16.375 1.00 96.50 147 ASP A C 1
ATOM 1210 O O . ASP A 1 147 ? -16.958 -3.223 15.250 1.00 96.50 147 ASP A O 1
ATOM 1214 N N . GLU A 1 148 ? -17.254 -1.599 16.774 1.00 96.56 148 GLU A N 1
ATOM 1215 C CA . GLU A 1 148 ? -16.693 -0.514 15.958 1.00 96.56 148 GLU A CA 1
ATOM 1216 C C . GLU A 1 148 ? -15.224 -0.778 15.596 1.00 96.56 148 GLU A C 1
ATOM 1218 O O . GLU A 1 148 ? -14.835 -0.654 14.431 1.00 96.56 148 GLU A O 1
ATOM 1223 N N . SER A 1 149 ? -14.411 -1.210 16.565 1.00 95.69 149 SER A N 1
ATOM 1224 C CA . SER A 1 149 ? -13.005 -1.557 16.338 1.00 95.69 149 SER A CA 1
ATOM 1225 C C . SER A 1 149 ? -12.855 -2.733 15.371 1.00 95.69 149 SER A C 1
ATOM 1227 O O . SER A 1 149 ? -12.000 -2.689 14.488 1.00 95.69 149 SER A O 1
ATOM 1229 N N . GLN A 1 150 ? -13.680 -3.776 15.496 1.00 96.06 150 GLN A N 1
ATOM 1230 C CA . GLN A 1 150 ? -13.653 -4.928 14.589 1.00 96.06 150 GLN A CA 1
ATOM 1231 C C . GLN A 1 150 ? -14.120 -4.558 13.175 1.00 96.06 150 GLN A C 1
ATOM 1233 O O . GLN A 1 150 ? -13.572 -5.051 12.185 1.00 96.06 150 GLN A O 1
ATOM 1238 N N . ALA A 1 151 ? -15.120 -3.683 13.050 1.00 95.62 151 ALA A N 1
ATOM 1239 C CA . ALA A 1 151 ? -15.546 -3.153 11.758 1.00 95.62 151 ALA A CA 1
ATOM 1240 C C . ALA A 1 151 ? -14.427 -2.325 11.101 1.00 95.62 151 ALA A C 1
ATOM 1242 O O . ALA A 1 151 ? -14.158 -2.481 9.906 1.00 95.62 151 ALA A O 1
ATOM 1243 N N . MET A 1 152 ? -13.726 -1.503 11.888 1.00 96.00 152 MET A N 1
ATOM 1244 C CA . MET A 1 152 ? -12.581 -0.722 11.425 1.00 96.00 152 MET A CA 1
ATOM 1245 C C . MET A 1 152 ? -11.412 -1.617 10.993 1.00 96.00 152 MET A C 1
ATOM 1247 O O . MET A 1 152 ? -10.842 -1.394 9.927 1.00 96.00 152 MET A O 1
ATOM 1251 N N . GLU A 1 153 ? -11.093 -2.666 11.753 1.00 95.19 153 GLU A N 1
ATOM 1252 C CA . GLU A 1 153 ? -10.059 -3.648 11.400 1.00 95.19 153 GL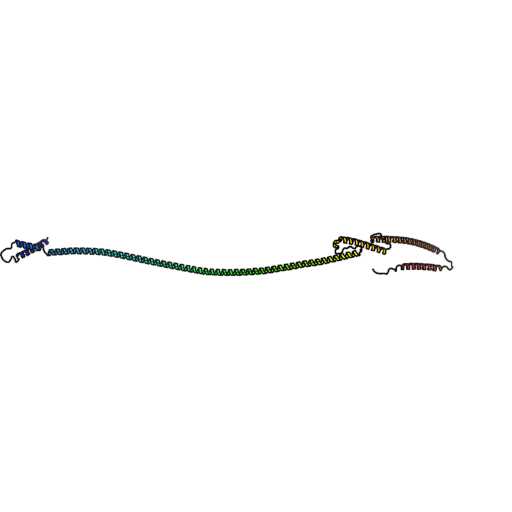U A CA 1
ATOM 1253 C C . GLU A 1 153 ? -10.355 -4.334 10.057 1.00 95.19 153 GLU A C 1
ATOM 1255 O O . GLU A 1 153 ? -9.475 -4.435 9.194 1.00 95.19 153 GLU A O 1
ATOM 1260 N N . LYS A 1 154 ? -11.609 -4.752 9.838 1.00 96.44 154 LYS A N 1
ATOM 1261 C CA . LYS A 1 154 ? -12.052 -5.332 8.559 1.00 96.44 154 LYS A CA 1
ATOM 1262 C C . LYS A 1 154 ? -11.909 -4.336 7.406 1.00 96.44 154 LYS A C 1
ATOM 1264 O O . LYS A 1 154 ? -11.423 -4.711 6.340 1.00 96.44 154 LYS A O 1
ATOM 1269 N N . SER A 1 155 ? -12.281 -3.074 7.625 1.00 97.56 155 SER A N 1
ATOM 1270 C CA . SER A 1 155 ? -12.149 -1.999 6.631 1.00 97.56 155 SER A CA 1
ATOM 1271 C C . SER A 1 155 ? -10.685 -1.726 6.254 1.00 97.56 155 SER A C 1
ATOM 1273 O O . SER A 1 155 ? -10.340 -1.665 5.069 1.00 97.56 155 SER A O 1
ATOM 1275 N N . ILE A 1 156 ? -9.795 -1.649 7.251 1.00 95.75 156 ILE A N 1
ATOM 1276 C CA . ILE A 1 156 ? -8.349 -1.486 7.039 1.00 95.75 156 ILE A CA 1
ATOM 1277 C C . ILE A 1 156 ? -7.782 -2.686 6.278 1.00 95.75 156 ILE A C 1
ATOM 1279 O O . ILE A 1 156 ? -7.028 -2.501 5.325 1.00 95.75 156 ILE A O 1
ATOM 1283 N N . SER A 1 157 ? -8.174 -3.905 6.652 1.00 97.25 157 SER A N 1
ATOM 1284 C CA . SER A 1 157 ? -7.726 -5.126 5.975 1.00 97.25 157 SER A CA 1
ATOM 1285 C C . SER A 1 157 ? -8.148 -5.155 4.502 1.00 97.25 157 SER A C 1
ATOM 1287 O O . SER A 1 157 ? -7.329 -5.483 3.643 1.00 97.25 157 SER A O 1
ATOM 1289 N N . SER A 1 158 ? -9.384 -4.744 4.189 1.00 97.25 158 SER A N 1
ATOM 1290 C CA . SER A 1 158 ? -9.854 -4.596 2.803 1.00 97.25 158 SER A CA 1
ATOM 1291 C C . SER A 1 158 ? -9.027 -3.561 2.040 1.00 97.25 158 SER A C 1
ATOM 1293 O O . SER A 1 158 ? -8.506 -3.855 0.967 1.00 97.25 158 SER A O 1
ATOM 1295 N N . SER A 1 159 ? -8.818 -2.382 2.635 1.00 96.00 159 SER A N 1
ATOM 1296 C CA . SER A 1 159 ? -8.038 -1.297 2.021 1.00 96.00 159 SER A CA 1
ATOM 1297 C C . SER A 1 159 ? -6.581 -1.702 1.757 1.00 96.00 159 SER A C 1
ATOM 1299 O O . SER A 1 159 ? -6.008 -1.357 0.725 1.00 96.00 159 SER A O 1
ATOM 1301 N N . MET A 1 160 ? -5.967 -2.469 2.665 1.00 94.94 160 MET A N 1
ATOM 1302 C CA . MET A 1 160 ? -4.619 -3.013 2.468 1.00 94.94 160 MET A CA 1
ATOM 1303 C C . MET A 1 160 ? -4.562 -4.012 1.311 1.00 94.94 160 MET A C 1
ATOM 1305 O O . MET A 1 160 ? -3.588 -4.013 0.555 1.00 94.94 160 MET A O 1
ATOM 1309 N N . GLN A 1 161 ? -5.587 -4.851 1.162 1.00 96.75 161 GLN A N 1
ATOM 1310 C CA . GLN A 1 161 ? -5.658 -5.802 0.059 1.00 96.75 161 GLN A CA 1
ATOM 1311 C C . GLN A 1 161 ? -5.832 -5.082 -1.285 1.00 96.75 161 GLN A C 1
ATOM 1313 O O . GLN A 1 161 ? -5.090 -5.371 -2.221 1.00 96.75 161 GLN A O 1
ATOM 1318 N N . GLU A 1 162 ? -6.713 -4.082 -1.357 1.00 96.56 162 GLU A N 1
ATOM 1319 C CA . GLU A 1 162 ? -6.882 -3.237 -2.547 1.00 96.56 162 GLU A CA 1
ATOM 1320 C C . GLU A 1 162 ? -5.578 -2.527 -2.939 1.00 96.56 162 GLU A C 1
ATOM 1322 O O . GLU A 1 162 ? -5.196 -2.510 -4.112 1.00 96.56 162 GLU A O 1
ATOM 1327 N N . LEU A 1 163 ? -4.841 -1.990 -1.959 1.00 95.25 163 LEU A N 1
ATOM 1328 C CA . LEU A 1 163 ? -3.542 -1.363 -2.200 1.00 95.25 163 LEU A CA 1
ATOM 1329 C C . LEU A 1 163 ? -2.520 -2.367 -2.747 1.00 95.25 163 LEU A C 1
ATOM 1331 O O . LEU A 1 163 ? -1.765 -2.047 -3.668 1.00 95.25 163 LEU A O 1
ATOM 1335 N N . LYS A 1 164 ? -2.490 -3.585 -2.201 1.00 96.00 164 LYS A N 1
ATOM 1336 C CA . LYS A 1 164 ? -1.602 -4.652 -2.670 1.00 96.00 164 LYS A CA 1
ATOM 1337 C C . LYS A 1 164 ? -1.909 -5.033 -4.120 1.00 96.00 164 LYS A C 1
ATOM 1339 O O . LYS A 1 164 ? -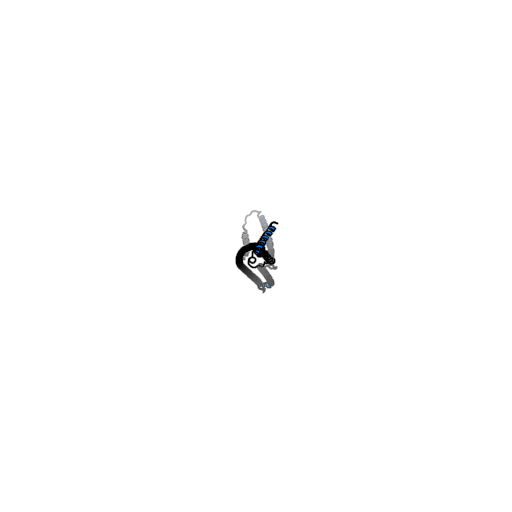0.980 -5.132 -4.925 1.00 96.00 164 LYS A O 1
ATOM 1344 N N . ASP A 1 165 ? -3.187 -5.174 -4.458 1.00 96.69 165 ASP A N 1
ATOM 1345 C CA . ASP A 1 165 ? -3.635 -5.493 -5.814 1.00 96.69 165 ASP A CA 1
ATOM 1346 C C . ASP A 1 165 ? -3.288 -4.358 -6.793 1.00 96.69 165 ASP A C 1
ATOM 1348 O O . ASP A 1 165 ? -2.770 -4.608 -7.887 1.00 96.69 165 ASP A O 1
ATOM 1352 N N . PHE A 1 166 ? -3.462 -3.098 -6.377 1.00 96.62 166 PHE A N 1
ATOM 1353 C CA . PHE A 1 166 ? -3.052 -1.929 -7.157 1.00 96.62 166 PHE A CA 1
ATOM 1354 C C . PHE A 1 166 ? -1.538 -1.894 -7.406 1.00 96.62 166 PHE A C 1
ATOM 1356 O O . PHE A 1 166 ? -1.104 -1.701 -8.543 1.00 96.62 166 PHE A O 1
ATOM 1363 N N . ILE A 1 167 ? -0.722 -2.117 -6.371 1.00 94.25 167 ILE A N 1
ATOM 1364 C CA . ILE A 1 167 ? 0.742 -2.155 -6.491 1.00 94.25 167 ILE A CA 1
ATOM 1365 C C . ILE A 1 167 ? 1.170 -3.267 -7.454 1.00 94.25 167 ILE A C 1
ATOM 1367 O O . ILE A 1 167 ? 2.073 -3.067 -8.270 1.00 94.25 167 ILE A O 1
ATOM 1371 N N . GLN A 1 168 ? 0.532 -4.434 -7.390 1.00 96.25 168 GLN A N 1
ATOM 1372 C CA . GLN A 1 168 ? 0.824 -5.538 -8.298 1.00 96.25 168 GLN A CA 1
ATOM 1373 C C . GLN A 1 168 ? 0.460 -5.187 -9.747 1.00 96.25 168 GLN A C 1
ATOM 1375 O O . GLN A 1 168 ? 1.269 -5.411 -10.652 1.00 96.25 168 GLN A O 1
ATOM 1380 N N . TYR A 1 169 ? -0.715 -4.595 -9.970 1.00 96.31 169 TYR A N 1
ATOM 1381 C CA . TYR A 1 169 ? -1.130 -4.107 -11.285 1.00 96.31 169 TYR A CA 1
ATOM 1382 C C . TYR A 1 169 ? -0.157 -3.054 -11.837 1.00 96.31 169 TYR A C 1
ATOM 1384 O O . TYR A 1 169 ? 0.260 -3.135 -12.996 1.00 96.31 169 TYR A O 1
ATOM 1392 N N . PHE A 1 170 ? 0.259 -2.102 -11.000 1.00 94.81 170 PHE A N 1
ATOM 1393 C CA . PHE A 1 170 ? 1.199 -1.051 -11.373 1.00 94.81 170 PHE A CA 1
ATOM 1394 C C . PHE A 1 170 ? 2.558 -1.621 -11.801 1.00 94.81 170 PHE A C 1
ATOM 1396 O O . PHE A 1 170 ? 3.051 -1.271 -12.874 1.00 94.81 170 PHE A O 1
ATOM 1403 N N . HIS A 1 171 ? 3.130 -2.552 -11.027 1.00 94.75 171 HIS A N 1
ATOM 1404 C CA . HIS A 1 171 ? 4.386 -3.216 -11.391 1.00 94.75 171 HIS A CA 1
ATOM 1405 C C . HIS A 1 171 ? 4.275 -3.971 -12.720 1.00 94.75 171 HIS A C 1
ATOM 1407 O O . HIS A 1 171 ? 5.126 -3.803 -13.590 1.00 94.75 171 HIS A O 1
ATOM 1413 N N . GLN A 1 172 ? 3.187 -4.718 -12.940 1.00 94.94 172 GLN A N 1
ATOM 1414 C CA . GLN A 1 172 ? 2.957 -5.397 -14.220 1.00 94.94 172 GLN A CA 1
ATOM 1415 C C . GLN A 1 172 ? 2.851 -4.415 -15.397 1.00 94.94 172 GLN A C 1
ATOM 1417 O O . GLN A 1 172 ? 3.326 -4.705 -16.498 1.00 94.94 172 GLN A O 1
ATOM 1422 N N . GLY A 1 173 ? 2.215 -3.258 -15.189 1.00 95.56 173 GLY A N 1
ATOM 1423 C CA . GLY A 1 173 ? 2.149 -2.184 -16.178 1.00 95.56 173 GLY A CA 1
ATOM 1424 C C . GLY A 1 173 ? 3.531 -1.614 -16.498 1.00 95.56 173 GLY A C 1
ATOM 1425 O O . GLY A 1 173 ? 3.895 -1.499 -17.671 1.00 95.56 173 GLY A O 1
ATOM 1426 N N . HIS A 1 174 ? 4.322 -1.328 -15.466 1.00 93.69 174 HIS A N 1
ATOM 1427 C CA . HIS A 1 174 ? 5.679 -0.807 -15.596 1.00 93.69 174 HIS A CA 1
ATOM 1428 C C . HIS A 1 174 ? 6.608 -1.790 -16.327 1.00 93.69 174 HIS A C 1
ATOM 1430 O O . HIS A 1 174 ? 7.285 -1.403 -17.280 1.00 93.69 174 HIS A O 1
ATOM 1436 N N . ASP A 1 175 ? 6.561 -3.080 -15.984 1.00 96.12 175 ASP A N 1
ATOM 1437 C CA . ASP A 1 175 ? 7.342 -4.125 -16.656 1.00 96.12 175 ASP A CA 1
ATOM 1438 C C . ASP A 1 175 ? 6.981 -4.249 -18.144 1.00 96.12 175 ASP A C 1
ATOM 1440 O O . ASP A 1 175 ? 7.860 -4.384 -19.005 1.00 96.12 175 ASP A O 1
ATOM 1444 N N . LYS A 1 176 ? 5.687 -4.142 -18.485 1.00 94.94 176 LYS A N 1
ATOM 1445 C CA . LYS A 1 176 ? 5.231 -4.108 -19.885 1.00 94.94 176 LYS A CA 1
ATOM 1446 C C . LYS A 1 176 ? 5.776 -2.887 -20.623 1.00 94.94 176 LYS A C 1
ATOM 1448 O O . LYS A 1 176 ? 6.254 -3.041 -21.749 1.00 94.94 176 LYS A O 1
ATOM 1453 N N . MET A 1 177 ? 5.736 -1.703 -20.010 1.00 93.44 177 MET A N 1
ATOM 1454 C CA . MET A 1 177 ? 6.277 -0.477 -20.606 1.00 93.44 177 MET A CA 1
ATOM 1455 C C . MET A 1 177 ? 7.790 -0.571 -20.820 1.00 93.44 177 MET A C 1
ATOM 1457 O O . MET A 1 177 ? 8.262 -0.270 -21.916 1.00 93.44 177 MET A O 1
ATOM 1461 N N . ILE A 1 178 ? 8.546 -1.071 -19.836 1.00 94.56 178 ILE A N 1
ATOM 1462 C CA . ILE A 1 178 ? 9.989 -1.321 -19.972 1.00 94.56 178 ILE A CA 1
ATOM 1463 C C . ILE A 1 178 ? 10.256 -2.309 -21.111 1.00 94.56 178 ILE A C 1
ATOM 1465 O O . ILE A 1 178 ? 11.116 -2.065 -21.957 1.00 94.56 178 ILE A O 1
ATOM 1469 N N . SER A 1 179 ? 9.504 -3.410 -21.182 1.00 95.38 179 SER A N 1
ATOM 1470 C CA . SER A 1 179 ? 9.646 -4.399 -22.256 1.00 95.38 179 SER A CA 1
ATOM 1471 C C . SER A 1 179 ? 9.381 -3.788 -23.638 1.00 95.38 179 SER A C 1
ATOM 1473 O O . SER A 1 179 ? 10.139 -4.028 -24.581 1.00 95.38 179 SER A O 1
ATOM 1475 N N . GLN A 1 180 ? 8.344 -2.955 -23.772 1.00 94.75 180 GLN A N 1
ATOM 1476 C CA . GLN A 1 180 ? 8.036 -2.242 -25.014 1.00 94.75 180 GLN A CA 1
ATOM 1477 C C . GLN A 1 180 ? 9.124 -1.231 -25.380 1.00 94.75 180 GLN A C 1
ATOM 1479 O O . GLN A 1 180 ? 9.583 -1.228 -26.524 1.00 94.75 180 GLN A O 1
ATOM 1484 N N . ALA A 1 181 ? 9.586 -0.427 -24.420 1.00 92.88 181 ALA A N 1
ATOM 1485 C CA . ALA A 1 181 ? 10.684 0.508 -24.622 1.00 92.88 181 ALA A CA 1
ATOM 1486 C C . ALA A 1 181 ? 11.939 -0.235 -25.097 1.00 92.88 181 ALA A C 1
ATOM 1488 O O . ALA A 1 181 ? 12.499 0.114 -26.135 1.00 92.88 181 ALA A O 1
ATOM 1489 N N . ASN A 1 182 ? 12.319 -1.327 -24.429 1.00 95.44 182 ASN A N 1
ATOM 1490 C CA . ASN A 1 182 ? 13.452 -2.162 -24.823 1.00 95.44 182 ASN A CA 1
ATOM 1491 C C . ASN A 1 182 ? 13.289 -2.743 -26.233 1.00 95.44 182 ASN A C 1
ATOM 1493 O O . ASN A 1 182 ? 14.253 -2.768 -26.998 1.00 95.44 182 ASN A O 1
ATOM 1497 N N . LYS A 1 183 ? 12.085 -3.181 -26.625 1.00 95.69 183 LYS A N 1
ATOM 1498 C CA . LYS A 1 183 ? 11.812 -3.637 -28.001 1.00 95.69 183 LYS A CA 1
ATOM 1499 C C . LYS A 1 183 ? 12.010 -2.515 -29.022 1.00 95.69 183 LYS A C 1
ATOM 1501 O O . LYS A 1 183 ? 12.670 -2.737 -30.037 1.00 95.69 183 LYS A O 1
ATOM 1506 N N . ILE A 1 184 ? 11.485 -1.319 -28.750 1.00 94.31 184 ILE A N 1
ATOM 1507 C CA . ILE A 1 184 ? 11.616 -0.149 -29.632 1.00 94.31 184 ILE A CA 1
ATOM 1508 C C . ILE A 1 184 ? 13.086 0.262 -29.761 1.00 94.31 184 ILE A C 1
ATOM 1510 O O . ILE A 1 184 ? 13.585 0.403 -30.880 1.00 94.31 184 ILE A O 1
ATOM 1514 N N . TRP A 1 185 ? 13.796 0.395 -28.639 1.00 93.50 185 TRP A N 1
ATOM 1515 C CA . TRP A 1 185 ? 15.211 0.761 -28.607 1.00 93.50 185 TRP A CA 1
ATOM 1516 C C . TRP A 1 185 ? 16.079 -0.262 -29.334 1.00 93.50 185 TRP A C 1
ATOM 1518 O O . TRP A 1 185 ? 16.867 0.123 -30.195 1.00 93.50 185 TRP A O 1
ATOM 1528 N N . ASN A 1 186 ? 15.883 -1.560 -29.086 1.00 95.69 186 ASN A N 1
ATOM 1529 C CA . ASN A 1 186 ? 16.622 -2.611 -29.786 1.00 95.69 186 ASN A CA 1
ATOM 1530 C C . ASN A 1 186 ? 16.325 -2.634 -31.290 1.00 95.69 186 ASN A C 1
ATOM 1532 O O . ASN A 1 186 ? 17.243 -2.814 -32.090 1.00 95.69 186 ASN A O 1
ATOM 1536 N N . SER A 1 187 ? 15.069 -2.431 -31.697 1.00 94.69 187 SER A N 1
ATOM 1537 C CA . SER A 1 187 ? 14.707 -2.332 -33.115 1.00 94.69 187 SER A CA 1
ATOM 1538 C C . SER A 1 187 ? 15.388 -1.134 -33.784 1.00 94.69 187 SER A C 1
ATOM 1540 O O . SER A 1 187 ? 15.983 -1.263 -34.856 1.00 94.69 187 SER A O 1
ATOM 1542 N N . LYS A 1 188 ? 15.373 0.029 -33.122 1.00 93.62 188 LYS A N 1
ATOM 1543 C CA . LYS A 1 188 ? 16.005 1.249 -33.631 1.00 93.62 188 LYS A CA 1
ATOM 1544 C C . LYS A 1 188 ? 17.525 1.111 -33.696 1.00 93.62 188 LYS A C 1
ATOM 1546 O O . LYS A 1 188 ? 18.108 1.461 -34.719 1.00 93.62 188 LYS A O 1
ATOM 1551 N N . LEU A 1 189 ? 18.151 0.526 -32.673 1.00 94.12 189 LEU A N 1
ATOM 1552 C CA . LEU A 1 189 ? 19.581 0.218 -32.652 1.00 94.12 189 LEU A CA 1
ATOM 1553 C C . LEU A 1 189 ? 19.958 -0.721 -33.807 1.00 94.12 189 LEU A C 1
ATOM 1555 O O . LEU A 1 189 ? 20.865 -0.408 -34.573 1.00 94.12 189 LEU A O 1
ATOM 1559 N N . LYS A 1 190 ? 19.226 -1.829 -33.992 1.00 96.12 190 LYS A N 1
ATOM 1560 C CA . LYS A 1 190 ? 19.443 -2.761 -35.111 1.00 96.12 190 LYS A CA 1
ATOM 1561 C C . LYS A 1 190 ? 19.296 -2.074 -36.468 1.00 96.12 190 LYS A C 1
ATOM 1563 O O . LYS A 1 190 ? 20.119 -2.301 -37.349 1.00 96.12 190 LYS A O 1
ATOM 1568 N N . SER A 1 191 ? 18.291 -1.212 -36.630 1.00 94.12 191 SER A N 1
ATOM 1569 C CA . SER A 1 191 ? 18.096 -0.434 -37.859 1.00 94.12 191 SER A CA 1
ATOM 1570 C C . SER A 1 191 ? 19.271 0.509 -38.133 1.00 94.12 191 SER A C 1
ATOM 1572 O O . SER A 1 191 ? 19.784 0.540 -39.250 1.00 94.12 191 SER A O 1
ATOM 1574 N N . VAL A 1 192 ? 19.736 1.242 -37.116 1.00 93.62 192 VAL A N 1
ATOM 1575 C CA . VAL A 1 192 ? 20.882 2.156 -37.232 1.00 93.62 192 VAL A CA 1
ATOM 1576 C C . VAL A 1 192 ? 22.161 1.388 -37.564 1.00 93.62 192 VAL A C 1
ATOM 1578 O O . VAL A 1 192 ? 22.847 1.758 -38.513 1.00 93.62 192 VAL A O 1
ATOM 1581 N N . ILE A 1 193 ? 22.444 0.285 -36.865 1.00 93.50 193 ILE A N 1
ATOM 1582 C CA . ILE A 1 193 ? 23.581 -0.599 -37.168 1.00 93.50 193 ILE A CA 1
ATOM 1583 C C . ILE A 1 193 ? 23.495 -1.111 -38.613 1.00 93.50 193 ILE A C 1
ATOM 1585 O O . ILE A 1 193 ? 24.491 -1.081 -39.334 1.00 93.50 193 ILE A O 1
ATOM 1589 N N . GLY A 1 194 ? 22.307 -1.525 -39.063 1.00 94.25 194 GLY A N 1
ATOM 1590 C CA . GLY A 1 194 ? 22.070 -1.950 -40.442 1.00 94.25 194 GLY A CA 1
ATOM 1591 C C . GLY A 1 194 ? 22.394 -0.853 -41.459 1.00 94.25 194 GLY A C 1
ATOM 1592 O O . GLY A 1 194 ? 23.124 -1.105 -42.414 1.00 94.25 194 GLY A O 1
ATOM 1593 N N . LYS A 1 195 ? 21.932 0.382 -41.224 1.00 93.81 195 LYS A N 1
ATOM 1594 C CA . LYS A 1 195 ? 22.250 1.539 -42.079 1.00 93.81 195 LYS A CA 1
ATOM 1595 C C . LYS A 1 195 ? 23.745 1.847 -42.106 1.00 93.81 195 LYS A C 1
ATOM 1597 O O . LYS A 1 195 ? 24.284 2.093 -43.179 1.00 93.81 195 LYS A O 1
ATOM 1602 N N . PHE A 1 196 ? 24.421 1.797 -40.957 1.00 92.75 196 PHE A N 1
ATOM 1603 C CA . PHE A 1 196 ? 25.873 1.972 -40.890 1.00 92.75 196 PHE A CA 1
ATOM 1604 C C . PHE A 1 196 ? 26.612 0.902 -41.688 1.00 92.75 196 PHE A C 1
ATOM 1606 O O . PHE A 1 196 ? 27.555 1.233 -42.401 1.00 92.75 196 PHE A O 1
ATOM 1613 N N . LYS A 1 197 ? 26.172 -0.359 -41.609 1.00 94.06 197 LYS A N 1
ATOM 1614 C CA . LYS A 1 197 ? 26.764 -1.453 -42.383 1.00 94.06 197 LYS A CA 1
ATOM 1615 C C . LYS A 1 197 ? 26.582 -1.236 -43.886 1.00 94.06 197 LYS A C 1
ATOM 1617 O O . LYS A 1 197 ? 27.568 -1.259 -44.607 1.00 94.06 197 LYS A O 1
ATOM 1622 N N . VAL A 1 198 ? 25.365 -0.917 -44.334 1.00 94.12 198 VAL A N 1
ATOM 1623 C CA . VAL A 1 198 ? 25.088 -0.608 -45.749 1.00 94.12 198 VAL A CA 1
ATOM 1624 C C . VAL A 1 198 ? 25.923 0.578 -46.236 1.00 94.12 198 VAL A C 1
ATOM 1626 O O . VAL A 1 198 ? 26.505 0.510 -47.312 1.00 94.12 198 VAL A O 1
ATOM 1629 N N . ASN A 1 199 ? 26.030 1.648 -45.443 1.00 93.75 199 ASN A N 1
ATOM 1630 C CA . ASN A 1 199 ? 26.836 2.814 -45.805 1.00 93.75 199 ASN A CA 1
ATOM 1631 C C . ASN A 1 199 ? 28.335 2.481 -45.872 1.00 93.75 199 ASN A C 1
ATOM 1633 O O . ASN A 1 199 ? 29.021 2.905 -46.797 1.00 93.75 199 ASN A O 1
ATOM 1637 N N . LYS A 1 200 ? 28.839 1.687 -44.918 1.00 93.81 200 LYS A N 1
ATOM 1638 C CA . LYS A 1 200 ? 30.221 1.196 -44.930 1.00 93.81 200 LYS A CA 1
ATOM 1639 C C . LYS A 1 200 ? 30.494 0.375 -46.190 1.00 93.81 200 LYS A C 1
ATOM 1641 O O . LYS A 1 200 ? 31.488 0.631 -46.861 1.00 93.81 200 LYS A O 1
ATOM 1646 N N . ASP A 1 201 ? 29.617 -0.569 -46.519 1.00 93.44 201 ASP A N 1
ATOM 1647 C CA . ASP A 1 201 ? 29.772 -1.429 -47.694 1.00 93.44 201 ASP A CA 1
ATOM 1648 C C . ASP A 1 201 ? 29.698 -0.601 -48.991 1.00 93.44 201 ASP A C 1
ATOM 1650 O O . ASP A 1 201 ? 30.526 -0.772 -49.884 1.00 93.44 201 ASP A O 1
ATOM 1654 N N . ALA A 1 202 ? 28.785 0.375 -49.073 1.00 93.06 202 ALA A N 1
ATOM 1655 C CA . ALA A 1 202 ? 28.692 1.302 -50.202 1.00 93.06 202 ALA A CA 1
ATOM 1656 C C . ALA A 1 202 ? 29.956 2.167 -50.361 1.00 93.06 202 ALA A C 1
ATOM 1658 O O . ALA A 1 202 ? 30.462 2.309 -51.474 1.00 93.06 202 ALA A O 1
ATOM 1659 N N . MET A 1 203 ? 30.496 2.704 -49.262 1.00 92.94 203 MET A N 1
ATOM 1660 C CA . MET A 1 203 ? 31.738 3.483 -49.268 1.00 92.94 203 MET A CA 1
ATOM 1661 C C . MET A 1 203 ? 32.934 2.629 -49.703 1.00 92.94 203 MET A C 1
ATOM 1663 O O . MET A 1 203 ? 33.716 3.066 -50.544 1.00 92.94 203 MET A O 1
ATOM 1667 N N . MET A 1 204 ? 33.059 1.404 -49.183 1.00 92.88 204 MET A N 1
ATOM 1668 C CA . MET A 1 204 ? 34.124 0.478 -49.582 1.00 92.88 204 MET A CA 1
ATOM 1669 C C . MET A 1 204 ? 34.033 0.118 -51.067 1.00 92.88 204 MET A C 1
ATOM 1671 O O . MET A 1 204 ? 35.044 0.177 -51.763 1.00 92.88 204 MET A O 1
ATOM 1675 N N . ASN A 1 205 ? 32.830 -0.162 -51.576 1.00 93.06 205 ASN A N 1
ATOM 1676 C CA . ASN A 1 205 ? 32.61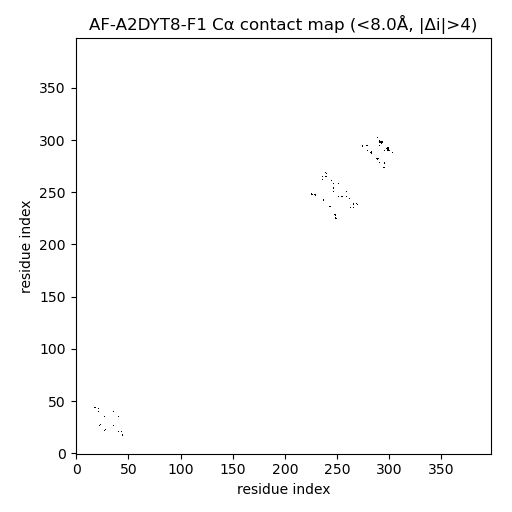1 -0.423 -52.999 1.00 93.06 205 ASN A CA 1
ATOM 1677 C C . ASN A 1 205 ? 32.946 0.801 -53.865 1.00 93.06 205 ASN A C 1
ATOM 1679 O O . ASN A 1 205 ? 33.561 0.657 -54.919 1.00 93.06 205 ASN A O 1
ATOM 1683 N N . ALA A 1 206 ? 32.590 2.012 -53.426 1.00 93.25 206 ALA A N 1
ATOM 1684 C CA . ALA A 1 206 ? 32.929 3.243 -54.139 1.00 93.25 206 ALA A CA 1
ATOM 1685 C C . ALA A 1 206 ? 34.449 3.475 -54.197 1.00 93.25 206 ALA A C 1
ATOM 1687 O O . ALA A 1 206 ? 34.978 3.804 -55.259 1.00 93.25 206 ALA A O 1
ATOM 1688 N N . ILE A 1 207 ? 35.157 3.253 -53.083 1.00 90.94 207 ILE A N 1
ATOM 1689 C CA . ILE A 1 207 ? 36.625 3.325 -53.027 1.00 90.94 207 ILE A CA 1
ATOM 1690 C C . ILE A 1 207 ? 37.241 2.277 -53.956 1.00 90.94 207 ILE A C 1
ATOM 1692 O O . ILE A 1 207 ? 38.113 2.613 -54.756 1.00 90.94 207 ILE A O 1
ATOM 1696 N N . GLN A 1 208 ? 36.768 1.030 -53.894 1.00 92.69 208 GLN A N 1
ATOM 1697 C CA . GLN A 1 208 ? 37.256 -0.056 -54.741 1.00 92.69 208 GLN A CA 1
ATOM 1698 C C . GLN A 1 208 ? 37.057 0.256 -56.230 1.00 92.69 208 GLN A C 1
ATOM 1700 O O . GLN A 1 208 ? 38.003 0.137 -57.007 1.00 92.69 208 GLN A O 1
ATOM 1705 N N . ASN A 1 209 ? 35.870 0.723 -56.623 1.00 92.31 209 ASN A N 1
ATOM 1706 C CA . ASN A 1 209 ? 35.570 1.092 -58.007 1.00 92.31 209 ASN A CA 1
ATOM 1707 C C . ASN A 1 209 ? 36.419 2.276 -58.491 1.00 92.31 209 ASN A C 1
ATOM 1709 O O . ASN A 1 209 ? 36.877 2.274 -59.636 1.00 92.31 209 ASN A O 1
ATOM 1713 N N . ASN A 1 210 ? 36.663 3.275 -57.634 1.00 93.94 210 ASN A N 1
ATOM 1714 C CA . ASN A 1 210 ? 37.528 4.410 -57.962 1.00 93.94 210 ASN A CA 1
ATOM 1715 C C . ASN A 1 210 ? 38.978 3.949 -58.176 1.00 93.94 210 ASN A C 1
ATOM 1717 O O . ASN A 1 210 ? 39.566 4.237 -59.218 1.00 93.94 210 ASN A O 1
ATOM 1721 N N . LEU A 1 211 ? 39.522 3.154 -57.247 1.00 92.25 211 LEU A N 1
ATOM 1722 C CA . LEU A 1 211 ? 40.863 2.580 -57.377 1.00 92.25 211 LEU A CA 1
ATOM 1723 C C . LEU A 1 211 ? 40.990 1.729 -58.641 1.00 92.25 211 LEU A C 1
ATOM 1725 O O . LEU A 1 211 ? 41.969 1.867 -59.368 1.00 92.25 211 LEU A O 1
ATOM 1729 N N . GLN A 1 212 ? 39.994 0.896 -58.945 1.00 92.94 212 GLN A N 1
ATOM 1730 C CA . GLN A 1 212 ? 39.994 0.074 -60.151 1.00 92.94 212 GLN A CA 1
ATOM 1731 C C . GLN A 1 212 ? 39.963 0.931 -61.422 1.00 92.94 212 GLN A C 1
ATOM 1733 O O . GLN A 1 212 ? 40.755 0.692 -62.332 1.00 92.94 212 GLN A O 1
ATOM 1738 N N . THR A 1 213 ? 39.119 1.966 -61.464 1.00 93.44 213 THR A N 1
ATOM 1739 C CA . THR A 1 213 ? 39.080 2.931 -62.577 1.00 93.44 213 THR A CA 1
ATOM 1740 C C . THR A 1 213 ? 40.428 3.624 -62.756 1.00 93.44 213 THR A C 1
ATOM 1742 O O . THR A 1 213 ? 40.934 3.703 -63.874 1.00 93.44 213 THR A O 1
ATOM 1745 N N . ARG A 1 214 ? 41.051 4.074 -61.660 1.00 92.44 214 ARG A N 1
ATOM 1746 C CA . ARG A 1 214 ? 42.359 4.732 -61.697 1.00 92.44 214 ARG A CA 1
ATOM 1747 C C . ARG A 1 214 ? 43.460 3.787 -62.168 1.00 92.44 214 ARG A C 1
ATOM 1749 O O . ARG A 1 214 ? 44.253 4.177 -63.010 1.00 92.44 214 ARG A O 1
ATOM 1756 N N . ILE A 1 215 ? 43.479 2.542 -61.694 1.00 91.12 215 ILE A N 1
ATOM 1757 C CA . ILE A 1 215 ? 44.430 1.523 -62.160 1.00 91.12 215 ILE A CA 1
ATOM 1758 C C . ILE A 1 215 ? 44.265 1.271 -63.663 1.00 91.12 215 ILE A C 1
ATOM 1760 O O . ILE A 1 215 ? 45.262 1.145 -64.366 1.00 91.12 215 ILE A O 1
ATOM 1764 N N . ILE A 1 216 ? 43.031 1.193 -64.170 1.00 93.31 216 ILE A N 1
ATOM 1765 C CA . ILE A 1 216 ? 42.776 1.016 -65.607 1.00 93.31 216 ILE A CA 1
ATOM 1766 C C . ILE A 1 216 ? 43.289 2.226 -66.398 1.00 93.31 216 ILE A C 1
ATOM 1768 O O . ILE A 1 216 ? 43.968 2.037 -67.406 1.00 93.31 216 ILE A O 1
ATOM 1772 N N . ALA A 1 217 ? 43.011 3.447 -65.932 1.00 92.38 217 ALA A N 1
ATOM 1773 C CA . ALA A 1 217 ? 43.493 4.670 -66.567 1.00 92.38 217 ALA A CA 1
ATOM 1774 C C . ALA A 1 217 ? 45.030 4.739 -66.585 1.00 92.38 217 ALA A C 1
ATOM 1776 O O . ALA A 1 217 ? 45.604 4.981 -67.641 1.00 92.38 217 ALA A O 1
ATOM 1777 N N . GLU A 1 218 ? 45.691 4.440 -65.463 1.00 88.19 218 GLU A N 1
ATOM 1778 C CA . GLU A 1 218 ? 47.159 4.407 -65.366 1.00 88.19 218 GLU A CA 1
ATOM 1779 C C . GLU A 1 218 ? 47.781 3.306 -66.237 1.00 88.19 218 GLU A C 1
ATOM 1781 O O . GLU A 1 218 ? 48.821 3.497 -66.859 1.00 88.19 218 GLU A O 1
ATOM 1786 N N . LYS A 1 219 ? 47.132 2.142 -66.359 1.00 91.06 219 LYS A N 1
ATOM 1787 C CA . LYS A 1 219 ? 47.580 1.110 -67.308 1.00 91.06 219 LYS A CA 1
ATOM 1788 C C . LYS A 1 219 ? 47.453 1.578 -68.756 1.00 91.06 219 LYS A C 1
ATOM 1790 O O . LYS A 1 219 ? 48.317 1.272 -69.574 1.00 91.06 219 LYS A O 1
ATOM 1795 N N . ALA A 1 220 ? 46.388 2.307 -69.089 1.00 90.50 220 ALA A N 1
ATOM 1796 C CA . ALA A 1 220 ? 46.196 2.849 -70.429 1.00 90.50 220 ALA A CA 1
ATOM 1797 C C . ALA A 1 220 ? 47.237 3.931 -70.762 1.00 90.50 220 ALA A C 1
ATOM 1799 O O . ALA A 1 220 ? 47.820 3.889 -71.846 1.00 90.50 220 ALA A O 1
ATOM 1800 N N . THR A 1 221 ? 47.526 4.851 -69.832 1.00 87.56 221 THR A N 1
ATOM 1801 C CA . THR A 1 221 ? 48.588 5.858 -70.001 1.00 87.56 221 THR A CA 1
ATOM 1802 C C . THR A 1 221 ? 49.957 5.195 -70.121 1.00 87.56 221 THR A C 1
ATOM 1804 O O . THR A 1 221 ? 50.703 5.529 -71.039 1.00 87.56 221 THR A O 1
ATOM 1807 N N . GLN A 1 222 ? 50.260 4.197 -69.284 1.00 85.44 222 GLN A N 1
ATOM 1808 C CA . GLN A 1 222 ? 51.502 3.428 -69.365 1.00 85.44 222 GLN A CA 1
ATOM 1809 C C . GLN A 1 222 ? 51.657 2.731 -70.725 1.00 85.44 222 GLN A C 1
ATOM 1811 O O . GLN A 1 222 ? 52.722 2.803 -71.334 1.00 85.44 222 GLN A O 1
ATOM 1816 N N . ASN A 1 223 ? 50.603 2.087 -71.232 1.00 86.88 223 ASN A N 1
ATOM 1817 C CA . ASN A 1 223 ? 50.632 1.440 -72.545 1.00 86.88 223 ASN A CA 1
ATOM 1818 C C . ASN A 1 223 ? 50.830 2.451 -73.683 1.00 86.88 223 ASN A C 1
ATOM 1820 O O . ASN A 1 223 ? 51.603 2.187 -74.602 1.00 86.88 223 ASN A O 1
ATOM 1824 N N . ASN A 1 224 ? 50.182 3.619 -73.610 1.00 88.50 224 ASN A N 1
ATOM 1825 C CA . ASN A 1 224 ? 50.382 4.690 -74.584 1.00 88.50 224 ASN A CA 1
ATOM 1826 C C . ASN A 1 224 ? 51.833 5.197 -74.570 1.00 88.50 224 ASN A C 1
ATOM 1828 O O . ASN A 1 224 ? 52.460 5.310 -75.619 1.00 88.50 224 ASN A O 1
ATOM 1832 N N . LEU A 1 225 ? 52.401 5.426 -73.382 1.00 83.38 225 LEU A N 1
ATOM 1833 C CA . LEU A 1 225 ? 53.801 5.830 -73.232 1.00 83.38 225 LEU A CA 1
ATOM 1834 C C . LEU A 1 225 ? 54.764 4.775 -73.789 1.00 83.38 225 LEU A C 1
ATOM 1836 O O . LEU A 1 225 ? 55.684 5.132 -74.520 1.00 83.38 225 LEU A O 1
ATOM 1840 N N . LYS A 1 226 ? 54.522 3.482 -73.528 1.00 82.56 226 LYS A N 1
ATOM 1841 C CA . LYS A 1 226 ? 55.294 2.387 -74.140 1.00 82.56 226 LYS A CA 1
ATOM 1842 C C . LYS A 1 226 ? 55.206 2.410 -75.668 1.00 82.56 226 LYS A C 1
ATOM 1844 O O . LYS A 1 226 ? 56.222 2.220 -76.333 1.00 82.56 226 LYS A O 1
ATOM 1849 N N . SER A 1 227 ? 54.023 2.663 -76.232 1.00 83.88 227 SER A N 1
ATOM 1850 C CA . SER A 1 227 ? 53.834 2.767 -77.685 1.00 83.88 227 SER A CA 1
ATOM 1851 C C . SER A 1 227 ? 54.599 3.951 -78.281 1.00 83.88 227 SER A C 1
ATOM 1853 O O . SER A 1 227 ? 55.262 3.791 -79.303 1.00 83.88 227 SER A O 1
ATOM 1855 N N . ILE A 1 228 ? 54.545 5.124 -77.640 1.00 82.88 228 ILE A N 1
ATOM 1856 C CA . ILE A 1 228 ? 55.295 6.315 -78.068 1.00 82.88 228 ILE A CA 1
ATOM 1857 C C . ILE A 1 228 ? 56.797 6.035 -78.008 1.00 82.88 228 ILE A C 1
ATOM 1859 O O . ILE A 1 228 ? 57.494 6.269 -78.991 1.00 82.88 228 ILE A O 1
ATOM 1863 N N . ALA A 1 229 ? 57.287 5.481 -76.895 1.00 76.88 229 ALA A N 1
ATOM 1864 C CA . ALA A 1 229 ? 58.691 5.112 -76.748 1.00 76.88 229 ALA A CA 1
ATOM 1865 C C . ALA A 1 229 ? 59.127 4.137 -77.852 1.00 76.88 229 ALA A C 1
ATOM 1867 O O . ALA A 1 229 ? 60.152 4.359 -78.485 1.00 76.88 229 ALA A O 1
ATOM 1868 N N . SER A 1 230 ? 58.316 3.116 -78.152 1.00 79.88 230 SER A N 1
ATOM 1869 C CA . SER A 1 230 ? 58.585 2.170 -79.247 1.00 79.88 230 SER A CA 1
ATOM 1870 C C . SER A 1 230 ? 58.711 2.874 -80.601 1.00 79.88 230 SER A C 1
ATOM 1872 O O . SER A 1 230 ? 59.678 2.646 -81.319 1.00 79.88 230 SER A O 1
ATOM 1874 N N . SER A 1 231 ? 57.770 3.767 -80.925 1.00 81.94 231 SER A N 1
ATOM 1875 C CA . SER A 1 231 ? 57.764 4.517 -82.188 1.00 81.94 231 SER A CA 1
ATOM 1876 C C . SER A 1 231 ? 58.963 5.461 -82.318 1.00 81.94 231 SER A C 1
ATOM 1878 O O . SER A 1 231 ? 59.545 5.572 -83.399 1.00 81.94 231 SER A O 1
ATOM 1880 N N . VAL A 1 232 ? 59.373 6.107 -81.222 1.00 77.06 232 VAL A N 1
ATOM 1881 C CA . VAL A 1 232 ? 60.586 6.936 -81.180 1.00 77.06 232 VAL A CA 1
ATOM 1882 C C . VAL A 1 232 ? 61.817 6.076 -81.459 1.00 77.06 232 VAL A C 1
ATOM 1884 O O . VAL A 1 232 ? 62.595 6.406 -82.351 1.00 77.06 232 VAL A O 1
ATOM 1887 N N . ILE A 1 233 ? 61.967 4.949 -80.758 1.00 74.31 233 ILE A N 1
ATOM 1888 C CA . ILE A 1 233 ? 63.094 4.025 -80.950 1.00 74.31 233 ILE A CA 1
ATOM 1889 C C . ILE A 1 233 ? 63.160 3.545 -82.401 1.00 74.31 233 ILE A C 1
ATOM 1891 O O . ILE A 1 233 ? 64.220 3.619 -83.016 1.00 74.31 233 ILE A O 1
ATOM 1895 N N . GLU A 1 234 ? 62.032 3.117 -82.967 1.00 77.94 234 GLU A N 1
ATOM 1896 C CA . GLU A 1 234 ? 61.949 2.657 -84.355 1.00 77.94 234 GLU A CA 1
ATOM 1897 C C . GLU A 1 234 ? 62.316 3.767 -85.356 1.00 77.94 234 GLU A C 1
ATOM 1899 O O . GLU A 1 234 ? 63.106 3.545 -86.274 1.00 77.94 234 GLU A O 1
ATOM 1904 N N . SER A 1 235 ? 61.815 4.990 -85.150 1.00 74.88 235 SER A N 1
ATOM 1905 C CA . SER A 1 235 ? 62.117 6.141 -86.015 1.00 74.88 235 SER A CA 1
ATOM 1906 C C . SER A 1 235 ? 63.611 6.471 -86.035 1.00 74.88 235 SER A C 1
ATOM 1908 O O . SER A 1 235 ? 64.172 6.724 -87.100 1.00 74.88 235 SER A O 1
ATOM 1910 N N . PHE A 1 236 ? 64.279 6.424 -84.879 1.00 67.69 236 PHE A N 1
ATOM 1911 C CA . PHE A 1 236 ? 65.719 6.676 -84.787 1.00 67.69 236 PHE A CA 1
ATOM 1912 C C . PHE A 1 236 ? 66.570 5.505 -85.295 1.00 67.69 236 PHE A C 1
ATOM 1914 O O . PHE A 1 236 ? 67.594 5.737 -85.937 1.00 67.69 236 PHE A O 1
ATOM 1921 N N . GLN A 1 237 ? 66.130 4.259 -85.108 1.00 71.56 237 GLN A N 1
ATOM 1922 C CA . GLN A 1 237 ? 66.794 3.095 -85.705 1.00 71.56 237 GLN A CA 1
ATOM 1923 C C . GLN A 1 237 ? 66.727 3.108 -87.241 1.00 71.56 237 GLN A C 1
ATOM 1925 O O . GLN A 1 237 ? 67.689 2.705 -87.893 1.00 71.56 237 GLN A O 1
ATOM 1930 N N . ASN A 1 238 ? 65.638 3.613 -87.833 1.00 70.62 238 ASN A N 1
ATOM 1931 C CA . ASN A 1 238 ? 65.519 3.783 -89.288 1.00 70.62 238 ASN A CA 1
ATOM 1932 C C . ASN A 1 238 ? 66.466 4.858 -89.849 1.00 70.62 238 ASN A C 1
ATOM 1934 O O . ASN A 1 238 ? 66.887 4.776 -91.001 1.00 70.62 238 ASN A O 1
ATOM 1938 N N . VAL A 1 239 ? 66.810 5.860 -89.040 1.00 66.44 239 VAL A N 1
ATOM 1939 C CA . VAL A 1 239 ? 67.759 6.922 -89.398 1.00 66.44 239 VAL A CA 1
ATOM 1940 C C . VAL A 1 239 ? 69.209 6.425 -89.380 1.00 66.44 239 VAL A C 1
ATOM 1942 O O . VAL A 1 239 ? 70.004 6.837 -90.225 1.00 66.44 239 VAL A O 1
ATOM 1945 N N . ASP A 1 240 ? 69.567 5.567 -88.422 1.00 65.62 240 ASP A N 1
ATOM 1946 C CA . ASP A 1 240 ? 70.931 5.056 -88.240 1.00 65.62 240 ASP A CA 1
ATOM 1947 C C . ASP A 1 240 ? 70.942 3.519 -88.126 1.00 65.62 240 ASP A C 1
ATOM 1949 O O . ASP A 1 240 ? 71.154 2.968 -87.041 1.00 65.62 240 A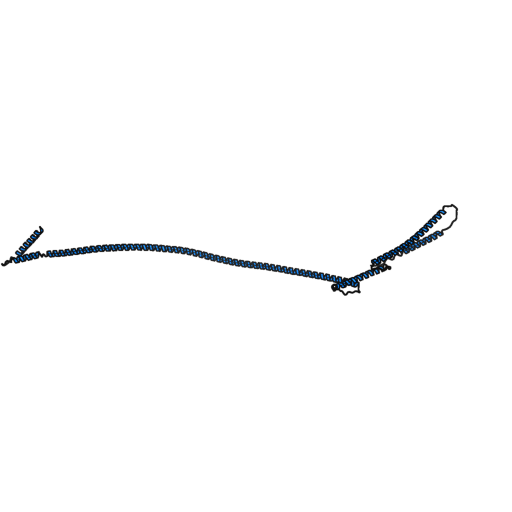SP A O 1
ATOM 1953 N N . PRO A 1 241 ? 70.745 2.794 -89.245 1.00 62.69 241 PRO A N 1
ATOM 1954 C CA . PRO A 1 241 ? 70.593 1.335 -89.240 1.00 62.69 241 PRO A CA 1
ATOM 1955 C C . PRO A 1 241 ? 71.832 0.570 -88.741 1.00 62.69 241 PRO A C 1
ATOM 1957 O O . PRO A 1 241 ? 71.737 -0.618 -88.426 1.00 62.69 241 PRO A O 1
ATOM 1960 N N . ASN A 1 242 ? 72.984 1.243 -88.644 1.00 60.34 242 ASN A N 1
ATOM 1961 C CA . ASN A 1 242 ? 74.255 0.669 -88.202 1.00 60.34 242 ASN A CA 1
ATOM 1962 C C . ASN A 1 242 ? 74.502 0.807 -86.690 1.00 60.34 242 ASN A C 1
ATOM 1964 O O . ASN A 1 242 ? 75.416 0.167 -86.172 1.00 60.34 242 ASN A O 1
ATOM 1968 N N . ASN A 1 243 ? 73.710 1.615 -85.976 1.00 64.94 243 ASN A N 1
ATOM 1969 C CA . ASN A 1 243 ? 73.825 1.808 -84.532 1.00 64.94 243 ASN A CA 1
ATOM 1970 C C . ASN A 1 243 ? 72.555 1.285 -83.851 1.00 64.94 243 ASN A C 1
ATOM 1972 O O . ASN A 1 243 ? 71.638 2.037 -83.520 1.00 64.94 243 ASN A O 1
ATOM 1976 N N . LYS A 1 244 ? 72.468 -0.039 -83.701 1.00 64.00 244 LYS A N 1
ATOM 1977 C CA . LYS A 1 244 ? 71.372 -0.675 -82.967 1.00 64.00 244 LYS A CA 1
ATOM 1978 C C . LYS A 1 244 ? 71.695 -0.683 -81.485 1.00 64.00 244 LYS A C 1
ATOM 1980 O O . LYS A 1 244 ? 72.671 -1.298 -81.067 1.00 64.00 244 LYS A O 1
ATOM 1985 N N . ILE A 1 245 ? 70.834 -0.050 -80.703 1.00 65.00 245 ILE A N 1
ATOM 1986 C CA . ILE A 1 245 ? 70.831 -0.208 -79.255 1.00 65.00 245 ILE A CA 1
ATOM 1987 C C . ILE A 1 245 ? 69.848 -1.307 -78.868 1.00 65.00 245 ILE A C 1
ATOM 1989 O O . ILE A 1 245 ? 68.701 -1.306 -79.314 1.00 65.00 245 ILE A O 1
ATOM 1993 N N . ASP A 1 246 ? 70.306 -2.226 -78.020 1.00 66.19 246 ASP A N 1
ATOM 1994 C CA . ASP A 1 246 ? 69.512 -3.317 -77.449 1.00 66.19 246 ASP A CA 1
ATOM 1995 C C . ASP A 1 246 ? 68.682 -2.826 -76.249 1.00 66.19 246 ASP A C 1
ATOM 1997 O O . ASP A 1 246 ? 68.825 -3.286 -75.120 1.00 66.19 246 ASP A O 1
ATOM 2001 N N . ILE A 1 247 ? 67.853 -1.805 -76.476 1.00 63.91 247 ILE A N 1
ATOM 2002 C CA . ILE A 1 247 ? 66.927 -1.275 -75.472 1.00 63.91 247 ILE A CA 1
ATOM 2003 C C . ILE A 1 247 ? 65.516 -1.406 -76.027 1.00 63.91 247 ILE A C 1
ATOM 2005 O O . ILE A 1 247 ? 65.163 -0.811 -77.045 1.00 63.91 247 ILE A O 1
ATOM 2009 N N . ASN A 1 248 ? 64.700 -2.189 -75.326 1.00 64.44 248 ASN A N 1
ATOM 2010 C CA . ASN A 1 248 ? 63.282 -2.343 -75.611 1.00 64.44 248 ASN A CA 1
ATOM 2011 C C . ASN A 1 248 ? 62.437 -1.406 -74.711 1.00 64.44 248 ASN A C 1
ATOM 2013 O O . ASN A 1 248 ? 62.926 -0.899 -73.696 1.00 64.44 248 ASN A O 1
ATOM 2017 N N . PRO A 1 249 ? 61.151 -1.183 -75.035 1.00 62.28 249 PRO A N 1
ATOM 2018 C CA . PRO A 1 249 ? 60.259 -0.314 -74.258 1.00 62.28 249 PRO A CA 1
ATOM 2019 C C . PRO A 1 249 ? 60.036 -0.754 -72.800 1.00 62.28 249 PRO A C 1
ATOM 2021 O O . PRO A 1 249 ? 59.511 0.020 -72.003 1.00 62.28 249 PRO A O 1
ATOM 2024 N N . GLU A 1 250 ? 60.384 -1.993 -72.440 1.00 65.44 250 GLU A N 1
ATOM 2025 C CA . GLU A 1 250 ? 60.214 -2.543 -71.090 1.00 65.44 250 GLU A CA 1
ATOM 2026 C C . GLU A 1 250 ? 61.410 -2.260 -70.178 1.00 65.44 250 GLU A C 1
ATOM 2028 O O . GLU A 1 250 ? 61.227 -2.109 -68.973 1.00 65.44 250 GLU A O 1
ATOM 2033 N N . ILE A 1 251 ? 62.612 -2.132 -70.743 1.00 68.81 251 ILE A N 1
ATOM 2034 C CA . ILE A 1 251 ? 63.846 -1.787 -70.016 1.00 68.81 251 ILE A CA 1
ATOM 2035 C C . ILE A 1 251 ? 64.258 -0.319 -70.198 1.00 68.81 251 ILE A C 1
ATOM 2037 O O . ILE A 1 251 ? 65.271 0.106 -69.639 1.00 68.81 251 ILE A O 1
ATOM 2041 N N . PHE A 1 252 ? 63.448 0.451 -70.934 1.00 65.31 252 PHE A N 1
ATOM 2042 C CA . PHE A 1 252 ? 63.636 1.875 -71.222 1.00 65.31 252 PHE A CA 1
ATOM 2043 C C . PHE A 1 252 ? 63.844 2.717 -69.957 1.00 65.31 252 PHE A C 1
ATOM 2045 O O . PHE A 1 252 ? 64.743 3.551 -69.909 1.00 65.31 252 PHE A O 1
ATOM 2052 N N . GLU A 1 253 ? 63.050 2.472 -68.911 1.00 65.25 253 GLU A N 1
ATOM 2053 C CA . GLU A 1 253 ? 63.119 3.234 -67.657 1.00 65.25 253 GLU A CA 1
ATOM 2054 C C . GLU A 1 253 ? 64.470 3.047 -66.947 1.00 65.25 253 GLU A C 1
ATOM 2056 O O . GLU A 1 253 ? 65.049 4.011 -66.448 1.00 65.25 253 GLU A O 1
ATOM 2061 N N . ALA A 1 254 ? 65.020 1.829 -66.988 1.00 70.56 254 ALA A N 1
ATOM 2062 C CA . ALA A 1 254 ? 66.291 1.484 -66.355 1.00 70.56 254 ALA A CA 1
ATOM 2063 C C . ALA A 1 254 ? 67.532 1.980 -67.125 1.00 70.56 254 ALA A C 1
ATOM 2065 O O . ALA A 1 254 ? 68.611 2.038 -66.542 1.00 70.56 254 ALA A O 1
ATOM 2066 N N . HIS A 1 255 ? 67.390 2.351 -68.402 1.00 69.62 255 HIS A N 1
ATOM 2067 C CA . HIS A 1 255 ? 68.501 2.731 -69.292 1.00 69.62 255 HIS A CA 1
ATOM 2068 C C . HIS A 1 255 ? 68.259 4.097 -69.954 1.00 69.62 255 HIS A C 1
ATOM 2070 O O . HIS A 1 255 ? 68.661 4.356 -71.089 1.00 69.62 255 HIS A O 1
ATOM 2076 N N . THR A 1 256 ? 67.579 4.991 -69.233 1.00 69.81 256 THR A N 1
ATOM 2077 C CA . THR A 1 256 ? 67.196 6.327 -69.713 1.00 69.81 256 THR A CA 1
ATOM 2078 C C . THR A 1 256 ? 68.406 7.158 -70.139 1.00 69.81 256 THR A C 1
ATOM 2080 O O . THR A 1 256 ? 68.357 7.814 -71.175 1.00 69.81 256 THR A O 1
ATOM 2083 N N . SER A 1 257 ? 69.509 7.107 -69.387 1.00 75.62 257 SER A N 1
ATOM 2084 C CA . SER A 1 257 ? 70.739 7.838 -69.720 1.00 75.62 257 SER A CA 1
ATOM 2085 C C . SER A 1 257 ? 71.379 7.366 -71.029 1.00 75.62 257 SER A C 1
ATOM 2087 O O . SER A 1 257 ? 71.761 8.201 -71.848 1.00 75.62 257 SER A O 1
ATOM 2089 N N . ASP A 1 258 ? 71.439 6.053 -71.257 1.00 70.31 258 ASP A N 1
ATOM 2090 C CA . ASP A 1 258 ? 72.004 5.478 -72.483 1.00 70.31 258 ASP A CA 1
ATOM 2091 C C . ASP A 1 258 ? 71.138 5.820 -73.701 1.00 70.31 258 ASP A C 1
ATOM 2093 O O . ASP A 1 258 ? 71.657 6.141 -74.773 1.00 70.31 258 ASP A O 1
ATOM 2097 N N . MET A 1 259 ? 69.812 5.853 -73.520 1.00 70.62 259 MET A N 1
ATOM 2098 C CA . MET A 1 259 ? 68.897 6.301 -74.567 1.00 70.62 259 MET A CA 1
ATOM 2099 C C . MET A 1 259 ? 69.022 7.782 -74.897 1.00 70.62 259 MET A C 1
ATOM 2101 O O . MET A 1 259 ? 68.957 8.137 -76.070 1.00 70.62 259 MET A O 1
ATOM 2105 N N . ILE A 1 260 ? 69.227 8.654 -73.910 1.00 76.00 260 ILE A N 1
ATOM 2106 C CA . ILE A 1 260 ? 69.448 10.081 -74.182 1.00 76.00 260 ILE A CA 1
ATOM 2107 C C . ILE A 1 260 ? 70.703 10.259 -75.045 1.00 76.00 260 ILE A C 1
ATOM 2109 O O . ILE A 1 260 ? 70.650 10.939 -76.067 1.00 76.00 260 ILE A O 1
ATOM 2113 N N . LEU A 1 261 ? 71.805 9.586 -74.694 1.00 77.06 261 LEU A N 1
ATOM 2114 C CA . LEU A 1 261 ? 73.049 9.642 -75.469 1.00 77.06 261 LEU A CA 1
ATOM 2115 C C . LEU A 1 261 ? 72.870 9.115 -76.899 1.00 77.06 261 LEU A C 1
ATOM 2117 O O . LEU A 1 261 ? 73.417 9.681 -77.849 1.00 77.06 261 LEU A O 1
ATOM 2121 N N . TYR A 1 262 ? 72.083 8.054 -77.063 1.00 74.50 262 TYR A N 1
ATOM 2122 C CA . TYR A 1 262 ? 71.745 7.516 -78.374 1.00 74.50 262 TYR A CA 1
ATOM 2123 C C . TYR A 1 262 ? 70.955 8.493 -79.229 1.00 74.50 262 TYR A C 1
ATOM 2125 O O . TYR A 1 262 ? 71.354 8.764 -80.362 1.00 74.50 262 TYR A O 1
ATOM 2133 N N . LEU A 1 263 ? 69.866 9.037 -78.683 1.00 72.94 263 LEU A N 1
ATOM 2134 C CA . LEU A 1 263 ? 69.004 9.987 -79.374 1.00 72.94 263 LEU A CA 1
ATOM 2135 C C . LEU A 1 263 ? 69.789 11.233 -79.783 1.00 72.94 263 LEU A C 1
ATOM 2137 O O . LEU A 1 263 ? 69.691 11.647 -80.934 1.00 72.94 263 LEU A O 1
ATOM 2141 N N . ASP A 1 264 ? 70.642 11.762 -78.903 1.00 79.06 264 ASP A N 1
ATOM 2142 C CA . ASP A 1 264 ? 71.531 12.883 -79.222 1.00 79.06 264 ASP A CA 1
ATOM 2143 C C . ASP A 1 264 ? 72.493 12.544 -80.370 1.00 79.06 264 ASP A C 1
ATOM 2145 O O . ASP A 1 264 ? 72.711 13.357 -81.274 1.00 79.06 264 ASP A O 1
ATOM 2149 N N . SER A 1 265 ? 73.062 11.335 -80.374 1.00 76.44 265 SER A N 1
ATOM 2150 C CA . SER A 1 265 ? 73.965 10.894 -81.442 1.00 76.44 265 SER A CA 1
ATOM 2151 C C . SER A 1 265 ? 73.245 10.710 -82.784 1.00 76.44 265 SER A C 1
ATOM 2153 O O . SER A 1 265 ? 73.767 11.120 -83.825 1.00 76.44 265 SER A O 1
ATOM 2155 N N . ALA A 1 266 ? 72.031 10.153 -82.763 1.00 72.62 266 ALA A N 1
ATOM 2156 C CA . ALA A 1 266 ? 71.213 9.933 -83.947 1.00 72.62 266 ALA A CA 1
ATOM 2157 C C . ALA A 1 266 ? 70.682 11.261 -84.506 1.00 72.62 266 ALA A C 1
ATOM 2159 O O . ALA A 1 266 ? 70.776 11.487 -85.710 1.00 72.62 266 ALA A O 1
ATOM 2160 N N . LEU A 1 267 ? 70.226 12.182 -83.647 1.00 78.50 267 LEU A N 1
ATOM 2161 C CA . LEU A 1 267 ? 69.822 13.541 -84.028 1.00 78.50 267 LEU A CA 1
ATOM 2162 C C . LEU A 1 267 ? 70.956 14.293 -84.726 1.00 78.50 267 LEU A C 1
ATOM 2164 O O . LEU A 1 267 ? 70.742 14.846 -85.804 1.00 78.50 267 LEU A O 1
ATOM 2168 N N . ARG A 1 268 ? 72.180 14.246 -84.182 1.00 78.38 268 ARG A N 1
ATOM 2169 C CA . ARG A 1 268 ? 73.349 14.848 -84.845 1.00 78.38 268 ARG A CA 1
ATOM 2170 C C . ARG A 1 268 ? 73.603 14.246 -86.227 1.00 78.38 268 ARG A C 1
ATOM 2172 O O . ARG A 1 268 ? 73.952 14.975 -87.149 1.00 78.38 268 ARG A O 1
ATOM 2179 N N . LYS A 1 269 ? 73.416 12.934 -86.402 1.00 74.38 269 LYS A N 1
ATOM 2180 C CA . LYS A 1 269 ? 73.540 12.289 -87.720 1.00 74.38 269 LYS A CA 1
ATOM 2181 C C . LYS A 1 269 ? 72.436 12.713 -88.691 1.00 74.38 269 LYS A C 1
ATOM 2183 O O . LYS A 1 269 ? 72.756 12.968 -89.849 1.00 74.38 269 LYS A O 1
ATOM 2188 N N . VAL A 1 270 ? 71.176 12.827 -88.248 1.00 75.69 270 VAL A N 1
ATOM 2189 C CA . VAL A 1 270 ? 70.085 13.387 -89.078 1.00 75.69 270 VAL A CA 1
ATOM 2190 C C . VAL A 1 270 ? 70.471 14.770 -89.567 1.00 75.69 270 VAL A C 1
ATOM 2192 O O . VAL A 1 270 ? 70.354 15.052 -90.754 1.00 75.69 270 VAL A O 1
ATOM 2195 N N . GLU A 1 271 ? 70.946 15.618 -88.658 1.00 79.50 271 GLU A N 1
ATOM 2196 C CA . GLU A 1 271 ? 71.315 16.992 -88.964 1.00 79.50 271 GLU A CA 1
ATOM 2197 C C . GLU A 1 271 ? 72.439 17.055 -90.006 1.00 79.50 271 GLU A C 1
ATOM 2199 O O . GLU A 1 271 ? 72.325 17.784 -90.990 1.00 79.50 271 GLU A O 1
ATOM 2204 N N . ILE A 1 272 ? 73.485 16.238 -89.848 1.00 78.88 272 ILE A N 1
ATOM 2205 C CA . ILE A 1 272 ? 74.579 16.135 -90.825 1.00 78.88 272 ILE A CA 1
ATOM 2206 C C . ILE A 1 272 ? 74.055 15.648 -92.184 1.00 78.88 272 ILE A C 1
ATOM 2208 O O . ILE A 1 272 ? 74.370 16.252 -93.207 1.00 78.88 272 ILE A O 1
ATOM 2212 N N . ASN A 1 273 ? 73.221 14.605 -92.210 1.00 77.06 273 ASN A N 1
ATOM 2213 C CA . ASN A 1 273 ? 72.666 14.058 -93.451 1.00 77.06 273 ASN A CA 1
ATOM 2214 C C . ASN A 1 273 ? 71.718 15.044 -94.154 1.00 77.06 273 ASN A C 1
ATOM 2216 O O . ASN A 1 273 ? 71.717 15.125 -95.380 1.00 77.06 273 ASN A O 1
ATOM 2220 N N . ALA A 1 274 ? 70.909 15.793 -93.401 1.00 76.38 274 ALA A N 1
ATOM 2221 C CA . ALA A 1 274 ? 70.021 16.819 -93.941 1.00 76.38 274 ALA A CA 1
ATOM 2222 C C . ALA A 1 274 ? 70.822 17.981 -94.538 1.00 76.38 274 ALA A C 1
ATOM 2224 O O . ALA A 1 274 ? 70.546 18.392 -95.662 1.00 76.38 274 ALA A O 1
ATOM 2225 N N . ARG A 1 275 ? 71.862 18.451 -93.835 1.00 76.62 275 ARG A N 1
ATOM 2226 C CA . ARG A 1 275 ? 72.799 19.457 -94.358 1.00 76.62 275 ARG A CA 1
ATOM 2227 C C . ARG A 1 275 ? 73.475 18.972 -95.637 1.00 76.62 275 ARG A C 1
ATOM 2229 O O . ARG A 1 275 ? 73.507 19.714 -96.610 1.00 76.62 275 ARG A O 1
ATOM 2236 N N . GLN A 1 276 ? 73.947 17.724 -95.664 1.00 76.06 276 GLN A N 1
ATOM 2237 C CA . GLN A 1 276 ? 74.565 17.143 -96.856 1.00 76.06 276 GLN A CA 1
ATOM 2238 C C . GLN A 1 276 ? 73.583 17.081 -98.030 1.00 76.06 276 GLN A C 1
ATOM 2240 O O . GLN A 1 276 ? 73.935 17.515 -99.116 1.00 76.06 276 GLN A O 1
ATOM 2245 N N . LYS A 1 277 ? 72.333 16.651 -97.812 1.00 78.44 277 LYS A N 1
ATOM 2246 C CA . LYS A 1 277 ? 71.297 16.679 -98.859 1.00 78.44 277 LYS A CA 1
ATOM 2247 C C . LYS A 1 277 ? 71.026 18.085 -99.390 1.00 78.44 277 LYS A C 1
ATOM 2249 O O . LYS A 1 277 ? 70.824 18.234 -100.588 1.00 78.44 277 LYS A O 1
ATOM 2254 N N . ILE A 1 278 ? 71.007 19.100 -98.523 1.00 77.38 278 ILE A N 1
ATOM 2255 C CA . ILE A 1 278 ? 70.850 20.498 -98.947 1.00 77.38 278 ILE A CA 1
ATOM 2256 C C . ILE A 1 278 ? 72.052 20.926 -99.796 1.00 77.38 278 ILE A C 1
ATOM 2258 O O . ILE A 1 278 ? 71.862 21.552 -100.833 1.00 77.38 278 ILE A O 1
ATOM 2262 N N . PHE A 1 279 ? 73.276 20.559 -99.406 1.00 76.69 279 PHE A N 1
ATOM 2263 C CA . PHE A 1 279 ? 74.466 20.825 -100.216 1.00 76.69 279 PHE A CA 1
ATOM 2264 C C . PHE A 1 279 ? 74.435 20.098 -101.564 1.00 76.69 279 PHE A C 1
ATOM 2266 O O . PHE A 1 279 ? 74.733 20.721 -102.579 1.00 76.69 279 PHE A O 1
ATOM 2273 N N . ASP A 1 280 ? 74.022 18.830 -101.594 1.00 76.62 280 ASP A N 1
ATOM 2274 C CA . ASP A 1 280 ? 73.883 18.054 -102.828 1.00 76.62 280 ASP A CA 1
ATOM 2275 C C . ASP A 1 280 ? 72.830 18.695 -103.756 1.00 76.62 280 ASP A C 1
ATOM 2277 O O . ASP A 1 280 ? 73.078 18.865 -104.945 1.00 76.62 280 ASP A O 1
ATOM 2281 N N . GLN A 1 281 ? 71.687 19.136 -103.212 1.00 76.81 281 GLN A N 1
ATOM 2282 C CA . GLN A 1 281 ? 70.652 19.859 -103.965 1.00 76.81 281 GLN A CA 1
ATOM 2283 C C . GLN A 1 281 ? 71.130 21.226 -104.474 1.00 76.81 281 GLN A C 1
ATOM 2285 O O . GLN A 1 281 ? 70.825 21.605 -105.602 1.00 76.81 281 GLN A O 1
ATOM 2290 N N . LEU A 1 282 ? 71.885 21.973 -103.666 1.00 74.81 282 LEU A N 1
ATOM 2291 C CA . LEU A 1 282 ? 72.465 23.253 -104.075 1.00 74.81 282 LEU A CA 1
ATOM 2292 C C . LEU A 1 282 ? 73.486 23.082 -105.199 1.00 74.81 282 LEU A C 1
ATOM 2294 O O . LEU A 1 282 ? 73.504 23.893 -106.120 1.00 74.81 282 LEU A O 1
ATOM 2298 N N . HIS A 1 283 ? 74.291 22.022 -105.147 1.00 73.38 283 HIS A N 1
ATOM 2299 C CA . HIS A 1 283 ? 75.248 21.695 -106.198 1.00 73.38 283 HIS A CA 1
ATOM 2300 C C . HIS A 1 283 ? 74.550 21.266 -107.502 1.00 73.38 283 HIS A C 1
ATOM 2302 O O . HIS A 1 283 ? 75.059 21.537 -108.588 1.00 73.38 283 HIS A O 1
ATOM 2308 N N . ASP A 1 284 ? 73.386 20.619 -107.420 1.00 74.50 284 ASP A N 1
ATOM 2309 C CA . ASP A 1 284 ? 72.602 20.224 -108.599 1.00 74.50 284 ASP A CA 1
ATOM 2310 C C . ASP A 1 284 ? 71.995 21.448 -109.315 1.00 74.50 284 ASP A C 1
ATOM 2312 O O . ASP A 1 284 ? 72.013 21.547 -110.541 1.00 74.50 284 ASP A O 1
ATOM 2316 N N . VAL A 1 285 ? 71.512 22.434 -108.547 1.00 73.44 285 VAL A N 1
ATOM 2317 C CA . VAL A 1 285 ? 70.931 23.683 -109.080 1.00 73.44 285 VAL A CA 1
ATOM 2318 C C . VAL A 1 285 ? 72.009 24.680 -109.527 1.00 73.44 285 VAL A C 1
ATOM 2320 O O . VAL A 1 285 ? 71.815 25.410 -110.500 1.00 73.44 285 VAL A O 1
ATOM 2323 N N . PHE A 1 286 ? 73.155 24.707 -108.847 1.00 72.06 286 PHE A N 1
ATOM 2324 C CA . PHE A 1 286 ? 74.287 25.579 -109.151 1.00 72.06 286 PHE A CA 1
ATOM 2325 C C . PHE A 1 286 ? 75.570 24.739 -109.276 1.00 72.06 286 PHE A C 1
ATOM 2327 O O . PHE A 1 286 ? 76.287 24.577 -108.294 1.00 72.06 286 PHE A O 1
ATOM 2334 N N . PRO A 1 287 ? 75.918 24.233 -110.474 1.00 70.12 287 PRO A N 1
ATOM 2335 C CA . PRO A 1 287 ? 77.080 23.353 -110.655 1.00 70.12 287 PRO A CA 1
ATOM 2336 C C . PRO A 1 287 ? 78.423 23.995 -110.282 1.00 70.12 287 PRO A C 1
ATOM 2338 O O . PRO A 1 287 ? 79.372 23.299 -109.935 1.00 70.12 287 PRO A O 1
ATOM 2341 N N . ASP A 1 288 ? 78.492 25.327 -110.343 1.00 65.50 288 ASP A N 1
ATOM 2342 C CA . ASP A 1 288 ? 79.678 26.115 -109.992 1.00 65.50 288 ASP A CA 1
ATOM 2343 C C . ASP A 1 288 ? 79.775 26.412 -108.480 1.00 65.50 288 ASP A C 1
ATOM 2345 O O . ASP A 1 288 ? 80.719 27.068 -108.028 1.00 65.50 288 ASP A O 1
ATOM 2349 N N . PHE A 1 289 ? 78.793 25.970 -107.688 1.00 70.31 289 PHE A N 1
ATOM 2350 C CA . PHE A 1 289 ? 78.751 26.163 -106.245 1.00 70.31 289 PHE A CA 1
ATOM 2351 C C . PHE A 1 289 ? 79.739 25.230 -105.539 1.00 70.31 289 PHE A C 1
ATOM 2353 O O . PHE A 1 289 ? 79.591 24.010 -105.546 1.00 70.31 289 PHE A O 1
ATOM 2360 N N . VAL A 1 290 ? 80.727 25.813 -104.856 1.00 65.31 290 VAL A N 1
ATOM 2361 C CA . VAL A 1 290 ? 81.663 25.080 -103.995 1.00 65.31 290 VAL A CA 1
ATOM 2362 C C . VAL A 1 290 ? 81.423 25.496 -102.549 1.00 65.31 290 VAL A C 1
ATOM 2364 O O . VAL A 1 290 ? 81.678 26.639 -102.166 1.00 65.31 290 VAL A O 1
ATOM 2367 N N . ALA A 1 291 ? 80.922 24.562 -101.741 1.00 61.19 291 ALA A N 1
ATOM 2368 C CA . ALA A 1 291 ? 80.657 24.798 -100.329 1.00 61.19 291 ALA A CA 1
ATOM 2369 C C . ALA A 1 291 ? 81.971 25.011 -99.556 1.00 61.19 291 ALA A C 1
ATOM 2371 O O . ALA A 1 291 ? 82.775 24.090 -99.418 1.00 61.19 291 ALA A O 1
ATOM 2372 N N . ASN A 1 292 ? 82.171 26.219 -99.022 1.00 62.38 292 ASN A N 1
ATOM 2373 C CA . ASN A 1 292 ? 83.327 26.565 -98.183 1.00 62.38 292 ASN A CA 1
ATOM 2374 C C . ASN A 1 292 ? 82.978 26.699 -96.687 1.00 62.38 292 ASN A C 1
ATOM 2376 O O . ASN A 1 292 ? 83.882 26.898 -95.876 1.00 62.38 292 ASN A O 1
ATOM 2380 N N . ASP A 1 293 ? 81.699 26.570 -96.312 1.00 63.16 293 ASP A N 1
ATOM 2381 C CA . ASP A 1 293 ? 81.222 26.692 -94.929 1.00 63.16 293 ASP A CA 1
ATOM 2382 C C . ASP A 1 293 ? 80.318 25.510 -94.524 1.00 63.16 293 ASP A C 1
ATOM 2384 O O . ASP A 1 293 ? 79.722 24.845 -95.371 1.00 63.16 293 ASP A O 1
ATOM 2388 N N . LYS A 1 294 ? 80.227 25.227 -93.217 1.00 64.38 294 LYS A N 1
ATOM 2389 C CA . LYS A 1 294 ? 79.425 24.125 -92.641 1.00 64.38 294 LYS A CA 1
ATOM 2390 C C . LYS A 1 294 ? 77.930 24.439 -92.553 1.00 64.38 294 LYS A C 1
ATOM 2392 O O . LYS A 1 294 ? 77.136 23.551 -92.221 1.00 64.38 294 LYS A O 1
ATOM 2397 N N . ASP A 1 295 ? 77.566 25.692 -92.784 1.00 72.62 295 ASP A N 1
ATOM 2398 C CA . ASP A 1 295 ? 76.195 26.170 -92.788 1.00 72.62 295 ASP A CA 1
ATOM 2399 C C . ASP A 1 295 ? 75.715 26.432 -94.230 1.00 72.62 295 ASP A C 1
ATOM 2401 O O . ASP A 1 295 ? 76.345 27.227 -94.937 1.00 72.62 295 ASP A O 1
ATOM 2405 N N . PRO A 1 296 ? 74.633 25.773 -94.693 1.00 67.94 296 PRO A N 1
ATOM 2406 C CA . PRO A 1 296 ? 74.171 25.900 -96.074 1.00 67.94 296 PRO A CA 1
ATOM 2407 C C . PRO A 1 296 ? 73.714 27.316 -96.439 1.00 67.94 296 PRO A C 1
ATOM 2409 O O . PRO A 1 296 ? 73.930 27.754 -97.567 1.00 67.94 296 PRO A O 1
ATOM 2412 N N . GLU A 1 297 ? 73.105 28.035 -95.491 1.00 74.06 297 GLU A N 1
ATOM 2413 C CA . GLU A 1 297 ? 72.584 29.390 -95.705 1.00 74.06 297 GLU A CA 1
ATOM 2414 C C . GLU A 1 297 ? 73.726 30.393 -95.913 1.00 74.06 297 GLU A C 1
ATOM 2416 O O . GLU A 1 297 ? 73.757 31.119 -96.911 1.00 74.06 297 GLU A O 1
ATOM 2421 N N . SER A 1 298 ? 74.724 30.351 -95.028 1.00 72.94 298 SER A N 1
ATOM 2422 C CA . SER A 1 298 ? 75.926 31.183 -95.132 1.00 72.94 298 SER A CA 1
ATOM 2423 C C . SER A 1 298 ? 76.710 30.910 -96.424 1.00 72.94 298 SER A C 1
ATOM 2425 O O . SER A 1 298 ? 77.115 31.847 -97.115 1.00 72.94 298 SER A O 1
ATOM 2427 N N . ALA A 1 299 ? 76.878 29.637 -96.806 1.00 72.19 299 ALA A N 1
ATOM 2428 C CA . ALA A 1 299 ? 77.595 29.266 -98.026 1.00 72.19 299 ALA A CA 1
ATOM 2429 C C . ALA A 1 299 ? 76.878 29.744 -99.306 1.00 72.19 299 ALA A C 1
ATOM 2431 O O . ALA A 1 299 ? 77.532 30.237 -100.229 1.00 72.19 299 ALA A O 1
ATOM 2432 N N . LEU A 1 300 ? 75.543 29.649 -99.355 1.00 74.50 300 LEU A N 1
ATOM 2433 C CA . LEU A 1 300 ? 74.738 30.113 -100.488 1.00 74.50 300 LEU A CA 1
ATOM 2434 C C . LEU A 1 300 ? 74.802 31.634 -100.663 1.00 74.50 300 LEU A C 1
ATOM 2436 O O . LEU A 1 300 ? 74.973 32.107 -101.787 1.00 74.50 300 LEU A O 1
ATOM 2440 N N . SER A 1 301 ? 74.715 32.396 -99.567 1.00 73.50 301 SER A N 1
ATOM 2441 C CA . SER A 1 301 ? 74.798 33.862 -99.613 1.00 73.50 301 SER A CA 1
ATOM 2442 C C . SER A 1 301 ? 76.114 34.330 -100.239 1.00 73.50 301 SER A C 1
ATOM 2444 O O . SER A 1 301 ? 76.110 35.166 -101.140 1.00 73.50 301 SER A O 1
ATOM 2446 N N . VAL A 1 302 ? 77.237 33.728 -99.832 1.00 77.44 302 VAL A N 1
ATOM 2447 C CA . VAL A 1 302 ? 78.569 34.066 -100.361 1.00 77.44 302 VAL A CA 1
ATOM 2448 C C . VAL A 1 302 ? 78.674 33.769 -101.860 1.00 77.44 302 VAL A C 1
ATOM 2450 O O . VAL A 1 302 ? 79.260 34.551 -102.616 1.00 77.44 302 VAL A O 1
ATOM 2453 N N . PHE A 1 303 ? 78.095 32.659 -102.321 1.00 77.06 303 PHE A N 1
ATOM 2454 C CA . PHE A 1 303 ? 78.097 32.311 -103.742 1.00 77.06 303 PHE A CA 1
ATOM 2455 C C . PHE A 1 303 ? 77.253 33.271 -104.592 1.00 77.06 303 PHE A C 1
ATOM 2457 O O . PHE A 1 303 ? 77.690 33.675 -105.676 1.00 77.06 303 PHE A O 1
ATOM 2464 N N . ILE A 1 304 ? 76.072 33.660 -104.102 1.00 76.19 304 ILE A N 1
ATOM 2465 C CA . ILE A 1 304 ? 75.201 34.630 -104.777 1.00 76.19 304 ILE A CA 1
ATOM 2466 C C . ILE A 1 304 ? 75.921 35.975 -104.907 1.00 76.19 304 ILE A C 1
ATOM 2468 O O . ILE A 1 304 ? 76.014 36.496 -106.018 1.00 76.19 304 ILE A O 1
ATOM 2472 N N . ASP A 1 305 ? 76.513 36.484 -103.826 1.00 79.31 305 ASP A N 1
ATOM 2473 C CA . ASP A 1 305 ? 77.232 37.764 -103.834 1.00 79.31 305 ASP A CA 1
ATOM 2474 C C . ASP A 1 305 ? 78.405 37.761 -104.828 1.00 79.31 305 ASP A C 1
ATOM 2476 O O . ASP A 1 305 ? 78.579 38.697 -105.615 1.00 79.31 305 ASP A O 1
ATOM 2480 N N . THR A 1 306 ? 79.170 36.666 -104.867 1.00 78.38 306 THR A N 1
ATOM 2481 C CA . THR A 1 306 ? 80.303 36.510 -105.797 1.00 78.38 306 THR A CA 1
ATOM 2482 C C . THR A 1 306 ? 79.838 36.442 -107.259 1.00 78.38 306 THR A C 1
ATOM 2484 O O . THR A 1 306 ? 80.480 36.992 -108.159 1.00 78.38 306 THR A O 1
ATOM 2487 N N . SER A 1 307 ? 78.705 35.784 -107.516 1.00 73.25 307 SER A N 1
ATOM 2488 C CA . SER A 1 307 ? 78.119 35.673 -108.858 1.00 73.25 307 SER A CA 1
ATOM 2489 C C . SER A 1 307 ? 77.538 37.002 -109.348 1.00 73.25 307 SER A C 1
ATOM 2491 O O . SER A 1 307 ? 77.706 37.352 -110.520 1.00 73.25 307 SER A O 1
ATOM 2493 N N . VAL A 1 308 ? 76.908 37.771 -108.453 1.00 77.75 308 VAL A N 1
ATOM 2494 C CA . VAL A 1 308 ? 76.408 39.124 -108.738 1.00 77.75 308 VAL A CA 1
ATOM 2495 C C . VAL A 1 308 ? 77.565 40.057 -109.094 1.00 77.75 308 VAL A C 1
ATOM 2497 O O . VAL A 1 308 ? 77.507 40.705 -110.139 1.00 77.75 308 VAL A O 1
ATOM 2500 N N . GLN A 1 309 ? 78.658 40.048 -108.321 1.00 80.12 309 GLN A N 1
ATOM 2501 C CA . GLN A 1 309 ? 79.849 40.849 -108.631 1.00 80.12 309 GLN A CA 1
ATOM 2502 C C . GLN A 1 309 ? 80.444 40.527 -110.009 1.00 80.12 309 GLN A C 1
ATOM 2504 O O . GLN A 1 309 ? 80.738 41.440 -110.782 1.00 80.12 309 GLN A O 1
ATOM 2509 N N . LYS A 1 310 ? 80.577 39.241 -110.369 1.00 79.19 310 LYS A N 1
ATOM 2510 C CA . LYS A 1 310 ? 81.070 38.845 -111.702 1.00 79.19 310 LYS A CA 1
ATOM 2511 C C . LYS A 1 310 ? 80.185 39.375 -112.835 1.00 79.19 310 LYS A C 1
ATOM 2513 O O . LYS A 1 310 ? 80.699 39.866 -113.839 1.00 79.19 310 LYS A O 1
ATOM 2518 N N . LYS A 1 311 ? 78.861 39.294 -112.678 1.00 76.75 311 LYS A N 1
ATOM 2519 C CA . LYS A 1 311 ? 77.894 39.813 -113.660 1.00 76.75 311 LYS A CA 1
ATOM 2520 C C . LYS A 1 311 ? 77.942 41.340 -113.763 1.00 76.75 311 LYS A C 1
ATOM 2522 O O . LYS A 1 311 ? 77.833 41.865 -114.871 1.00 76.75 311 LYS A O 1
ATOM 2527 N N . GLU A 1 312 ? 78.140 42.052 -112.654 1.00 75.88 312 GLU A N 1
ATOM 2528 C CA . GLU A 1 312 ? 78.341 43.507 -112.659 1.00 75.88 312 GLU A CA 1
ATOM 2529 C C . GLU A 1 312 ? 79.629 43.910 -113.392 1.00 75.88 312 GLU A C 1
ATOM 2531 O O . GLU A 1 312 ? 79.618 44.860 -114.179 1.00 75.88 312 GLU A O 1
ATOM 2536 N N . GLU A 1 313 ? 80.728 43.172 -113.213 1.00 77.31 313 GLU A N 1
ATOM 2537 C CA . GLU A 1 313 ? 81.971 43.410 -113.957 1.00 77.31 313 GLU A CA 1
ATOM 2538 C C . GLU A 1 313 ? 81.805 43.186 -115.468 1.00 77.31 313 GLU A C 1
ATOM 2540 O O . GLU A 1 313 ? 82.297 43.982 -116.275 1.00 77.31 313 GLU A O 1
ATOM 2545 N N . GLU A 1 314 ? 81.096 42.129 -115.874 1.00 76.56 314 GLU A N 1
ATOM 2546 C CA . GLU A 1 314 ? 80.772 41.873 -117.283 1.00 76.56 314 GLU A CA 1
ATOM 2547 C C . GLU A 1 314 ? 79.883 42.972 -117.876 1.00 76.56 314 GLU A C 1
ATOM 2549 O O . GLU A 1 314 ? 80.145 43.458 -118.981 1.00 76.56 314 GLU A O 1
ATOM 2554 N N . TYR A 1 315 ? 78.866 43.411 -117.133 1.00 77.12 315 TYR A N 1
ATOM 2555 C CA . TYR A 1 315 ? 77.974 44.485 -117.560 1.00 77.12 315 TYR A CA 1
ATOM 2556 C C . TYR A 1 315 ? 78.721 45.816 -117.725 1.00 77.12 315 TYR A C 1
ATOM 2558 O O . TYR A 1 315 ? 78.552 46.496 -118.739 1.00 77.12 315 TYR A O 1
ATOM 2566 N N . ASN A 1 316 ? 79.619 46.154 -116.796 1.00 74.12 316 ASN A N 1
ATOM 2567 C CA . ASN A 1 316 ? 80.448 47.356 -116.885 1.00 74.12 316 ASN A CA 1
ATOM 2568 C C . ASN A 1 316 ? 81.398 47.328 -118.094 1.00 74.12 316 ASN A C 1
ATOM 2570 O O . ASN A 1 316 ? 81.555 48.345 -118.775 1.00 74.12 316 ASN A O 1
ATOM 2574 N N . LYS A 1 317 ? 81.976 46.164 -118.426 1.00 77.62 317 LYS A N 1
ATOM 2575 C CA . LYS A 1 317 ? 82.768 45.991 -119.659 1.00 77.62 317 LYS A CA 1
ATOM 2576 C C . LYS A 1 317 ? 81.921 46.213 -120.916 1.00 77.62 317 LYS A C 1
ATOM 2578 O O . LYS A 1 317 ? 82.377 46.860 -121.859 1.00 77.62 317 LYS A O 1
ATOM 2583 N N . LEU A 1 318 ? 80.682 45.719 -120.928 1.00 76.00 318 LEU A N 1
ATOM 2584 C CA . LEU A 1 318 ? 79.760 45.896 -122.052 1.00 76.00 318 LEU A CA 1
ATOM 2585 C C . LEU A 1 318 ? 79.313 47.360 -122.215 1.00 76.00 318 LEU A C 1
ATOM 2587 O O . LEU A 1 318 ? 79.177 47.845 -123.342 1.00 76.00 318 LEU A O 1
ATOM 2591 N N . LEU A 1 319 ? 79.104 48.065 -121.100 1.00 76.25 319 LEU A N 1
ATOM 2592 C CA . LEU A 1 319 ? 78.726 49.476 -121.073 1.00 76.25 319 LEU A CA 1
ATOM 2593 C C . LEU A 1 319 ? 79.831 50.353 -121.680 1.00 76.25 319 LEU A C 1
ATOM 2595 O O . LEU A 1 319 ? 79.553 51.139 -122.585 1.00 76.25 319 LEU A O 1
ATOM 2599 N N . MET A 1 320 ? 81.083 50.141 -121.258 1.00 76.06 320 MET A N 1
ATOM 2600 C CA . MET A 1 320 ? 82.259 50.823 -121.817 1.00 76.06 320 MET A CA 1
ATOM 2601 C C . MET A 1 320 ? 82.359 50.626 -123.334 1.00 76.06 320 MET A C 1
ATOM 2603 O O . MET A 1 320 ? 82.515 51.590 -124.083 1.00 76.06 320 MET A O 1
ATOM 2607 N N . HIS A 1 321 ? 82.174 49.389 -123.805 1.00 75.12 321 HIS A N 1
ATOM 2608 C CA . HIS A 1 321 ? 82.249 49.087 -125.232 1.00 75.12 321 HIS A CA 1
ATOM 2609 C C . HIS A 1 321 ? 81.120 49.747 -126.049 1.00 75.12 321 HIS A C 1
ATOM 2611 O O . HIS A 1 321 ? 81.329 50.178 -127.186 1.00 75.12 321 HIS A O 1
ATOM 2617 N N . ARG A 1 322 ? 79.910 49.874 -125.482 1.00 72.94 322 ARG A N 1
ATOM 2618 C CA . ARG A 1 322 ? 78.813 50.614 -126.129 1.00 72.94 322 ARG A CA 1
ATOM 2619 C C . ARG A 1 322 ? 79.084 52.113 -126.191 1.00 72.94 322 ARG A C 1
ATOM 2621 O O . ARG A 1 322 ? 78.788 52.721 -127.217 1.00 72.94 322 ARG A O 1
ATOM 2628 N N . GLN A 1 323 ? 79.664 52.681 -125.142 1.00 76.31 323 GLN A N 1
ATOM 2629 C CA . GLN A 1 323 ? 79.963 54.108 -125.065 1.00 76.31 323 GLN A CA 1
ATOM 2630 C C . GLN A 1 323 ? 81.052 54.521 -126.072 1.00 76.31 323 GLN A C 1
ATOM 2632 O O . GLN A 1 323 ? 80.932 55.551 -126.735 1.00 76.31 323 GLN A O 1
ATOM 2637 N N . GLU A 1 324 ? 82.058 53.671 -126.298 1.00 76.44 324 GLU A N 1
ATOM 2638 C CA . GLU A 1 324 ? 83.026 53.849 -127.392 1.00 76.44 324 GLU A CA 1
ATOM 2639 C C . GLU A 1 324 ? 82.361 53.835 -128.775 1.00 76.44 324 GLU A C 1
ATOM 2641 O O . GLU A 1 324 ? 82.691 54.645 -129.644 1.00 76.44 324 GLU A O 1
ATOM 2646 N N . LYS A 1 325 ? 81.396 52.934 -128.982 1.00 76.88 325 LYS A N 1
ATOM 2647 C CA . LYS A 1 325 ? 80.679 52.805 -130.255 1.00 76.88 325 LYS A CA 1
ATOM 2648 C C . LYS A 1 325 ? 79.766 54.004 -130.532 1.00 76.88 325 LYS A C 1
ATOM 2650 O O . LYS A 1 325 ? 79.638 54.420 -131.682 1.00 76.88 325 LYS A O 1
ATOM 2655 N N . GLU A 1 326 ? 79.164 54.575 -129.493 1.00 74.12 326 GLU A N 1
ATOM 2656 C CA . GLU A 1 326 ? 78.366 55.803 -129.576 1.00 74.12 326 GLU A CA 1
ATOM 2657 C C . GLU A 1 326 ? 79.230 57.019 -129.945 1.00 74.12 326 GLU A C 1
ATOM 2659 O O . GLU A 1 326 ? 78.867 57.782 -130.842 1.00 74.12 326 GLU A O 1
ATOM 2664 N N . ASN A 1 327 ? 80.425 57.143 -129.357 1.00 76.50 327 ASN A N 1
ATOM 2665 C CA . ASN A 1 327 ? 81.381 58.194 -129.717 1.00 76.50 327 ASN A CA 1
ATOM 2666 C C . ASN A 1 327 ? 81.811 58.111 -131.191 1.00 76.50 327 ASN A C 1
ATOM 2668 O O . ASN A 1 327 ? 81.835 59.130 -131.883 1.00 76.50 327 ASN A O 1
ATOM 2672 N N . GLN A 1 328 ? 82.074 56.903 -131.704 1.00 76.31 328 GLN A N 1
ATOM 2673 C CA . GLN A 1 328 ? 82.401 56.697 -133.122 1.00 76.31 328 GLN A CA 1
ATOM 2674 C C . GLN A 1 328 ? 81.251 57.094 -134.059 1.00 76.31 328 GLN A C 1
ATOM 2676 O O . GLN A 1 328 ? 81.480 57.663 -135.128 1.00 76.31 328 GLN A O 1
ATOM 2681 N N . LEU A 1 329 ? 80.007 56.804 -133.672 1.00 73.19 329 LEU A N 1
ATOM 2682 C CA . LEU A 1 329 ? 78.815 57.183 -134.434 1.00 73.19 329 LEU A CA 1
ATOM 2683 C C . LEU A 1 329 ? 78.598 58.701 -134.443 1.00 73.19 329 LEU A C 1
ATOM 2685 O O . LEU A 1 329 ? 78.273 59.252 -135.495 1.00 73.19 329 LEU A O 1
ATOM 2689 N N . ASN A 1 330 ? 78.843 59.384 -133.323 1.00 73.50 330 ASN A N 1
ATOM 2690 C CA . ASN A 1 330 ? 78.792 60.845 -133.258 1.00 73.50 330 ASN A CA 1
ATOM 2691 C C . ASN A 1 330 ? 79.856 61.502 -134.148 1.00 73.50 330 ASN A C 1
ATOM 2693 O O . ASN A 1 330 ? 79.536 62.436 -134.881 1.00 73.50 330 ASN A O 1
ATOM 2697 N N . GLU A 1 331 ? 81.084 60.977 -134.177 1.00 75.81 331 GLU A N 1
ATOM 2698 C CA . GLU A 1 331 ? 82.130 61.445 -135.099 1.00 75.81 331 GLU A CA 1
ATOM 2699 C C . GLU A 1 331 ? 81.727 61.281 -136.574 1.00 75.81 331 GLU A C 1
ATOM 2701 O O . GLU A 1 331 ? 81.960 62.165 -137.406 1.00 75.81 331 GLU A O 1
ATOM 2706 N N . GLN A 1 332 ? 81.096 60.152 -136.917 1.00 74.56 332 GLN A N 1
ATOM 2707 C CA . GLN A 1 332 ? 80.581 59.913 -138.267 1.00 74.56 332 GLN A CA 1
ATOM 2708 C C . GLN A 1 332 ? 79.428 60.861 -138.620 1.00 74.56 332 GLN A C 1
ATOM 2710 O O . GLN A 1 332 ? 79.371 61.353 -139.750 1.00 74.56 332 GLN A O 1
ATOM 2715 N N . LEU A 1 333 ? 78.546 61.162 -137.663 1.00 73.19 333 LEU A N 1
ATOM 2716 C CA . LEU A 1 333 ? 77.458 62.125 -137.833 1.00 73.19 333 LEU A CA 1
ATOM 2717 C C . LEU A 1 333 ? 78.000 63.543 -138.073 1.00 73.19 333 LEU A C 1
ATOM 2719 O O . LEU A 1 333 ? 77.521 64.255 -138.956 1.00 73.19 333 LEU A O 1
ATOM 2723 N N . GLN A 1 334 ? 79.040 63.934 -137.337 1.00 73.25 334 GLN A N 1
ATOM 2724 C CA . GLN A 1 334 ? 79.670 65.248 -137.446 1.00 73.25 334 GLN A CA 1
ATOM 2725 C C . GLN A 1 334 ? 80.339 65.439 -138.819 1.00 73.25 334 GLN A C 1
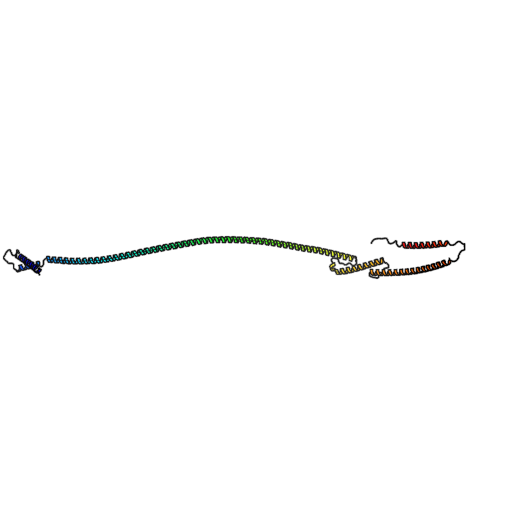ATOM 2727 O O . GLN A 1 334 ? 80.114 66.454 -139.479 1.00 73.25 334 GLN A O 1
ATOM 2732 N N . LYS A 1 335 ? 81.031 64.408 -139.328 1.00 73.06 335 LYS A N 1
ATOM 2733 C CA . LYS A 1 335 ? 81.573 64.386 -140.702 1.00 73.06 335 LYS A CA 1
ATOM 2734 C C . LYS A 1 335 ? 80.490 64.436 -141.784 1.00 73.06 335 LYS A C 1
ATOM 2736 O O . LYS A 1 335 ? 80.705 65.021 -142.847 1.00 73.06 335 LYS A O 1
ATOM 2741 N N . ALA A 1 336 ? 79.333 63.815 -141.551 1.00 68.50 336 ALA A N 1
ATOM 2742 C CA . ALA A 1 336 ? 78.207 63.872 -142.483 1.00 68.50 336 ALA A CA 1
ATOM 2743 C C . ALA A 1 336 ? 77.581 65.277 -142.533 1.00 68.50 336 ALA A C 1
ATOM 2745 O O . ALA A 1 336 ? 77.272 65.769 -143.619 1.00 68.50 336 ALA A O 1
ATOM 2746 N N . LEU A 1 337 ? 77.464 65.952 -141.384 1.00 68.44 337 LEU A N 1
ATOM 2747 C CA . LEU A 1 337 ? 76.993 67.337 -141.304 1.00 68.44 337 LEU A CA 1
ATOM 2748 C C . LEU A 1 337 ? 77.943 68.319 -142.010 1.00 68.44 337 LEU A C 1
ATOM 2750 O O . LEU A 1 337 ? 77.473 69.199 -142.730 1.00 68.44 337 LEU A O 1
ATOM 2754 N N . GLU A 1 338 ? 79.261 68.142 -141.888 1.00 69.94 338 GLU A N 1
ATOM 2755 C CA . GLU A 1 338 ? 80.249 68.940 -142.636 1.00 69.94 338 GLU A CA 1
ATOM 2756 C C . GLU A 1 338 ? 80.138 68.736 -144.155 1.00 69.94 338 GLU A C 1
ATOM 2758 O O . GLU A 1 338 ? 80.178 69.706 -144.915 1.00 69.94 338 GLU A O 1
ATOM 2763 N N . LYS A 1 339 ? 79.910 67.496 -144.612 1.00 67.38 339 LYS A N 1
ATOM 2764 C CA . LYS A 1 339 ? 79.668 67.192 -146.034 1.00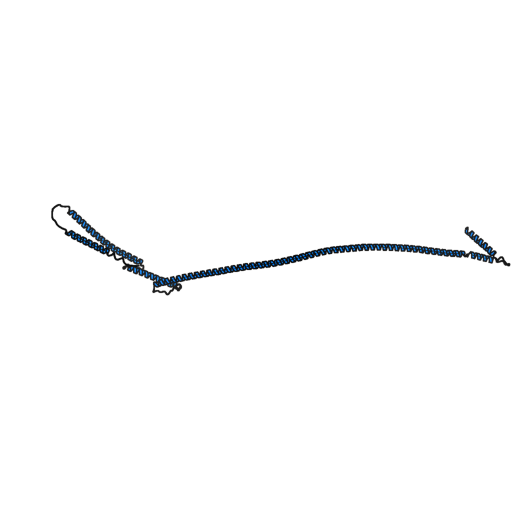 67.38 339 LYS A CA 1
ATOM 2765 C C . LYS A 1 339 ? 78.391 67.831 -146.582 1.00 67.38 339 LYS A C 1
ATOM 2767 O O . LYS A 1 339 ? 78.391 68.286 -147.723 1.00 67.38 339 LYS A O 1
ATOM 2772 N N . ILE A 1 340 ? 77.317 67.876 -145.794 1.00 64.56 340 ILE A N 1
ATOM 2773 C CA . ILE A 1 340 ? 76.066 68.543 -146.191 1.00 64.56 340 ILE A CA 1
ATOM 2774 C C . ILE A 1 340 ? 76.289 70.054 -146.331 1.00 64.56 340 ILE A C 1
ATOM 2776 O O . ILE A 1 340 ? 75.805 70.655 -147.288 1.00 64.56 340 ILE A O 1
ATOM 2780 N N . LYS A 1 341 ? 77.081 70.657 -145.437 1.00 62.75 341 LYS A N 1
ATOM 2781 C CA . LYS A 1 341 ? 77.425 72.083 -145.500 1.00 62.75 341 LYS A CA 1
ATOM 2782 C C . LYS A 1 341 ? 78.214 72.433 -146.771 1.00 62.75 341 LYS A C 1
ATOM 2784 O O . LYS A 1 341 ? 77.885 73.405 -147.441 1.00 62.75 341 LYS A O 1
ATOM 2789 N N . ALA A 1 342 ? 79.168 71.583 -147.161 1.00 62.56 342 ALA A N 1
ATOM 2790 C CA . ALA A 1 342 ? 79.945 71.745 -148.395 1.00 62.56 342 ALA A CA 1
ATOM 2791 C C . ALA A 1 342 ? 79.108 71.594 -149.685 1.00 62.56 342 ALA A C 1
ATOM 2793 O O . ALA A 1 342 ? 79.416 72.221 -150.695 1.00 62.56 342 ALA A O 1
ATOM 2794 N N . LEU A 1 343 ? 78.037 70.790 -149.660 1.00 60.19 343 LEU A N 1
ATOM 2795 C CA . LEU A 1 343 ? 77.107 70.627 -150.788 1.00 60.19 343 LEU A CA 1
ATOM 2796 C C . LEU A 1 343 ? 76.093 71.775 -150.915 1.00 60.19 343 LEU A C 1
ATOM 2798 O O . LEU A 1 343 ? 75.558 71.994 -151.996 1.00 60.19 343 LEU A O 1
ATOM 2802 N N . GLN A 1 344 ? 75.818 72.517 -149.839 1.00 56.56 344 GLN A N 1
ATOM 2803 C CA . GLN A 1 344 ? 74.945 73.695 -149.898 1.00 56.56 344 GLN A CA 1
ATOM 2804 C C . GLN A 1 344 ? 75.668 74.937 -150.438 1.00 56.56 344 GLN A C 1
ATOM 2806 O O . GLN A 1 344 ? 75.034 75.764 -151.089 1.00 56.56 344 GLN A O 1
ATOM 2811 N N . GLU A 1 345 ? 76.984 75.050 -150.247 1.00 56.91 345 GLU A N 1
ATOM 2812 C CA . GLU A 1 345 ? 77.781 76.163 -150.786 1.00 56.91 345 GLU A CA 1
ATOM 2813 C C . GLU A 1 345 ? 78.056 76.036 -152.301 1.00 56.91 345 GLU A C 1
ATOM 2815 O O . GLU A 1 345 ? 78.325 77.043 -152.955 1.00 56.91 345 GLU A O 1
ATOM 2820 N N . SER A 1 346 ? 77.916 74.842 -152.895 1.00 52.59 346 SER A N 1
ATOM 2821 C CA . SER A 1 346 ? 78.152 74.607 -154.331 1.00 52.59 346 SER A CA 1
ATOM 2822 C C . SER A 1 346 ? 76.924 74.782 -155.241 1.00 52.59 346 SER A C 1
ATOM 2824 O O . SER A 1 346 ? 77.074 74.732 -156.459 1.00 52.59 346 SER A O 1
ATOM 2826 N N . VAL A 1 347 ? 75.721 75.017 -154.694 1.00 51.62 347 VAL A N 1
ATOM 2827 C CA . VAL A 1 347 ? 74.457 75.072 -155.470 1.00 51.62 347 VAL A CA 1
ATOM 2828 C C . VAL A 1 347 ? 73.914 76.502 -155.669 1.00 51.62 347 VAL A C 1
ATOM 2830 O O . VAL A 1 347 ? 73.040 76.719 -156.502 1.00 51.62 347 VAL A O 1
ATOM 2833 N N . SER A 1 348 ? 74.451 77.523 -154.993 1.00 46.38 348 SER A N 1
ATOM 2834 C CA . SER A 1 348 ? 73.935 78.906 -155.070 1.00 46.38 348 SER A CA 1
ATOM 2835 C C . SER A 1 348 ? 74.717 79.878 -155.972 1.00 46.38 348 SER A C 1
ATOM 2837 O O . SER A 1 348 ? 74.461 81.079 -155.927 1.00 46.38 348 SER A O 1
ATOM 2839 N N . SER A 1 349 ? 75.634 79.404 -156.824 1.00 36.97 349 SER A N 1
ATOM 2840 C CA . SER A 1 349 ? 76.304 80.255 -157.821 1.00 36.97 349 SER A CA 1
ATOM 2841 C C . SER A 1 349 ? 76.539 79.520 -159.141 1.00 36.97 349 SER A C 1
ATOM 2843 O O . SER A 1 349 ? 77.587 78.909 -159.320 1.00 36.97 349 SER A O 1
ATOM 2845 N N . PHE A 1 350 ? 75.572 79.621 -160.058 1.00 32.75 350 PHE A N 1
ATOM 2846 C CA . PHE A 1 350 ? 75.703 80.173 -161.423 1.00 32.75 350 PHE A CA 1
ATOM 2847 C C . PHE A 1 350 ? 74.710 79.499 -162.386 1.00 32.75 350 PHE A C 1
ATOM 2849 O O . PHE A 1 350 ? 74.528 78.286 -162.365 1.00 32.75 350 PHE A O 1
ATOM 2856 N N . GLY A 1 351 ? 74.013 80.314 -163.181 1.00 34.16 351 GLY A N 1
ATOM 2857 C CA . GLY A 1 351 ? 72.945 79.876 -164.075 1.00 34.16 351 GLY A CA 1
ATOM 2858 C C . GLY A 1 351 ? 73.416 79.212 -165.371 1.00 34.16 351 GLY A C 1
ATOM 2859 O O . GLY A 1 351 ? 74.563 79.362 -165.771 1.00 34.16 351 GLY A O 1
ATOM 2860 N N . GLY A 1 352 ? 72.445 78.533 -165.992 1.00 32.31 352 GLY A N 1
ATOM 2861 C CA . GLY A 1 352 ? 72.236 78.303 -167.426 1.00 32.31 352 GLY A CA 1
ATOM 2862 C C . GLY A 1 352 ? 73.425 77.933 -168.309 1.00 32.31 352 GLY A C 1
ATOM 2863 O O . GLY A 1 352 ? 74.175 78.817 -168.703 1.00 32.31 352 GLY A O 1
ATOM 2864 N N . ASP A 1 353 ? 73.464 76.676 -168.755 1.00 32.34 353 ASP A N 1
ATOM 2865 C CA . ASP A 1 353 ? 73.406 76.360 -170.190 1.00 32.34 353 ASP A CA 1
ATOM 2866 C C . ASP A 1 353 ? 72.942 74.905 -170.402 1.00 32.34 353 ASP A C 1
ATOM 2868 O O . ASP A 1 353 ? 73.123 74.049 -169.532 1.00 32.34 353 ASP A O 1
ATOM 2872 N N . ASP A 1 354 ? 72.285 74.680 -171.535 1.00 39.66 354 ASP A N 1
ATOM 2873 C CA . ASP A 1 354 ? 71.537 73.488 -171.929 1.00 39.66 354 ASP A CA 1
ATOM 2874 C C . ASP A 1 354 ? 72.415 72.282 -172.321 1.00 39.66 354 ASP A C 1
ATOM 2876 O O . ASP A 1 354 ? 73.480 72.417 -172.919 1.00 39.66 354 ASP A O 1
ATOM 2880 N N . ASN A 1 355 ? 71.831 71.094 -172.114 1.00 38.09 355 ASN A N 1
ATOM 2881 C CA . ASN A 1 355 ? 72.199 69.775 -172.647 1.00 38.09 355 ASN A CA 1
ATOM 2882 C C . ASN A 1 355 ? 73.504 69.133 -172.142 1.00 38.09 355 ASN A C 1
ATOM 2884 O O . ASN A 1 355 ? 74.606 69.503 -172.531 1.00 38.09 355 ASN A O 1
ATOM 2888 N N . ILE A 1 356 ? 73.362 68.017 -171.422 1.00 32.50 356 ILE A N 1
ATOM 2889 C CA . ILE A 1 356 ? 73.560 66.663 -171.976 1.00 32.50 356 ILE A CA 1
ATOM 2890 C C . ILE A 1 356 ? 73.098 65.625 -170.941 1.00 32.50 356 ILE A C 1
ATOM 2892 O O . ILE A 1 356 ? 73.273 65.782 -169.735 1.00 32.50 356 ILE A O 1
ATOM 2896 N N . GLU A 1 357 ? 72.446 64.603 -171.479 1.00 40.72 357 GLU A N 1
ATOM 2897 C CA . GLU A 1 357 ? 71.885 63.415 -170.851 1.00 40.72 357 GLU A CA 1
ATOM 2898 C C . GLU A 1 357 ? 72.903 62.531 -170.105 1.00 40.72 357 GLU A C 1
ATOM 2900 O O . GLU A 1 357 ? 74.113 62.600 -170.309 1.00 40.72 357 GLU A O 1
ATOM 2905 N N . ASP A 1 358 ? 72.308 61.614 -169.337 1.00 39.31 358 ASP A N 1
ATOM 2906 C CA . ASP A 1 358 ? 72.843 60.365 -168.796 1.00 39.31 358 ASP A CA 1
ATOM 2907 C C . ASP A 1 358 ? 73.703 60.390 -167.526 1.00 39.31 358 ASP A C 1
ATOM 2909 O O . ASP A 1 358 ? 74.546 61.252 -167.301 1.00 39.31 358 ASP A O 1
ATOM 2913 N N . ILE A 1 359 ? 73.512 59.302 -166.754 1.00 37.03 359 ILE A N 1
ATOM 2914 C CA . ILE A 1 359 ? 74.226 58.837 -165.546 1.00 37.03 359 ILE A CA 1
ATOM 2915 C C . ILE A 1 359 ? 73.497 59.262 -164.244 1.00 37.03 359 ILE A C 1
ATOM 2917 O O . ILE A 1 359 ? 73.397 60.433 -163.919 1.00 37.03 359 ILE A O 1
ATOM 2921 N N . ASN A 1 360 ? 72.950 58.385 -163.392 1.00 44.75 360 ASN A N 1
ATOM 2922 C CA . ASN A 1 360 ? 73.329 57.009 -163.085 1.00 44.75 360 ASN A CA 1
ATOM 2923 C C . ASN A 1 360 ? 72.156 56.235 -162.444 1.00 44.75 360 ASN A C 1
ATOM 2925 O O . ASN A 1 360 ? 71.807 56.468 -161.284 1.00 44.75 360 ASN A O 1
ATOM 2929 N N . VAL A 1 361 ? 71.566 55.296 -163.183 1.00 49.59 361 VAL A N 1
ATOM 2930 C CA . VAL A 1 361 ? 70.498 54.400 -162.704 1.00 49.59 361 VAL A CA 1
ATOM 2931 C C . VAL A 1 361 ? 71.074 53.161 -161.968 1.00 49.59 361 VAL A C 1
ATOM 2933 O O . VAL A 1 361 ? 70.329 52.475 -161.275 1.00 49.59 361 VAL A O 1
ATOM 2936 N N . ASP A 1 362 ? 72.402 52.949 -161.943 1.00 52.00 362 ASP A N 1
ATOM 2937 C CA . ASP A 1 362 ? 73.055 51.809 -161.249 1.00 52.00 362 ASP A CA 1
ATOM 2938 C C . ASP A 1 362 ? 73.271 52.009 -159.730 1.00 52.00 362 ASP A C 1
ATOM 2940 O O . ASP A 1 362 ? 73.550 51.066 -158.977 1.00 52.00 362 ASP A O 1
ATOM 2944 N N . GLY A 1 363 ? 73.108 53.233 -159.218 1.00 53.25 363 GLY A N 1
ATOM 2945 C CA . GLY A 1 363 ? 73.235 53.514 -157.781 1.00 53.25 363 GLY A CA 1
ATOM 2946 C C . GLY A 1 363 ? 72.045 53.020 -156.949 1.00 53.25 363 GLY A C 1
ATOM 2947 O O . GLY A 1 363 ? 72.189 52.715 -155.762 1.00 53.25 363 GLY A O 1
ATOM 2948 N N . TRP A 1 364 ? 70.859 52.923 -157.556 1.00 62.09 364 TRP A N 1
ATOM 2949 C CA . TRP A 1 364 ? 69.634 52.576 -156.834 1.00 62.09 364 TRP A CA 1
ATOM 2950 C C . TRP A 1 364 ? 69.532 51.072 -156.560 1.00 62.09 364 TRP A C 1
ATOM 2952 O O . TRP A 1 364 ? 69.154 50.667 -155.461 1.00 62.09 364 TRP A O 1
ATOM 2962 N N . GLU A 1 365 ? 69.964 50.237 -157.506 1.00 59.53 365 GLU A N 1
ATOM 2963 C CA . GLU A 1 365 ? 69.948 48.778 -157.356 1.00 59.53 365 GLU A CA 1
ATOM 2964 C C . GLU A 1 365 ? 70.997 48.287 -156.348 1.00 59.53 365 GLU A C 1
ATOM 2966 O O . GLU A 1 365 ? 70.716 47.414 -155.522 1.00 59.53 365 GLU A O 1
ATOM 2971 N N . THR A 1 366 ? 72.165 48.936 -156.312 1.00 68.81 366 THR A N 1
ATOM 2972 C CA . THR A 1 366 ? 73.212 48.658 -155.317 1.00 68.81 366 THR A CA 1
ATOM 2973 C C . THR A 1 366 ? 72.761 49.042 -153.901 1.00 68.81 366 THR A C 1
ATOM 2975 O O . THR A 1 366 ? 72.928 48.268 -152.956 1.00 68.81 366 THR A O 1
ATOM 2978 N N . ASN A 1 367 ? 72.105 50.199 -153.747 1.00 66.50 367 ASN A N 1
ATOM 2979 C CA . ASN A 1 367 ? 71.557 50.636 -152.459 1.00 66.50 367 ASN A CA 1
ATOM 2980 C C . ASN A 1 367 ? 70.363 49.788 -151.997 1.00 66.50 367 ASN A C 1
ATOM 2982 O O . ASN A 1 367 ? 70.235 49.533 -150.799 1.00 66.50 367 ASN A O 1
ATOM 2986 N N . ARG A 1 368 ? 69.532 49.288 -152.921 1.00 74.69 368 ARG A N 1
ATOM 2987 C CA . ARG A 1 368 ? 68.456 48.337 -152.611 1.00 74.69 368 ARG A CA 1
ATOM 2988 C C . ARG A 1 368 ? 69.012 47.001 -152.106 1.00 74.69 368 ARG A C 1
ATOM 2990 O O . ARG A 1 368 ? 68.538 46.506 -151.089 1.00 74.69 368 ARG A O 1
ATOM 2997 N N . LYS A 1 369 ? 70.073 46.475 -152.729 1.00 76.38 369 LYS A N 1
ATOM 2998 C CA . LYS A 1 369 ? 70.718 45.212 -152.324 1.00 76.38 369 LYS A CA 1
ATOM 2999 C C . LYS A 1 369 ? 71.356 45.285 -150.928 1.00 76.38 369 LYS A C 1
ATOM 3001 O O . LYS A 1 369 ? 71.241 44.340 -150.154 1.00 76.38 369 LYS A O 1
ATOM 3006 N N . ILE A 1 370 ? 71.961 46.425 -150.570 1.00 76.06 370 ILE A N 1
ATOM 3007 C CA . ILE A 1 370 ? 72.503 46.673 -149.218 1.00 76.06 370 ILE A CA 1
ATOM 3008 C C . ILE A 1 370 ? 71.379 46.756 -148.169 1.00 76.06 370 ILE A C 1
ATOM 3010 O O . ILE A 1 370 ? 71.563 46.344 -147.020 1.00 76.06 370 ILE A O 1
ATOM 3014 N N . LEU A 1 371 ? 70.215 47.296 -148.543 1.00 74.44 371 LEU A N 1
ATOM 3015 C CA . LEU A 1 371 ? 69.039 47.367 -147.673 1.00 74.44 371 LEU A CA 1
ATOM 3016 C C . LEU A 1 371 ? 68.414 45.984 -147.454 1.00 74.44 371 LEU A C 1
ATOM 3018 O O . LEU A 1 371 ? 68.108 45.648 -146.310 1.00 74.44 371 LEU A O 1
ATOM 3022 N N . ASP A 1 372 ? 68.321 45.163 -148.501 1.00 74.88 372 ASP A N 1
ATOM 3023 C CA . ASP A 1 372 ? 67.834 43.783 -148.406 1.00 74.88 372 ASP A CA 1
ATOM 3024 C C . ASP A 1 372 ? 68.784 42.902 -147.564 1.00 74.88 372 ASP A C 1
ATOM 3026 O O . ASP A 1 372 ? 68.323 42.214 -146.655 1.00 74.88 372 ASP A O 1
ATOM 3030 N N . GLU A 1 373 ? 70.113 43.022 -147.719 1.00 77.44 373 GLU A N 1
ATOM 3031 C CA . GLU A 1 373 ? 71.085 42.332 -146.845 1.00 77.44 373 GLU A CA 1
ATOM 3032 C C . GLU A 1 373 ? 70.983 42.759 -145.369 1.00 77.44 373 GLU A C 1
ATOM 3034 O O . GLU A 1 373 ? 71.160 41.942 -144.459 1.00 77.44 373 GLU A O 1
ATOM 3039 N N . LYS A 1 374 ? 70.705 44.042 -145.096 1.00 77.38 374 LYS A N 1
ATOM 3040 C CA . LYS A 1 374 ? 70.497 44.527 -143.721 1.00 77.38 374 LYS A CA 1
ATOM 3041 C C . LYS A 1 374 ? 69.177 44.031 -143.131 1.00 77.38 374 LYS A C 1
ATOM 3043 O O . LYS A 1 374 ? 69.136 43.733 -141.937 1.00 77.38 374 LYS A O 1
ATOM 3048 N N . ILE A 1 375 ? 68.124 43.924 -143.940 1.00 75.44 375 ILE A N 1
ATOM 3049 C CA . ILE A 1 375 ? 66.834 43.363 -143.519 1.00 75.44 375 ILE A CA 1
ATOM 3050 C C . ILE A 1 375 ? 66.968 41.861 -143.236 1.00 75.44 375 ILE A C 1
ATOM 3052 O O . ILE A 1 375 ? 66.426 41.397 -142.232 1.00 75.44 375 ILE A O 1
ATOM 3056 N N . ASP A 1 376 ? 67.739 41.117 -144.031 1.00 73.62 376 ASP A N 1
ATOM 3057 C CA . ASP A 1 376 ? 67.980 39.691 -143.787 1.00 73.62 376 ASP A CA 1
ATOM 3058 C C . ASP A 1 376 ? 68.831 39.450 -142.534 1.00 73.62 376 ASP A C 1
ATOM 3060 O O . ASP A 1 376 ? 68.477 38.593 -141.722 1.00 73.62 376 ASP A O 1
ATOM 3064 N N . LYS A 1 377 ? 69.851 40.279 -142.264 1.00 73.88 377 LYS A N 1
ATOM 3065 C CA . LYS A 1 377 ? 70.590 40.234 -140.984 1.00 73.88 377 LYS A CA 1
ATOM 3066 C C . LYS A 1 377 ? 69.705 40.556 -139.772 1.00 73.88 377 LYS A C 1
ATOM 3068 O O . LYS A 1 377 ? 69.858 39.938 -138.721 1.00 73.88 377 LYS A O 1
ATOM 3073 N N . LEU A 1 378 ? 68.751 41.483 -139.908 1.00 65.12 378 LEU A N 1
ATOM 3074 C CA . LEU A 1 378 ? 67.774 41.798 -138.855 1.00 65.12 378 LEU A CA 1
ATOM 3075 C C . LEU A 1 378 ? 66.739 40.682 -138.652 1.00 65.12 378 LEU A C 1
ATOM 3077 O O . LEU A 1 378 ? 66.307 40.450 -137.522 1.00 65.12 378 LEU A O 1
ATOM 3081 N N . LYS A 1 379 ? 66.357 39.962 -139.713 1.00 64.62 379 LYS A N 1
ATOM 3082 C CA . LYS A 1 379 ? 65.499 38.774 -139.604 1.00 64.62 379 LYS A CA 1
ATOM 3083 C C . LYS A 1 379 ? 66.234 37.608 -138.949 1.00 64.62 379 LYS A C 1
ATOM 3085 O O . LYS A 1 379 ? 65.638 36.976 -138.085 1.00 64.62 379 LYS A O 1
ATOM 3090 N N . GLN A 1 380 ? 67.515 37.401 -139.263 1.00 61.41 380 GLN A N 1
ATOM 3091 C CA . GLN A 1 380 ? 68.351 36.358 -138.656 1.00 61.41 380 GLN A CA 1
ATOM 3092 C C . GLN A 1 380 ? 68.505 36.563 -137.137 1.00 61.41 380 GLN A C 1
ATOM 3094 O O . GLN A 1 380 ? 68.281 35.630 -136.365 1.00 61.41 380 GLN A O 1
ATOM 3099 N N . PHE A 1 381 ? 68.713 37.813 -136.700 1.00 57.97 381 PHE A N 1
ATOM 3100 C CA . PHE A 1 381 ? 68.729 38.188 -135.278 1.00 57.97 381 PHE A CA 1
ATOM 3101 C C . PHE A 1 381 ? 67.381 37.953 -134.572 1.00 57.97 381 PHE A C 1
ATOM 3103 O O . PHE A 1 381 ? 67.336 37.591 -133.393 1.00 57.97 381 PHE A O 1
ATOM 3110 N N . LYS A 1 382 ? 66.258 38.132 -135.281 1.00 51.84 382 LYS A N 1
ATOM 3111 C CA . LYS A 1 382 ? 64.913 37.914 -134.726 1.00 51.84 382 LYS A CA 1
ATOM 3112 C C . LYS A 1 382 ? 64.550 36.424 -134.634 1.00 51.84 382 LYS A C 1
ATOM 3114 O O . LYS A 1 382 ? 63.817 36.047 -133.724 1.00 51.84 382 LYS A O 1
ATOM 3119 N N . SER A 1 383 ? 65.092 35.576 -135.512 1.00 50.88 383 SER A N 1
ATOM 3120 C CA . SER A 1 383 ? 64.954 34.112 -135.439 1.00 50.88 383 SER A CA 1
ATOM 3121 C C . SER A 1 383 ? 65.860 33.456 -134.388 1.00 50.88 383 SER A C 1
ATOM 3123 O O . SER A 1 383 ? 65.430 32.492 -133.762 1.00 50.88 383 SER A O 1
ATOM 3125 N N . GLU A 1 384 ? 67.044 34.005 -134.099 1.00 47.97 384 GLU A N 1
ATOM 3126 C CA . GLU A 1 384 ? 67.892 33.530 -132.987 1.00 47.97 384 GLU A CA 1
ATOM 3127 C C . GLU A 1 384 ? 67.328 33.932 -131.612 1.00 47.97 384 GLU A C 1
ATOM 3129 O O . GLU A 1 384 ? 67.411 33.170 -130.653 1.00 47.97 384 GLU A O 1
ATOM 3134 N N . SER A 1 385 ? 66.632 35.071 -131.530 1.00 48.00 385 SER A N 1
ATOM 3135 C CA . SER A 1 385 ? 65.970 35.526 -130.295 1.00 48.00 385 SER A CA 1
ATOM 3136 C C . SER A 1 385 ? 64.661 34.781 -129.977 1.00 48.00 385 SER A C 1
ATOM 3138 O O . SER A 1 385 ? 64.189 34.831 -128.845 1.00 48.00 385 SER A O 1
ATOM 3140 N N . SER A 1 386 ? 64.058 34.092 -130.955 1.00 36.34 386 SER A N 1
ATOM 3141 C CA . SER A 1 386 ? 62.778 33.380 -130.786 1.00 36.34 386 SER A CA 1
ATOM 3142 C C . SER A 1 386 ? 62.929 31.857 -130.644 1.00 36.34 386 SER A C 1
ATOM 3144 O O . SER A 1 386 ? 61.944 31.193 -130.336 1.00 36.34 386 SER A O 1
ATOM 3146 N N . SER A 1 387 ? 64.139 31.311 -130.833 1.00 37.41 387 SER A N 1
ATOM 3147 C CA . SER A 1 387 ? 64.457 29.879 -130.683 1.00 37.41 387 SER A CA 1
ATOM 3148 C C . SER A 1 387 ? 64.959 29.496 -129.280 1.00 37.41 387 SER A C 1
ATOM 3150 O O . SER A 1 387 ? 65.085 28.310 -128.998 1.00 37.41 387 SER A O 1
ATOM 3152 N N . MET A 1 388 ? 65.232 30.460 -128.389 1.00 41.91 388 MET A N 1
ATOM 3153 C CA . MET A 1 388 ? 65.643 30.201 -126.993 1.00 41.91 388 MET A CA 1
ATOM 3154 C C . MET A 1 388 ? 64.508 30.380 -125.965 1.00 41.91 388 MET A C 1
ATOM 3156 O O . MET A 1 388 ? 64.762 30.461 -124.765 1.00 41.91 388 MET A O 1
ATOM 3160 N N . HIS A 1 389 ? 63.246 30.448 -126.403 1.00 38.25 389 HIS A N 1
ATOM 3161 C CA . HIS A 1 389 ? 62.097 30.607 -125.497 1.00 38.25 389 HIS A CA 1
ATOM 3162 C C . HIS A 1 389 ? 61.013 29.529 -125.643 1.00 38.25 389 HIS A C 1
ATOM 3164 O O . HIS A 1 389 ? 59.892 29.710 -125.178 1.00 38.25 389 HIS A O 1
ATOM 3170 N N . SER A 1 390 ? 61.349 28.388 -126.253 1.00 37.53 390 SER A N 1
ATOM 3171 C CA . SER A 1 390 ? 60.418 27.276 -126.497 1.00 37.53 390 SER A CA 1
ATOM 3172 C C . SER A 1 390 ? 60.933 25.900 -126.047 1.00 37.53 390 SER A C 1
ATOM 3174 O O . SER A 1 390 ? 60.570 24.897 -126.646 1.00 37.53 390 SER A O 1
ATOM 3176 N N . GLU A 1 391 ? 61.731 25.843 -124.977 1.00 38.03 391 GLU A N 1
ATOM 3177 C CA . GLU A 1 391 ? 62.024 24.613 -124.215 1.00 38.03 391 GLU A CA 1
ATOM 3178 C C . GLU A 1 391 ? 62.021 24.937 -122.714 1.00 38.03 391 GLU A C 1
ATOM 3180 O O . GLU A 1 391 ? 63.060 25.143 -122.097 1.00 38.03 391 GLU A O 1
ATOM 3185 N N . LEU A 1 392 ? 60.826 25.076 -122.133 1.00 39.28 392 LEU A N 1
ATOM 3186 C CA . LEU A 1 392 ? 60.617 25.060 -120.677 1.00 39.28 392 LEU A CA 1
ATOM 3187 C C . LEU A 1 392 ? 59.142 24.787 -120.338 1.00 39.28 392 LEU A C 1
ATOM 3189 O O . LEU A 1 392 ? 58.571 25.426 -119.464 1.00 39.28 392 LEU A O 1
ATOM 3193 N N . ILE A 1 393 ? 58.500 23.857 -121.056 1.00 45.06 393 ILE A N 1
ATOM 3194 C CA . ILE A 1 393 ? 57.229 23.241 -120.641 1.00 45.06 393 ILE A CA 1
ATOM 3195 C C . ILE A 1 393 ? 57.231 21.777 -121.102 1.00 45.06 393 ILE A C 1
ATOM 3197 O O . ILE A 1 393 ? 56.996 21.504 -122.273 1.00 45.06 393 ILE A O 1
ATOM 3201 N N . ASP A 1 394 ? 57.587 20.891 -120.172 1.00 35.12 394 ASP A N 1
ATOM 3202 C CA . ASP A 1 394 ? 57.154 19.492 -119.973 1.00 35.12 394 ASP A CA 1
ATOM 3203 C C . ASP A 1 394 ? 58.219 18.871 -119.049 1.00 35.12 394 ASP A C 1
ATOM 3205 O O . ASP A 1 394 ? 59.390 18.805 -119.399 1.00 35.12 394 ASP A O 1
ATOM 3209 N N . SER A 1 395 ? 57.945 18.474 -117.806 1.00 30.67 395 SER A N 1
ATOM 3210 C CA . SER A 1 395 ? 57.143 17.307 -117.406 1.00 30.67 395 SER A CA 1
ATOM 3211 C C . SER A 1 395 ? 57.272 17.140 -115.853 1.00 30.67 395 SER A C 1
ATOM 3213 O O . SER A 1 395 ? 57.826 18.030 -115.213 1.00 30.67 395 SER A O 1
ATOM 3215 N N . PRO A 1 396 ? 56.764 16.091 -115.172 1.00 46.56 396 PRO A N 1
ATOM 3216 C CA . PRO A 1 396 ? 55.601 16.188 -114.289 1.00 46.56 396 PRO A CA 1
ATOM 3217 C C . PRO A 1 396 ? 55.876 15.778 -112.815 1.00 46.56 396 PRO A C 1
ATOM 3219 O O . PRO A 1 396 ? 56.806 15.038 -112.530 1.00 46.56 396 PRO A O 1
ATOM 3222 N N . TYR A 1 397 ? 54.995 16.190 -111.892 1.00 37.94 397 TYR A N 1
ATOM 3223 C CA . TYR A 1 397 ? 54.873 15.729 -110.488 1.00 37.94 397 TYR A CA 1
ATOM 3224 C C . TYR A 1 397 ? 56.136 15.743 -109.591 1.00 37.94 397 TYR A C 1
ATOM 3226 O O . TYR A 1 397 ? 56.883 14.769 -109.557 1.00 37.94 397 TYR A O 1
ATOM 3234 N N . HIS A 1 398 ? 56.255 16.746 -108.709 1.00 40.25 398 HIS A N 1
ATOM 3235 C CA . HIS A 1 398 ? 56.014 16.585 -107.262 1.00 40.25 398 HIS A CA 1
ATOM 3236 C C . HIS A 1 398 ? 56.005 17.921 -106.519 1.00 40.25 398 HIS A C 1
ATOM 3238 O O . HIS A 1 398 ? 56.890 18.755 -106.802 1.00 40.25 398 HIS A O 1
#

Organism: Trichomonas vaginalis (strain ATCC PRA-98 / G3) (NCBI:txid412133)

Sequence (398 aa):
MASKSSNIRSIQEFIHTKSIEIANSPFISSNKGEELSASEIAQMLEKTFNDFLISPEEAEITKLEKKSQKLKQTIQTRENEIVKMKQKFRQEYRDVTNETGNLQAEFQSIQESLKTFDLHIDKRVEQQKDQRRKKEFQMEQMLNLLDESQAMEKSISSSMQELKDFIQYFHQGHDKMISQANKIWNSKLKSVIGKFKVNKDAMMNAIQNNLQTRIIAEKATQNNLKSIASSVIESFQNVDPNNKIDINPEIFEAHTSDMILYLDSALRKVEINARQKIFDQLHDVFPDFVANDKDPESALSVFIDTSVQKKEEEYNKLLMHRQEKENQLNEQLQKALEKIKALQESVSSFGGDDNIEDINVDGWETNRKILDEKIDKLKQFKSESSSMHSELIDSPYH

Secondary structure (DSSP, 8-state):
-HHHHHHHHHHHHHHHHHHHHHHTSTTTSSSSS-PPPHHHHHHHHHHHHHHHHT-HHHHHHHHHHHHHHHHHHHHHHHHHHHHHHHHHHHHHHHHHHHHHHHHHHHHHHHHHHHHHHHHHHHHHHHHHHHHHHHHHHHHHHHHHHHHHHHHHHHHHHHHHHHHHHHHHHHHHHHHHHHHHHHHHHHHHHHHHHHHHHHHHHHHHHHHHHHHHHHHHHHHHHHHHHHHHHHHHHHHHHHH-TT------TTTTGGGHHHHHHHHHHHHHHHHHHHHHHHHHHHHHH-TT----SSSHHHHHHHHHHHHHHHHHHHHHHHHHHHHHHHHHHHHHHHHHHHHHHHHHHTSSS-----------SHHHHHHHHHHHHHHHHHHHHHHHTTSSSS--------

Foldseek 3Di:
DVVVVVVVVVVVVVLVVVLVCLCPPPVQPDDDDDDDDPVVSVVVSVVVVVCVVVDVVVVVVVVVVVVVVVVVVVVVVVVVVVVVVVVVVVVVVVVVVVVVVVVVVVVVVVVVVVVVVVVVVVVVVVVVVVVVVVVVVVVVVVVVVVVVVVVVVVVVVVVVVVVVVVVVVVVVVVVVVVVVVVVVVVVVVVVVVVVVVVVVVVVVVVVVVVVVVVVVVVVVVLVVQLVVVQVLLVVLCVQPVPDDDPDHSVCCVVCVVVVVVSSVVSVVSVVQVVLVVLVVVVCVVPVVQDQPDSDSVVSVVVVVVVVVVVVVVVVVVVVVVVVVVVVVVVVVVVVVVVVVVVVVVVPPDDDDDDDDDDDDPPVVVVVVVVVVVVVVVVVVVVVVVVVVPPPDDDDDDD

pLDDT: mean 76.92, std 17.73, range [30.67, 97.56]

Radius of gyration: 124.74 Å; Cα contacts (8 Å, |Δi|>4): 44; chains: 1; bounding box: 168×117×347 Å